Protein AF-0000000084529824 (afdb_homodimer)

Sequence (702 aa):
MDEGGFPSLRLVPRAEEPQGARDFKTDQEVRWCPGCGDYAILAAVQSFMPELGIRRENTVFVSGIGCSSRFPYYMNTYGVHSIHGRAPAIATGLATSRRDLSVWVVTGDGDALSIGGNHLIHALRRNVNLKILLFNNRIYGLTKGQYSPTSELGKITKSTPMGSLDAPFNPLSLAIGAEASFVARTIDSDRQHLQSVLRAAARHEGTALVEIYQNCNIFNDGAFEVLKEPGTRDEALIRLEHGQPIRFGADGAGGVFRGADGELFVAPVTAENEARVLVHDAHAAGPATAFALSRIADADTLHHTPIGVLRDVRRPVYDELMTSQLATAAAHRGPGDLAALLTGGDTWTVDMDEGGFPSLRLVPRAEEPQGARDFKTDQEVRWCPGCGDYAILAAVQSFMPELGIRRENTVFVSGIGCSSRFPYYMNTYGVHSIHGRAPAIATGLATSRRDLSVWVVTGDGDALSIGGNHLIHALRRNVNLKILLFNNRIYGLTKGQYSPTSELGKITKSTPMGSLDAPFNPLSLAIGAEASFVARTIDSDRQHLQSVLRAAARHEGTALVEIYQNCNIFNDGAFEVLKEPGTRDEALIRLEHGQPIRFGADGAGGVFRGADGELFVAPVTAENEARVLVHDAHAAGPATAFALSRIADADTLHHTPIGVLRDVRRPVYDELMTSQLATAAAHRGPGDLAALLTGGDTWTVD

InterPro domains:
  IPR011766 Thiamine pyrophosphate enzyme, TPP-binding [PF02775] (65-212)
  IPR029061 Thiamin diphosphate-binding fold [SSF52518] (29-350)
  IPR051457 2-oxoacid:ferredoxin oxidoreductase [PTHR48084] (20-326)

Foldseek 3Di:
DDPPAQPLQVLAAFDPDQDALVLFFDPDDLDADVPWLLVLLLSLCSGLVSVNRGDLQQEEEEEEDASQLCSRVTTPHHYYSYYQLCRLVVQLVCCLVCSNHAYEYTYEQQRCCPPNVVSNLVQQLLFASYEYEYEYQQFRVVVPTHGGLLHPFQDDDPVRNRTDHHHHDLPQLSSVVSVGQWEFEEESPPSVQSSVQVRLSSNANTYYYYYYHIHDCRHRHCVCVLCPPPVRNQQQEFEADAQAFTFTDDVRQKAWAADPVLAIEMDGDDPVCVVRGDHAHQAPPDCSQLSNLSVHADSRPSGHRYGGISHHYDDDHNSVVVVVVVVVVCVVPNDDDPVCVVVDPDDDDDD/DDPPAQPLQVLAAFDPDQDALVLFFDPDDLDADVPWLLVLLLSLCSRLVSVNRGDLQQEEEEEEDASQLCSRVTTNHHYYSYYQLCRLVVQLVCCLVCSNHAYEYTYEQQRCVPPNVVSNLVQQLLFASYEYEYEYQQFRVVVPTHGGLLHPFQDDDPVRNRTDHHHHDLPQLSSVVSVGQWEFEEESPPSVQSSVQVRLSSNANTYYYYYYHIHDCRHRHCVCVLCPPPVRNQQQEFEADAQAFTFTDDVRQKAWAADPVLAIEMDGDDPVCVVRGDHAHQADPDCSQLSNLSVHADSRPSGHRYGGISHHYDDDHNSVVVVVVVVVVCVVPNDDDVVCVVVDPDDDDDD

Structure (mmCIF, N/CA/C/O backbone):
data_AF-0000000084529824-model_v1
#
loop_
_entity.id
_entity.type
_entity.pdbx_description
1 polymer '2-oxoacid:ferredoxin oxidoreductase subunit beta'
#
loop_
_atom_site.group_PDB
_atom_site.id
_atom_site.type_symbol
_atom_site.label_atom_id
_atom_site.label_alt_id
_atom_site.label_comp_id
_atom_site.label_asym_id
_atom_site.label_entity_id
_atom_site.label_seq_id
_atom_site.pdbx_PDB_ins_code
_atom_site.Cartn_x
_atom_site.Cartn_y
_atom_site.Cartn_z
_atom_site.occupancy
_atom_site.B_iso_or_equiv
_atom_site.auth_seq_id
_atom_site.auth_comp_id
_atom_site.auth_asym_id
_atom_site.auth_atom_id
_atom_site.pdbx_PDB_model_num
ATOM 1 N N . MET A 1 1 ? 25.203 -16.922 -23.453 1 30.83 1 MET A N 1
ATOM 2 C CA . MET A 1 1 ? 24.25 -17.484 -22.5 1 30.83 1 MET A CA 1
ATOM 3 C C . MET A 1 1 ? 22.828 -17.422 -23.031 1 30.83 1 MET A C 1
ATOM 5 O O . MET A 1 1 ? 22.422 -16.406 -23.625 1 30.83 1 MET A O 1
ATOM 9 N N . ASP A 1 2 ? 22.062 -18.359 -23.375 1 37.28 2 ASP A N 1
ATOM 10 C CA . ASP A 1 2 ? 20.797 -18.688 -24.016 1 37.28 2 ASP A CA 1
ATOM 11 C C . ASP A 1 2 ? 19.672 -17.781 -23.5 1 37.28 2 ASP A C 1
ATOM 13 O O . ASP A 1 2 ? 19.422 -17.719 -22.297 1 37.28 2 ASP A O 1
ATOM 17 N N . GLU A 1 3 ? 19.109 -16.703 -24.016 1 45.22 3 GLU A N 1
ATOM 18 C CA . GLU A 1 3 ? 18.172 -15.578 -23.984 1 45.22 3 GLU A CA 1
ATOM 19 C C . GLU A 1 3 ? 16.812 -16.016 -23.453 1 45.22 3 GLU A C 1
ATOM 21 O O . GLU A 1 3 ? 16.047 -15.211 -22.922 1 45.22 3 GLU A O 1
ATOM 26 N N . GLY A 1 4 ? 16.156 -17.344 -23.75 1 57.94 4 GLY A N 1
ATOM 27 C CA . GLY A 1 4 ? 14.844 -17.938 -23.547 1 57.94 4 GLY A CA 1
ATOM 28 C C . GLY A 1 4 ? 14.625 -18.438 -22.125 1 57.94 4 GLY A C 1
ATOM 29 O O . GLY A 1 4 ? 13.555 -18.953 -21.797 1 57.94 4 GLY A O 1
ATOM 30 N N . GLY A 1 5 ? 15.383 -18.375 -21.156 1 84.12 5 GLY A N 1
ATOM 31 C CA . GLY A 1 5 ? 15.344 -19.047 -19.859 1 84.12 5 GLY A CA 1
ATOM 32 C C . GLY A 1 5 ? 14.758 -18.172 -18.766 1 84.12 5 GLY A C 1
ATOM 33 O O . GLY A 1 5 ? 13.898 -17.328 -19.016 1 84.12 5 GLY A O 1
ATOM 34 N N . PHE A 1 6 ? 14.875 -18.656 -17.641 1 95.88 6 PHE A N 1
ATOM 35 C CA . PHE A 1 6 ? 14.469 -17.984 -16.422 1 95.88 6 PHE A CA 1
ATOM 36 C C . PHE A 1 6 ? 15.633 -17.203 -15.82 1 95.88 6 PHE A C 1
ATOM 38 O O . PHE A 1 6 ? 16.375 -17.719 -14.984 1 95.88 6 PHE A O 1
ATOM 45 N N . PRO A 1 7 ? 15.82 -15.859 -16.219 1 95.5 7 PRO A N 1
ATOM 46 C CA . PRO A 1 7 ? 16.938 -15.062 -15.727 1 95.5 7 PRO A CA 1
ATOM 47 C C . PRO A 1 7 ? 17 -15.016 -14.203 1 95.5 7 PRO A C 1
ATOM 49 O O . PRO A 1 7 ? 18.094 -14.922 -13.633 1 95.5 7 PRO A O 1
ATOM 52 N N . SER A 1 8 ? 15.883 -15.094 -13.523 1 96.38 8 SER A N 1
ATOM 53 C CA . SER A 1 8 ? 15.82 -15.023 -12.07 1 96.38 8 SER A CA 1
ATOM 54 C C . SER A 1 8 ? 16.453 -16.25 -11.43 1 96.38 8 SER A C 1
ATOM 56 O O . SER A 1 8 ? 16.734 -16.266 -10.227 1 96.38 8 SER A O 1
ATOM 58 N N . LEU A 1 9 ? 16.703 -17.312 -12.234 1 97.31 9 LEU A N 1
ATOM 59 C CA . LEU A 1 9 ? 17.188 -18.594 -11.727 1 97.31 9 LEU A CA 1
ATOM 60 C C . LEU A 1 9 ? 18.609 -18.875 -12.227 1 97.31 9 LEU A C 1
ATOM 62 O O . LEU A 1 9 ? 19.078 -20.016 -12.172 1 97.31 9 LEU A O 1
ATOM 66 N N . ARG A 1 10 ? 19.297 -17.844 -12.711 1 95.5 10 ARG A N 1
ATOM 67 C CA . ARG A 1 10 ? 20.578 -18.031 -13.375 1 95.5 10 ARG A CA 1
ATOM 68 C C . ARG A 1 10 ? 21.609 -18.641 -12.422 1 95.5 10 ARG A C 1
ATOM 70 O O . ARG A 1 10 ? 22.516 -19.344 -12.859 1 95.5 10 ARG A O 1
ATOM 77 N N . LEU A 1 11 ? 21.406 -18.438 -11.109 1 96.25 11 LEU A N 1
ATOM 78 C CA . LEU A 1 11 ? 22.391 -18.922 -10.141 1 96.25 11 LEU A CA 1
ATOM 79 C C . LEU A 1 11 ? 21.922 -20.234 -9.516 1 96.25 11 LEU A C 1
ATOM 81 O O . LEU A 1 11 ? 22.609 -20.812 -8.664 1 96.25 11 LEU A O 1
ATOM 85 N N . VAL A 1 12 ? 20.75 -20.734 -9.883 1 97.69 12 VAL A N 1
ATOM 86 C CA . VAL A 1 12 ? 20.172 -21.938 -9.305 1 97.69 12 VAL A CA 1
ATOM 87 C C . VAL A 1 12 ? 20.656 -23.172 -10.078 1 97.69 12 VAL A C 1
ATOM 89 O O . VAL A 1 12 ? 20.516 -23.219 -11.305 1 97.69 12 VAL A O 1
ATOM 92 N N . PRO A 1 13 ? 21.172 -24.188 -9.383 1 97.5 13 PRO A N 1
ATOM 93 C CA . PRO A 1 13 ? 21.672 -25.375 -10.07 1 97.5 13 PRO A CA 1
ATOM 94 C C . PRO A 1 13 ? 20.609 -26.062 -10.906 1 97.5 13 PRO A C 1
ATOM 96 O O . PRO A 1 13 ? 19.469 -26.219 -10.453 1 97.5 13 PRO A O 1
ATOM 99 N N . ARG A 1 14 ? 20.953 -26.516 -12.047 1 96.31 14 ARG A N 1
ATOM 100 C CA . ARG A 1 14 ? 20.047 -27.188 -12.969 1 96.31 14 ARG A CA 1
ATOM 101 C C . ARG A 1 14 ? 19.828 -28.641 -12.578 1 96.31 14 ARG A C 1
ATOM 103 O O . ARG A 1 14 ? 20.703 -29.266 -11.984 1 96.31 14 ARG A O 1
ATOM 110 N N . ALA A 1 15 ? 18.688 -29.047 -12.961 1 96.19 15 ALA A N 1
ATOM 111 C CA . ALA A 1 15 ? 18.422 -30.469 -12.797 1 96.19 15 ALA A CA 1
ATOM 112 C C . ALA A 1 15 ? 19.266 -31.297 -13.766 1 96.19 15 ALA A C 1
ATOM 114 O O . ALA A 1 15 ? 19.469 -30.891 -14.914 1 96.19 15 ALA A O 1
ATOM 115 N N . GLU A 1 16 ? 19.688 -32.438 -13.344 1 94.31 16 GLU A N 1
ATOM 116 C CA . GLU A 1 16 ? 20.516 -33.312 -14.156 1 94.31 16 GLU A CA 1
ATOM 117 C C . GLU A 1 16 ? 19.688 -34.188 -15.094 1 94.31 16 GLU A C 1
ATOM 119 O O . GLU A 1 16 ? 20.156 -34.594 -16.156 1 94.31 16 GLU A O 1
ATOM 124 N N . GLU A 1 17 ? 18.516 -34.469 -14.688 1 95.19 17 GLU A N 1
ATOM 125 C CA . GLU A 1 17 ? 17.594 -35.312 -15.445 1 95.19 17 GLU A CA 1
ATOM 126 C C . GLU A 1 17 ? 16.25 -34.625 -15.672 1 95.19 17 GLU A C 1
ATOM 128 O O . GLU A 1 17 ? 15.891 -33.719 -14.93 1 95.19 17 GLU A O 1
ATOM 133 N N . PRO A 1 18 ? 15.625 -35.062 -16.719 1 94.94 18 PRO A N 1
ATOM 134 C CA . PRO A 1 18 ? 14.273 -34.531 -16.906 1 94.94 18 PRO A CA 1
ATOM 135 C C . PRO A 1 18 ? 13.359 -34.812 -15.711 1 94.94 18 PRO A C 1
ATOM 137 O O . PRO A 1 18 ? 13.469 -35.875 -15.086 1 94.94 18 PRO A O 1
ATOM 140 N N . GLN A 1 19 ? 12.508 -33.812 -15.406 1 97 19 GLN A N 1
ATOM 141 C CA . GLN A 1 19 ? 11.594 -33.906 -14.273 1 97 19 GLN A CA 1
ATOM 142 C C . GLN A 1 19 ? 10.141 -33.906 -14.734 1 97 19 GLN A C 1
ATOM 144 O O . GLN A 1 19 ? 9.836 -33.375 -15.812 1 97 19 GLN A O 1
ATOM 149 N N . GLY A 1 20 ? 9.25 -34.562 -13.969 1 97.19 20 GLY A N 1
ATOM 150 C CA . GLY A 1 20 ? 7.816 -34.5 -14.18 1 97.19 20 GLY A CA 1
ATOM 151 C C . GLY A 1 20 ? 7.047 -34.062 -12.953 1 97.19 20 GLY A C 1
ATOM 152 O O . GLY A 1 20 ? 7.629 -33.875 -11.883 1 97.19 20 GLY A O 1
ATOM 153 N N . ALA A 1 21 ? 5.773 -33.844 -13.156 1 97.25 21 ALA A N 1
ATOM 154 C CA . ALA A 1 21 ? 4.91 -33.375 -12.078 1 97.25 21 ALA A CA 1
ATOM 155 C C . ALA A 1 21 ? 5.012 -34.312 -10.859 1 97.25 21 ALA A C 1
ATOM 157 O O . ALA A 1 21 ? 4.988 -33.844 -9.719 1 97.25 21 ALA A O 1
ATOM 158 N N . ARG A 1 22 ? 5.125 -35.625 -11.047 1 97 22 ARG A N 1
ATOM 159 C CA . ARG A 1 22 ? 5.156 -36.594 -9.977 1 97 22 ARG A CA 1
ATOM 160 C C . ARG A 1 22 ? 6.359 -36.406 -9.07 1 97 22 ARG A C 1
ATOM 162 O O . ARG A 1 22 ? 6.297 -36.656 -7.871 1 97 22 ARG A O 1
ATOM 169 N N . ASP A 1 23 ? 7.438 -35.906 -9.641 1 97.31 23 ASP A N 1
ATOM 170 C CA . ASP A 1 23 ? 8.656 -35.688 -8.875 1 97.31 23 ASP A CA 1
ATOM 171 C C . ASP A 1 23 ? 8.438 -34.594 -7.812 1 97.31 23 ASP A C 1
ATOM 173 O O . ASP A 1 23 ? 9.188 -34.531 -6.84 1 97.31 23 ASP A O 1
ATOM 177 N N . PHE A 1 24 ? 7.43 -33.781 -7.953 1 98.31 24 PHE A N 1
ATOM 178 C CA . PHE A 1 24 ? 7.215 -32.656 -7.066 1 98.31 24 PHE A CA 1
ATOM 179 C C . PHE A 1 24 ? 6.051 -32.906 -6.117 1 98.31 24 PHE A C 1
ATOM 181 O O . PHE A 1 24 ? 5.645 -32.031 -5.363 1 98.31 24 PHE A O 1
ATOM 188 N N . LYS A 1 25 ? 5.527 -34.094 -6.152 1 97.38 25 LYS A N 1
ATOM 189 C CA . LYS A 1 25 ? 4.426 -34.5 -5.281 1 97.38 25 LYS A CA 1
ATOM 190 C C . LYS A 1 25 ? 4.934 -35.281 -4.09 1 97.38 25 LYS A C 1
ATOM 192 O O . LYS A 1 25 ? 5.82 -36.125 -4.238 1 97.38 25 LYS A O 1
ATOM 197 N N . THR A 1 26 ? 4.438 -35 -2.959 1 96.19 26 THR A N 1
ATOM 198 C CA . THR A 1 26 ? 4.742 -35.812 -1.785 1 96.19 26 THR A CA 1
ATOM 199 C C . THR A 1 26 ? 3.746 -36.969 -1.646 1 96.19 26 THR A C 1
ATOM 201 O O . THR A 1 26 ? 2.775 -37.031 -2.4 1 96.19 26 THR A O 1
ATOM 204 N N . ASP A 1 27 ? 4.086 -37.781 -0.701 1 93.62 27 ASP A N 1
ATOM 205 C CA . ASP A 1 27 ? 3.174 -38.906 -0.41 1 93.62 27 ASP A CA 1
ATOM 206 C C . ASP A 1 27 ? 2.197 -38.531 0.702 1 93.62 27 ASP A C 1
ATOM 208 O O . ASP A 1 27 ? 1.407 -39.344 1.148 1 93.62 27 ASP A O 1
ATOM 212 N N . GLN A 1 28 ? 2.273 -37.312 1.074 1 93.06 28 GLN A N 1
ATOM 213 C CA . GLN A 1 28 ? 1.376 -36.875 2.131 1 93.06 28 GLN A CA 1
ATOM 214 C C . GLN A 1 28 ? -0.052 -36.719 1.614 1 93.06 28 GLN A C 1
ATOM 216 O O . GLN A 1 28 ? -0.265 -36.281 0.484 1 93.06 28 GLN A O 1
ATOM 221 N N . GLU A 1 29 ? -0.953 -37.062 2.445 1 92.81 29 GLU A N 1
ATOM 222 C CA . GLU A 1 29 ? -2.355 -36.844 2.111 1 92.81 29 GLU A CA 1
ATOM 223 C C . GLU A 1 29 ? -2.711 -35.344 2.186 1 92.81 29 GLU A C 1
ATOM 225 O O . GLU A 1 29 ? -2.426 -34.688 3.184 1 92.81 29 GLU A O 1
ATOM 230 N N . VAL A 1 30 ? -3.264 -34.875 1.126 1 92.88 30 VAL A N 1
ATOM 231 C CA . VAL A 1 30 ? -3.734 -33.5 1.114 1 92.88 30 VAL A CA 1
ATOM 232 C C . VAL A 1 30 ? -5.012 -33.375 1.939 1 92.88 30 VAL A C 1
ATOM 234 O O . VAL A 1 30 ? -6 -34.094 1.67 1 92.88 30 VAL A O 1
ATOM 237 N N . ARG A 1 31 ? -5.008 -32.469 2.9 1 93.69 31 ARG A N 1
ATOM 238 C CA . ARG A 1 31 ? -6.051 -32.469 3.92 1 93.69 31 ARG A CA 1
ATOM 239 C C . ARG A 1 31 ? -6.984 -31.281 3.723 1 93.69 31 ARG A C 1
ATOM 241 O O . ARG A 1 31 ? -7.738 -30.906 4.629 1 93.69 31 ARG A O 1
ATOM 248 N N . TRP A 1 32 ? -6.918 -30.656 2.592 1 96.5 32 TRP A N 1
ATOM 249 C CA . TRP A 1 32 ? -7.871 -29.578 2.314 1 96.5 32 TRP A CA 1
ATOM 250 C C . TRP A 1 32 ? -9.273 -30.141 2.098 1 96.5 32 TRP A C 1
ATOM 252 O O . TRP A 1 32 ? -9.438 -31.344 1.857 1 96.5 32 TRP A O 1
ATOM 262 N N . CYS A 1 33 ? -10.289 -29.359 2.26 1 96.75 33 CYS A N 1
ATOM 263 C CA . CYS A 1 33 ? -11.672 -29.781 2.006 1 96.75 33 CYS A CA 1
ATOM 264 C C . CYS A 1 33 ? -11.852 -30.203 0.556 1 96.75 33 CYS A C 1
ATOM 266 O O . CYS A 1 33 ? -11.305 -29.578 -0.355 1 96.75 33 CYS A O 1
ATOM 268 N N . PRO A 1 34 ? -12.695 -31.312 0.383 1 95.25 34 PRO A N 1
ATOM 269 C CA . PRO A 1 34 ? -13.008 -31.656 -1.004 1 95.25 34 PRO A CA 1
ATOM 270 C C . PRO A 1 34 ? -13.602 -30.484 -1.784 1 95.25 34 PRO A C 1
ATOM 272 O O . PRO A 1 34 ? -14.523 -29.828 -1.302 1 95.25 34 PRO A O 1
ATOM 275 N N . GLY A 1 35 ? -13.094 -30.25 -2.916 1 94.5 35 GLY A N 1
ATOM 276 C CA . GLY A 1 35 ? -13.609 -29.172 -3.742 1 94.5 35 GLY A CA 1
ATOM 277 C C . GLY A 1 35 ? -12.867 -27.859 -3.543 1 94.5 35 GLY A C 1
ATOM 278 O O . GLY A 1 35 ? -13.125 -26.875 -4.246 1 94.5 35 GLY A O 1
ATOM 279 N N . CYS A 1 36 ? -11.961 -27.859 -2.584 1 96.88 36 CYS A N 1
ATOM 280 C CA . CYS A 1 36 ? -11.188 -26.656 -2.301 1 96.88 36 CYS A CA 1
ATOM 281 C C . CYS A 1 36 ? -10.359 -26.25 -3.512 1 96.88 36 CYS A C 1
ATOM 283 O O . CYS A 1 36 ? -9.742 -27.094 -4.164 1 96.88 36 CYS A O 1
ATOM 285 N N . GLY A 1 37 ? -10.32 -24.922 -3.803 1 97.5 37 GLY A N 1
ATOM 286 C CA . GLY A 1 37 ? -9.562 -24.406 -4.922 1 97.5 37 GLY A CA 1
ATOM 287 C C . GLY A 1 37 ? -8.07 -24.609 -4.781 1 97.5 37 GLY A C 1
ATOM 288 O O . GLY A 1 37 ? -7.328 -24.547 -5.77 1 97.5 37 GLY A O 1
ATOM 289 N N . ASP A 1 38 ? -7.578 -24.875 -3.572 1 98.19 38 ASP A N 1
ATOM 290 C CA . ASP A 1 38 ? -6.16 -25.109 -3.334 1 98.19 38 ASP A CA 1
ATOM 291 C C . ASP A 1 38 ? -5.656 -26.297 -4.137 1 98.19 38 ASP A C 1
ATOM 293 O O . ASP A 1 38 ? -4.492 -26.344 -4.543 1 98.19 38 ASP A O 1
ATOM 297 N N . TYR A 1 39 ? -6.562 -27.312 -4.352 1 97.94 39 TYR A N 1
ATOM 298 C CA . TYR A 1 39 ? -6.172 -28.5 -5.098 1 97.94 39 TYR A CA 1
ATOM 299 C C . TYR A 1 39 ? -5.746 -28.141 -6.516 1 97.94 39 TYR A C 1
ATOM 301 O O . TYR A 1 39 ? -4.723 -28.625 -7.004 1 97.94 39 TYR A O 1
ATOM 309 N N . ALA A 1 40 ? -6.566 -27.281 -7.137 1 97.94 40 ALA A N 1
ATOM 310 C CA . ALA A 1 40 ? -6.273 -26.891 -8.508 1 97.94 40 ALA A CA 1
ATOM 311 C C . ALA A 1 40 ? -4.949 -26.141 -8.594 1 97.94 40 ALA A C 1
ATOM 313 O O . ALA A 1 40 ? -4.164 -26.344 -9.523 1 97.94 40 ALA A O 1
ATOM 314 N N . ILE A 1 41 ? -4.695 -25.234 -7.676 1 98.75 41 ILE A N 1
ATOM 315 C CA . ILE A 1 41 ? -3.463 -24.453 -7.664 1 98.75 41 ILE A CA 1
ATOM 316 C C . ILE A 1 41 ? -2.268 -25.375 -7.445 1 98.75 41 ILE A C 1
ATOM 318 O O . ILE A 1 41 ? -1.261 -25.281 -8.148 1 98.75 41 ILE A O 1
ATOM 322 N N . LEU A 1 42 ? -2.381 -26.266 -6.449 1 98.56 42 LEU A N 1
ATOM 323 C CA . LEU A 1 42 ? -1.315 -27.234 -6.164 1 98.56 42 LEU A CA 1
ATOM 324 C C . LEU A 1 42 ? -0.959 -28.031 -7.41 1 98.56 42 LEU A C 1
ATOM 326 O O . LEU A 1 42 ? 0.216 -28.156 -7.766 1 98.56 42 LEU A O 1
ATOM 330 N N . ALA A 1 43 ? -1.994 -28.516 -8.07 1 98.25 43 ALA A N 1
ATOM 331 C CA . ALA A 1 43 ? -1.788 -29.328 -9.273 1 98.25 43 ALA A CA 1
ATOM 332 C C . ALA A 1 43 ? -1.094 -28.516 -10.367 1 98.25 43 ALA A C 1
ATOM 334 O O . ALA A 1 43 ? -0.191 -29 -11.039 1 98.25 43 ALA A O 1
ATOM 335 N N . ALA A 1 44 ? -1.55 -27.297 -10.539 1 98.56 44 ALA A N 1
ATOM 336 C CA . ALA A 1 44 ? -0.964 -26.422 -11.547 1 98.56 44 ALA A CA 1
ATOM 337 C C . ALA A 1 44 ? 0.507 -26.141 -11.25 1 98.56 44 ALA A C 1
ATOM 339 O O . ALA A 1 44 ? 1.345 -26.156 -12.156 1 98.56 44 ALA A O 1
ATOM 340 N N . VAL A 1 45 ? 0.832 -25.859 -9.992 1 98.69 45 VAL A N 1
ATOM 341 C CA . VAL A 1 45 ? 2.203 -25.562 -9.602 1 98.69 45 VAL A CA 1
ATOM 342 C C . VAL A 1 45 ? 3.078 -26.797 -9.781 1 98.69 45 VAL A C 1
ATOM 344 O O . VAL A 1 45 ? 4.168 -26.719 -10.352 1 98.69 45 VAL A O 1
ATOM 347 N N . GLN A 1 46 ? 2.611 -28 -9.328 1 98.5 46 GLN A N 1
ATOM 348 C CA . GLN A 1 46 ? 3.363 -29.25 -9.461 1 98.5 46 GLN A CA 1
ATOM 349 C C . GLN A 1 46 ? 3.662 -29.562 -10.922 1 98.5 46 GLN A C 1
ATOM 351 O O . GLN A 1 46 ? 4.75 -30.047 -11.25 1 98.5 46 GLN A O 1
ATOM 356 N N . SER A 1 47 ? 2.73 -29.281 -11.773 1 98.12 47 SER A N 1
ATOM 357 C CA . SER A 1 47 ? 2.887 -29.547 -13.195 1 98.12 47 SER A CA 1
ATOM 358 C C . SER A 1 47 ? 3.805 -28.531 -13.859 1 98.12 47 SER A C 1
ATOM 360 O O . SER A 1 47 ? 4.395 -28.812 -14.906 1 98.12 47 SER A O 1
ATOM 362 N N . PHE A 1 48 ? 3.902 -27.406 -13.266 1 98.25 48 PHE A N 1
ATOM 363 C CA . PHE A 1 48 ? 4.688 -26.312 -13.836 1 98.25 48 PHE A CA 1
ATOM 364 C C . PHE A 1 48 ? 6.152 -26.438 -13.43 1 98.25 48 PHE A C 1
ATOM 366 O O . PHE A 1 48 ? 7.043 -26.078 -14.203 1 98.25 48 PHE A O 1
ATOM 373 N N . MET A 1 49 ? 6.52 -26.891 -12.266 1 97.94 49 MET A N 1
ATOM 374 C CA . MET A 1 49 ? 7.844 -26.844 -11.648 1 97.94 49 MET A CA 1
ATOM 375 C C . MET A 1 49 ? 8.891 -27.469 -12.562 1 97.94 49 MET A C 1
ATOM 377 O O . MET A 1 49 ? 10 -26.969 -12.68 1 97.94 49 MET A O 1
ATOM 381 N N . PRO A 1 50 ? 8.531 -28.594 -13.289 1 97.75 50 PRO A N 1
ATOM 382 C CA . PRO A 1 50 ? 9.523 -29.219 -14.172 1 97.75 50 PRO A CA 1
ATOM 383 C C . PRO A 1 50 ? 10.023 -28.266 -15.266 1 97.75 50 PRO A C 1
ATOM 385 O O . PRO A 1 50 ? 11.172 -28.375 -15.703 1 97.75 50 PRO A O 1
ATOM 388 N N . GLU A 1 51 ? 9.195 -27.344 -15.648 1 96.75 51 GLU A N 1
ATOM 389 C CA . GLU A 1 51 ? 9.562 -26.406 -16.703 1 96.75 51 GLU A CA 1
ATOM 390 C C . GLU A 1 51 ? 10.766 -25.547 -16.281 1 96.75 51 GLU A C 1
ATOM 392 O O . GLU A 1 51 ? 11.508 -25.062 -17.141 1 96.75 51 GLU A O 1
ATOM 397 N N . LEU A 1 52 ? 10.945 -25.344 -14.992 1 97.31 52 LEU A N 1
ATOM 398 C CA . LEU A 1 52 ? 12.023 -24.5 -14.508 1 97.31 52 LEU A CA 1
ATOM 399 C C . LEU A 1 52 ? 13.375 -25.156 -14.727 1 97.31 52 LEU A C 1
ATOM 401 O O . LEU A 1 52 ? 14.406 -24.469 -14.773 1 97.31 52 LEU A O 1
ATOM 405 N N . GLY A 1 53 ? 13.438 -26.469 -14.711 1 96.62 53 GLY A N 1
ATOM 406 C CA . GLY A 1 53 ? 14.656 -27.219 -15.008 1 96.62 53 GLY A CA 1
ATOM 407 C C . GLY A 1 53 ? 15.703 -27.109 -13.914 1 96.62 53 GLY A C 1
ATOM 408 O O . GLY A 1 53 ? 16.906 -27.203 -14.188 1 96.62 53 GLY A O 1
ATOM 409 N N . ILE A 1 54 ? 15.305 -26.828 -12.703 1 97.06 54 ILE A N 1
ATOM 410 C CA . ILE A 1 54 ? 16.234 -26.703 -11.594 1 97.06 54 ILE A CA 1
ATOM 411 C C . ILE A 1 54 ? 16.062 -27.875 -10.633 1 97.06 54 ILE A C 1
ATOM 413 O O . ILE A 1 54 ? 15.016 -28.531 -10.633 1 97.06 54 ILE A O 1
ATOM 417 N N . ARG A 1 55 ? 17.078 -28.156 -9.82 1 96.88 55 ARG A N 1
ATOM 418 C CA . ARG A 1 55 ? 16.984 -29.234 -8.844 1 96.88 55 ARG A CA 1
ATOM 419 C C . ARG A 1 55 ? 15.898 -28.953 -7.812 1 96.88 55 ARG A C 1
ATOM 421 O O . ARG A 1 55 ? 15.773 -27.828 -7.324 1 96.88 55 ARG A O 1
ATOM 428 N N . ARG A 1 56 ? 15.164 -29.984 -7.449 1 96.31 56 ARG A N 1
ATOM 429 C CA . ARG A 1 56 ? 14.07 -29.844 -6.5 1 96.31 56 ARG A CA 1
ATOM 430 C C . ARG A 1 56 ? 14.578 -29.344 -5.148 1 96.31 56 ARG A C 1
ATOM 432 O O . ARG A 1 56 ? 13.898 -28.562 -4.473 1 96.31 56 ARG A O 1
ATOM 439 N N . GLU A 1 57 ? 15.812 -29.75 -4.793 1 96.25 57 GLU A N 1
ATOM 440 C CA . GLU A 1 57 ? 16.359 -29.391 -3.486 1 96.25 57 GLU A CA 1
ATOM 441 C C . GLU A 1 57 ? 16.781 -27.922 -3.449 1 96.25 57 GLU A C 1
ATOM 443 O O . GLU A 1 57 ? 17.047 -27.375 -2.377 1 96.25 57 GLU A O 1
ATOM 448 N N . ASN A 1 58 ? 16.75 -27.281 -4.609 1 98 58 ASN A N 1
ATOM 449 C CA . ASN A 1 58 ? 17.047 -25.844 -4.664 1 98 58 ASN A CA 1
ATOM 450 C C . ASN A 1 58 ? 15.789 -25.016 -4.812 1 98 58 ASN A C 1
ATOM 452 O O . ASN A 1 58 ? 15.859 -23.812 -5.055 1 98 58 ASN A O 1
ATOM 456 N N . THR A 1 59 ? 14.68 -25.641 -4.742 1 98.12 59 THR A N 1
ATOM 457 C CA . THR A 1 59 ? 13.391 -24.953 -4.672 1 98.12 59 THR A CA 1
ATOM 458 C C . THR A 1 59 ? 12.844 -24.984 -3.248 1 98.12 59 THR A C 1
ATOM 460 O O . THR A 1 59 ? 12.82 -26.031 -2.6 1 98.12 59 THR A O 1
ATOM 463 N N . VAL A 1 60 ? 12.461 -23.844 -2.756 1 98.56 60 VAL A N 1
ATOM 464 C CA . VAL A 1 60 ? 11.945 -23.766 -1.394 1 98.56 60 VAL A CA 1
ATOM 465 C C . VAL A 1 60 ? 10.602 -23.047 -1.394 1 98.56 60 VAL A C 1
ATOM 467 O O . VAL A 1 60 ? 10.477 -21.953 -1.951 1 98.56 60 VAL A O 1
ATOM 470 N N . PHE A 1 61 ? 9.602 -23.641 -0.82 1 98.75 61 PHE A N 1
ATOM 471 C CA . PHE A 1 61 ? 8.32 -23 -0.564 1 98.75 61 PHE A CA 1
ATOM 472 C C . PHE A 1 61 ? 8.211 -22.562 0.893 1 98.75 61 PHE A C 1
ATOM 474 O O . PHE A 1 61 ? 8.383 -23.391 1.803 1 98.75 61 PHE A O 1
ATOM 481 N N . VAL A 1 62 ? 8 -21.281 1.13 1 98.69 62 VAL A N 1
ATOM 482 C CA . VAL A 1 62 ? 7.793 -20.703 2.457 1 98.69 62 VAL A CA 1
ATOM 483 C C . VAL A 1 62 ? 6.34 -20.25 2.605 1 98.69 62 VAL A C 1
ATOM 485 O O . VAL A 1 62 ? 5.801 -19.578 1.728 1 98.69 62 VAL A O 1
ATOM 488 N N . SER A 1 63 ? 5.68 -20.641 3.66 1 98.31 63 SER A N 1
ATOM 489 C CA . SER A 1 63 ? 4.289 -20.25 3.838 1 98.31 63 SER A CA 1
ATOM 490 C C . SER A 1 63 ? 4.059 -19.641 5.223 1 98.31 63 SER A C 1
ATOM 492 O O . SER A 1 63 ? 4.918 -19.75 6.102 1 98.31 63 SER A O 1
ATOM 494 N N . GLY A 1 64 ? 2.992 -18.875 5.352 1 96.81 64 GLY A N 1
ATOM 495 C CA . GLY A 1 64 ? 2.557 -18.375 6.641 1 96.81 64 GLY A CA 1
ATOM 496 C C . GLY A 1 64 ? 1.603 -19.297 7.363 1 96.81 64 GLY A C 1
ATOM 497 O O . GLY A 1 64 ? 1.897 -20.484 7.543 1 96.81 64 GLY A O 1
ATOM 498 N N . ILE A 1 65 ? 0.508 -18.797 7.836 1 96.69 65 ILE A N 1
ATOM 499 C CA . ILE A 1 65 ? -0.521 -19.594 8.508 1 96.69 65 ILE A CA 1
ATOM 500 C C . ILE A 1 65 ? -1.845 -19.453 7.758 1 96.69 65 ILE A C 1
ATOM 502 O O . ILE A 1 65 ? -2.188 -18.359 7.281 1 96.69 65 ILE A O 1
ATOM 506 N N . GLY A 1 66 ? -2.596 -20.469 7.605 1 95.56 66 GLY A N 1
ATOM 507 C CA . GLY A 1 66 ? -3.861 -20.547 6.891 1 95.56 66 GLY A CA 1
ATOM 508 C C . GLY A 1 66 ? -4.023 -21.859 6.129 1 95.56 66 GLY A C 1
ATOM 509 O O . GLY A 1 66 ? -3.107 -22.672 6.09 1 95.56 66 GLY A O 1
ATOM 510 N N . CYS A 1 67 ? -5.168 -22.031 5.484 1 96.31 67 CYS A N 1
ATOM 511 C CA . CYS A 1 67 ? -5.383 -23.234 4.695 1 96.31 67 CYS A CA 1
ATOM 512 C C . CYS A 1 67 ? -4.363 -23.344 3.568 1 96.31 67 CYS A C 1
ATOM 514 O O . CYS A 1 67 ? -3.795 -24.406 3.338 1 96.31 67 CYS A O 1
ATOM 516 N N . SER A 1 68 ? -4.129 -22.219 2.93 1 96.38 68 SER A N 1
ATOM 517 C CA . SER A 1 68 ? -3.164 -22.188 1.835 1 96.38 68 SER A CA 1
ATOM 518 C C . SER A 1 68 ? -1.774 -22.609 2.309 1 96.38 68 SER A C 1
ATOM 520 O O . SER A 1 68 ? -0.983 -23.141 1.534 1 96.38 68 SER A O 1
ATOM 522 N N . SER A 1 69 ? -1.475 -22.359 3.576 1 96.69 69 SER A N 1
ATOM 523 C CA . SER A 1 69 ? -0.113 -22.422 4.098 1 96.69 69 SER A CA 1
ATOM 524 C C . SER A 1 69 ? 0.314 -23.859 4.348 1 96.69 69 SER A C 1
ATOM 526 O O . SER A 1 69 ? 1.468 -24.125 4.695 1 96.69 69 SER A O 1
ATOM 528 N N . ARG A 1 70 ? -0.558 -24.844 4.156 1 96.62 70 ARG A N 1
ATOM 529 C CA . ARG A 1 70 ? -0.18 -26.25 4.188 1 96.62 70 ARG A CA 1
ATOM 530 C C . ARG A 1 70 ? 0.536 -26.656 2.9 1 96.62 70 ARG A C 1
ATOM 532 O O . ARG A 1 70 ? 1.046 -27.781 2.793 1 96.62 70 ARG A O 1
ATOM 539 N N . PHE A 1 71 ? 0.565 -25.781 1.969 1 98.12 71 PHE A N 1
ATOM 540 C CA . PHE A 1 71 ? 1.062 -26 0.615 1 98.12 71 PHE A CA 1
ATOM 541 C C . PHE A 1 71 ? 2.449 -26.625 0.642 1 98.12 71 PHE A C 1
ATOM 543 O O . PHE A 1 71 ? 2.703 -27.625 -0.054 1 98.12 71 PHE A O 1
ATOM 550 N N . PRO A 1 72 ? 3.42 -26.156 1.44 1 97.5 72 PRO A N 1
ATOM 551 C CA . PRO A 1 72 ? 4.762 -26.734 1.438 1 97.5 72 PRO A CA 1
ATOM 552 C C . PRO A 1 72 ? 4.762 -28.219 1.794 1 97.5 72 PRO A C 1
ATOM 554 O O . PRO A 1 72 ? 5.621 -28.969 1.33 1 97.5 72 PRO A O 1
ATOM 557 N N . TYR A 1 73 ? 3.76 -28.688 2.576 1 97 73 TYR A N 1
ATOM 558 C CA . TYR A 1 73 ? 3.678 -30.094 2.963 1 97 73 TYR A CA 1
ATOM 559 C C . TYR A 1 73 ? 3.469 -30.984 1.742 1 97 73 TYR A C 1
ATOM 561 O O . TYR A 1 73 ? 3.816 -32.156 1.762 1 97 73 TYR A O 1
ATOM 569 N N . TYR A 1 74 ? 2.916 -30.406 0.745 1 97.94 74 TYR A N 1
ATOM 570 C CA . TYR A 1 74 ? 2.461 -31.203 -0.388 1 97.94 74 TYR A CA 1
ATOM 571 C C . TYR A 1 74 ? 3.422 -31.078 -1.564 1 97.94 74 TYR A C 1
ATOM 573 O O . TYR A 1 74 ? 3.201 -31.672 -2.619 1 97.94 74 TYR A O 1
ATOM 581 N N . MET A 1 75 ? 4.43 -30.281 -1.427 1 98.19 75 MET A N 1
ATOM 582 C CA . MET A 1 75 ? 5.48 -30.125 -2.43 1 98.19 75 MET A CA 1
ATOM 583 C C . MET A 1 75 ? 6.715 -30.938 -2.059 1 98.19 75 MET A C 1
ATOM 585 O O . MET A 1 75 ? 7.258 -30.781 -0.963 1 98.19 75 MET A O 1
ATOM 589 N N . ASN A 1 76 ? 7.184 -31.781 -2.979 1 98.06 76 ASN A N 1
ATOM 590 C CA . ASN A 1 76 ? 8.414 -32.531 -2.768 1 98.06 76 ASN A CA 1
ATOM 591 C C . ASN A 1 76 ? 9.648 -31.688 -3.023 1 98.06 76 ASN A C 1
ATOM 593 O O . ASN A 1 76 ? 10.492 -32.031 -3.855 1 98.06 76 ASN A O 1
ATOM 597 N N . THR A 1 77 ? 9.758 -30.594 -2.43 1 97.88 77 THR A N 1
ATOM 598 C CA . THR A 1 77 ? 10.836 -29.609 -2.359 1 97.88 77 THR A CA 1
ATOM 599 C C . THR A 1 77 ? 11.125 -29.234 -0.91 1 97.88 77 THR A C 1
ATOM 601 O O . THR A 1 77 ? 10.477 -29.734 0.01 1 97.88 77 THR A O 1
ATOM 604 N N . TYR A 1 78 ? 12.172 -28.438 -0.636 1 97.19 78 TYR A N 1
ATOM 605 C CA . TYR A 1 78 ? 12.32 -27.875 0.705 1 97.19 78 TYR A CA 1
ATOM 606 C C . TYR A 1 78 ? 11.203 -26.891 1.012 1 97.19 78 TYR A C 1
ATOM 608 O O . TYR A 1 78 ? 10.617 -26.297 0.099 1 97.19 78 TYR A O 1
ATOM 616 N N . GLY A 1 79 ? 10.836 -26.828 2.205 1 96.5 79 GLY A N 1
ATOM 617 C CA . GLY A 1 79 ? 9.742 -25.938 2.572 1 96.5 79 GLY A CA 1
ATOM 618 C C . GLY A 1 79 ? 9.766 -25.547 4.035 1 96.5 79 GLY A C 1
ATOM 619 O O . GLY A 1 79 ? 10.43 -26.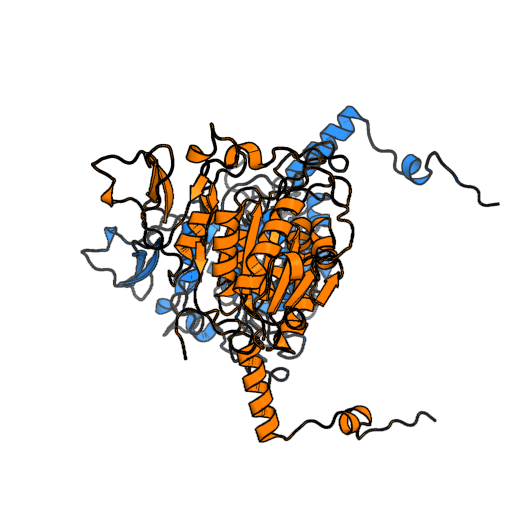188 4.852 1 96.5 79 GLY A O 1
ATOM 620 N N . VAL A 1 80 ? 9.203 -24.453 4.289 1 96 80 VAL A N 1
ATOM 621 C CA . VAL A 1 80 ? 9.039 -23.938 5.645 1 96 80 VAL A CA 1
ATOM 622 C C . VAL A 1 80 ? 7.594 -23.469 5.844 1 96 80 VAL A C 1
ATOM 624 O O . VAL A 1 80 ? 7.109 -22.594 5.121 1 96 80 VAL A O 1
ATOM 627 N N . HIS A 1 81 ? 6.883 -24.156 6.641 1 96.12 81 HIS A N 1
ATOM 628 C CA . HIS A 1 81 ? 5.629 -23.641 7.172 1 96.12 81 HIS A CA 1
ATOM 629 C C . HIS A 1 81 ? 5.871 -22.75 8.398 1 96.12 81 HIS A C 1
ATOM 631 O O . HIS A 1 81 ? 6.09 -23.266 9.5 1 96.12 81 HIS A O 1
ATOM 637 N N . SER A 1 82 ? 5.734 -21.453 8.219 1 94.62 82 SER A N 1
ATOM 638 C CA . SER A 1 82 ? 6.246 -20.516 9.219 1 94.62 82 SER A CA 1
ATOM 639 C C . SER A 1 82 ? 5.121 -19.969 10.086 1 94.62 82 SER A C 1
ATOM 641 O O . SER A 1 82 ? 4.172 -20.688 10.406 1 94.62 82 SER A O 1
ATOM 643 N N . ILE A 1 83 ? 5.277 -18.703 10.539 1 93.19 83 ILE A N 1
ATOM 644 C CA . ILE A 1 83 ? 4.324 -18.109 11.469 1 93.19 83 ILE A CA 1
ATOM 645 C C . ILE A 1 83 ? 3.469 -17.078 10.75 1 93.19 83 ILE A C 1
ATOM 647 O O . ILE A 1 83 ? 3.84 -16.594 9.672 1 93.19 83 ILE A O 1
ATOM 651 N N . HIS A 1 84 ? 2.383 -16.812 11.422 1 94.38 84 HIS A N 1
ATOM 652 C CA . HIS A 1 84 ? 1.338 -15.977 10.836 1 94.38 84 HIS A CA 1
ATOM 653 C C . HIS A 1 84 ? 1.901 -14.648 10.367 1 94.38 84 HIS A C 1
ATOM 655 O O . HIS A 1 84 ? 2.471 -13.891 11.156 1 94.38 84 HIS A O 1
ATOM 661 N N . GLY A 1 85 ? 1.762 -14.445 9.055 1 94.75 85 GLY A N 1
ATOM 662 C CA . GLY A 1 85 ? 2.098 -13.164 8.445 1 94.75 85 GLY A CA 1
ATOM 663 C C . GLY A 1 85 ? 3.588 -12.977 8.242 1 94.75 85 GLY A C 1
ATOM 664 O O . GLY A 1 85 ? 4.027 -11.922 7.777 1 94.75 85 GLY A O 1
ATOM 665 N N . ARG A 1 86 ? 4.43 -13.984 8.438 1 96.5 86 ARG A N 1
ATOM 666 C CA . ARG A 1 86 ? 5.867 -13.742 8.461 1 96.5 86 ARG A CA 1
ATOM 667 C C . ARG A 1 86 ? 6.559 -14.453 7.301 1 96.5 86 ARG A C 1
ATOM 669 O O . ARG A 1 86 ? 7.785 -14.391 7.172 1 96.5 86 ARG A O 1
ATOM 676 N N . ALA A 1 87 ? 5.82 -15.07 6.469 1 97.75 87 ALA A N 1
ATOM 677 C CA . ALA A 1 87 ? 6.406 -15.82 5.363 1 97.75 87 ALA A CA 1
ATOM 678 C C . ALA A 1 87 ? 7.301 -14.93 4.508 1 97.75 87 ALA A C 1
ATOM 680 O O . ALA A 1 87 ? 8.43 -15.305 4.18 1 97.75 87 ALA A O 1
ATOM 681 N N . PRO A 1 88 ? 6.871 -13.703 4.156 1 97 88 PRO A N 1
ATOM 682 C CA . PRO A 1 88 ? 7.754 -12.867 3.342 1 97 88 PRO A CA 1
ATOM 683 C C . PRO A 1 88 ? 9.055 -12.508 4.059 1 97 88 PRO A C 1
ATOM 685 O O . PRO A 1 88 ? 10.102 -12.398 3.418 1 97 88 PRO A O 1
ATOM 688 N N . ALA A 1 89 ? 8.945 -12.297 5.379 1 96.81 89 ALA A N 1
ATOM 689 C CA . ALA A 1 89 ? 10.148 -11.977 6.141 1 96.81 89 ALA A CA 1
ATOM 690 C C . ALA A 1 89 ? 11.148 -13.133 6.113 1 96.81 89 ALA A C 1
ATOM 692 O O . ALA A 1 89 ? 12.336 -12.93 5.855 1 96.81 89 ALA A O 1
ATOM 693 N N . ILE A 1 90 ? 10.688 -14.312 6.391 1 97.94 90 ILE A N 1
ATOM 694 C CA . ILE A 1 90 ? 11.523 -15.508 6.383 1 97.94 90 ILE A CA 1
ATOM 695 C C . ILE A 1 90 ? 12.078 -15.742 4.98 1 97.94 90 ILE A C 1
ATOM 697 O O . ILE A 1 90 ? 13.273 -16 4.812 1 97.94 90 ILE A O 1
ATOM 701 N N . ALA A 1 91 ? 11.242 -15.641 3.996 1 98.25 91 ALA A N 1
ATOM 702 C CA . ALA A 1 91 ? 11.648 -15.82 2.605 1 98.25 91 ALA A CA 1
ATOM 703 C C . ALA A 1 91 ? 12.719 -14.797 2.209 1 98.25 91 ALA A C 1
ATOM 705 O O . ALA A 1 91 ? 13.641 -15.117 1.463 1 98.25 91 ALA A O 1
ATOM 706 N N . THR A 1 92 ? 12.539 -13.57 2.645 1 97.44 92 THR A N 1
ATOM 707 C CA . THR A 1 92 ? 13.516 -12.523 2.365 1 97.44 92 THR A CA 1
ATOM 708 C C . THR A 1 92 ? 14.891 -12.914 2.898 1 97.44 92 THR A C 1
ATOM 710 O O . THR A 1 92 ? 15.891 -12.797 2.191 1 97.44 92 THR A O 1
ATOM 713 N N . GLY A 1 93 ? 14.898 -13.383 4.172 1 96.81 93 GLY A N 1
ATOM 714 C CA . GLY A 1 93 ? 16.156 -13.836 4.734 1 96.81 93 GLY A CA 1
ATOM 715 C C . GLY A 1 93 ? 16.781 -14.961 3.945 1 96.81 93 GLY A C 1
ATOM 716 O O . GLY A 1 93 ? 18 -14.945 3.684 1 96.81 93 GLY A O 1
ATOM 717 N N . LEU A 1 94 ? 15.977 -15.852 3.541 1 97.31 94 LEU A N 1
ATOM 718 C CA . LEU A 1 94 ? 16.453 -17.031 2.818 1 97.31 94 LEU A CA 1
ATOM 719 C C . LEU A 1 94 ? 17 -16.641 1.448 1 97.31 94 LEU A C 1
ATOM 721 O O . LEU A 1 94 ? 18.125 -17 1.097 1 97.31 94 LEU A O 1
ATOM 725 N N . ALA A 1 95 ? 16.25 -15.867 0.691 1 96.94 95 ALA A N 1
ATOM 726 C CA . ALA A 1 95 ? 16.609 -15.492 -0.673 1 96.94 95 ALA A CA 1
ATOM 727 C C . ALA A 1 95 ? 17.859 -14.617 -0.683 1 96.94 95 ALA A C 1
ATOM 729 O O . ALA A 1 95 ? 18.703 -14.727 -1.586 1 96.94 95 ALA A O 1
ATOM 730 N N . THR A 1 96 ? 18.016 -13.758 0.306 1 96.12 96 THR A N 1
ATOM 731 C CA . THR A 1 96 ? 19.141 -12.836 0.342 1 96.12 96 THR A CA 1
ATOM 732 C C . THR A 1 96 ? 20.422 -13.555 0.751 1 96.12 96 THR A C 1
ATOM 734 O O . THR A 1 96 ? 21.516 -13.18 0.326 1 96.12 96 THR A O 1
ATOM 737 N N . SER A 1 97 ? 20.25 -14.609 1.555 1 95.38 97 SER A N 1
ATOM 738 C CA . SER A 1 97 ? 21.422 -15.328 2.041 1 95.38 97 SER A CA 1
ATOM 739 C C . SER A 1 97 ? 21.812 -16.469 1.093 1 95.38 97 SER A C 1
ATOM 741 O O . SER A 1 97 ? 22.969 -16.906 1.089 1 95.38 97 SER A O 1
ATOM 743 N N . ARG A 1 98 ? 20.844 -16.969 0.33 1 96.81 98 ARG A N 1
ATOM 744 C CA . ARG A 1 98 ? 21.047 -18.109 -0.554 1 96.81 98 ARG A CA 1
ATOM 745 C C . ARG A 1 98 ? 20.5 -17.828 -1.947 1 96.81 98 ARG A C 1
ATOM 747 O O . ARG A 1 98 ? 19.406 -18.297 -2.295 1 96.81 98 ARG A O 1
ATOM 754 N N . ARG A 1 99 ? 21.359 -17.281 -2.877 1 95.5 99 ARG A N 1
ATOM 755 C CA . ARG A 1 99 ? 20.906 -16.891 -4.211 1 95.5 99 ARG A CA 1
ATOM 756 C C . ARG A 1 99 ? 20.859 -18.094 -5.145 1 95.5 99 ARG A C 1
ATOM 758 O O . ARG A 1 99 ? 20.297 -18.016 -6.242 1 95.5 99 ARG A O 1
ATOM 765 N N . ASP A 1 100 ? 21.281 -19.156 -4.625 1 97.44 100 ASP A N 1
ATOM 766 C CA . ASP A 1 100 ? 21.234 -20.391 -5.398 1 97.44 100 ASP A CA 1
ATOM 767 C C . ASP A 1 100 ? 19.906 -21.125 -5.164 1 97.44 100 ASP A C 1
ATOM 769 O O . ASP A 1 100 ? 19.75 -22.281 -5.586 1 97.44 100 ASP A O 1
ATOM 773 N N . LEU A 1 101 ? 19.016 -20.531 -4.461 1 98.19 101 LEU A N 1
ATOM 774 C CA . LEU A 1 101 ? 17.688 -21.109 -4.223 1 98.19 101 LEU A CA 1
ATOM 775 C C . LEU A 1 101 ? 16.625 -20.359 -5.008 1 98.19 101 LEU A C 1
ATOM 777 O O . LEU A 1 101 ? 16.703 -19.141 -5.184 1 98.19 101 LEU A O 1
ATOM 781 N N . SER A 1 102 ? 15.664 -21.125 -5.562 1 98.38 102 SER A N 1
ATOM 782 C CA . SER A 1 102 ? 14.391 -20.562 -6.023 1 98.38 102 SER A CA 1
ATOM 783 C C . SER A 1 102 ? 13.367 -20.516 -4.898 1 98.38 102 SER A C 1
ATOM 785 O O . SER A 1 102 ? 12.867 -21.547 -4.457 1 98.38 102 SER A O 1
ATOM 787 N N . VAL A 1 103 ? 13.039 -19.328 -4.402 1 98.69 103 VAL A N 1
ATOM 788 C CA . VAL A 1 103 ? 12.227 -19.172 -3.203 1 98.69 103 VAL A CA 1
ATOM 789 C C . VAL A 1 103 ? 10.82 -18.719 -3.59 1 98.69 103 VAL A C 1
ATOM 791 O O . VAL A 1 103 ? 10.648 -17.703 -4.262 1 98.69 103 VAL A O 1
ATOM 794 N N . TRP A 1 104 ? 9.828 -19.469 -3.219 1 98.81 104 TRP A N 1
ATOM 795 C CA . TRP A 1 104 ? 8.414 -19.203 -3.439 1 98.81 104 TRP A CA 1
ATOM 796 C C . TRP A 1 104 ? 7.676 -19.031 -2.115 1 98.81 104 TRP A C 1
ATOM 798 O O . TRP A 1 104 ? 7.93 -19.766 -1.159 1 98.81 104 TRP A O 1
ATOM 808 N N . VAL A 1 105 ? 6.859 -18.031 -2.053 1 98.81 105 VAL A N 1
ATOM 809 C CA . VAL A 1 105 ? 6.035 -17.797 -0.875 1 98.81 105 VAL A CA 1
ATOM 810 C C . VAL A 1 105 ? 4.574 -18.125 -1.187 1 98.81 105 VAL A C 1
ATOM 812 O O . VAL A 1 105 ? 4.039 -17.703 -2.213 1 98.81 105 VAL A O 1
ATOM 815 N N . VAL A 1 106 ? 3.947 -18.906 -0.348 1 98.75 106 VAL A N 1
ATOM 816 C CA . VAL A 1 106 ? 2.518 -19.203 -0.433 1 98.75 106 VAL A CA 1
ATOM 817 C C . VAL A 1 106 ? 1.796 -18.594 0.766 1 98.75 106 VAL A C 1
ATOM 819 O O . VAL A 1 106 ? 2.158 -18.844 1.915 1 98.75 106 VAL A O 1
ATOM 822 N N . THR A 1 107 ? 0.816 -17.797 0.495 1 98.38 107 THR A N 1
ATOM 823 C CA . THR A 1 107 ? 0.109 -17.078 1.559 1 98.38 107 THR A CA 1
ATOM 824 C C . THR A 1 107 ? -1.357 -16.875 1.188 1 98.38 107 THR A C 1
ATOM 826 O O . THR A 1 107 ? -1.727 -16.969 0.016 1 98.38 107 THR A O 1
ATOM 829 N N . GLY A 1 108 ? -2.209 -16.75 2.203 1 97.94 108 GLY A N 1
ATOM 830 C CA . GLY A 1 108 ? -3.59 -16.344 2.006 1 97.94 108 GLY A CA 1
ATOM 831 C C . GLY A 1 108 ? -3.789 -14.836 2.105 1 97.94 108 GLY A C 1
ATOM 832 O O . GLY A 1 108 ? -2.889 -14.109 2.533 1 97.94 108 GLY A O 1
ATOM 833 N N . ASP A 1 109 ? -4.988 -14.391 1.706 1 97.19 109 ASP A N 1
ATOM 834 C CA . ASP A 1 109 ? -5.277 -12.961 1.773 1 97.19 109 ASP A CA 1
ATOM 835 C C . ASP A 1 109 ? -5.219 -12.461 3.213 1 97.19 109 ASP A C 1
ATOM 837 O O . ASP A 1 109 ? -4.699 -11.367 3.473 1 97.19 109 ASP A O 1
ATOM 841 N N . GLY A 1 110 ? -5.734 -13.273 4.152 1 96.31 110 GLY A N 1
ATOM 842 C CA . GLY A 1 110 ? -5.629 -12.867 5.543 1 96.31 110 GLY A CA 1
ATOM 843 C C . GLY A 1 110 ? -4.195 -12.812 6.039 1 96.31 110 GLY A C 1
ATOM 844 O O . GLY A 1 110 ? -3.805 -11.859 6.723 1 96.31 110 GLY A O 1
ATOM 845 N N . ASP A 1 111 ? -3.412 -13.797 5.672 1 97.06 111 ASP A N 1
ATOM 846 C CA . ASP A 1 111 ? -2.025 -13.906 6.109 1 97.06 111 ASP A CA 1
ATOM 847 C C . ASP A 1 111 ? -1.175 -12.773 5.539 1 97.06 111 ASP A C 1
ATOM 849 O O . ASP A 1 111 ? -0.412 -12.133 6.266 1 97.06 111 ASP A O 1
ATOM 853 N N . ALA A 1 112 ? -1.351 -12.469 4.316 1 97.31 112 ALA A N 1
ATOM 854 C CA . ALA A 1 112 ? -0.475 -11.539 3.607 1 97.31 112 ALA A CA 1
ATOM 855 C C . ALA A 1 112 ? -0.924 -10.094 3.816 1 97.31 112 ALA A C 1
ATOM 857 O O . ALA A 1 112 ? -0.101 -9.172 3.82 1 97.31 112 ALA A O 1
ATOM 858 N N . LEU A 1 113 ? -2.271 -9.859 3.994 1 97.81 113 LEU A N 1
ATOM 859 C CA . LEU A 1 113 ? -2.77 -8.492 3.904 1 97.81 113 LEU A CA 1
ATOM 860 C C . LEU A 1 113 ? -3.225 -7.988 5.27 1 97.81 113 LEU A C 1
ATOM 862 O O . LEU A 1 113 ? -3.512 -6.801 5.434 1 97.81 113 LEU A O 1
ATOM 866 N N . SER A 1 114 ? -3.357 -8.844 6.242 1 95.62 114 SER A N 1
ATOM 867 C CA . SER A 1 114 ? -3.621 -8.406 7.605 1 95.62 114 SER A CA 1
ATOM 868 C C . SER A 1 114 ? -2.348 -8.414 8.445 1 95.62 114 SER A C 1
ATOM 870 O O . SER A 1 114 ? -1.489 -7.543 8.289 1 95.62 114 SER A O 1
ATOM 872 N N . ILE A 1 115 ? -2.133 -9.477 9.109 1 93.44 115 ILE A N 1
ATOM 873 C CA . ILE A 1 115 ? -1.017 -9.539 10.047 1 93.44 115 ILE A CA 1
ATOM 874 C C . ILE A 1 115 ? 0.303 -9.453 9.281 1 93.44 115 ILE A C 1
ATOM 876 O O . ILE A 1 115 ? 1.305 -8.969 9.82 1 93.44 115 ILE A O 1
ATOM 880 N N . GLY A 1 116 ? 0.368 -9.859 8.055 1 96.06 116 GLY A N 1
ATOM 881 C CA . GLY A 1 116 ? 1.587 -9.875 7.262 1 96.06 116 GLY A CA 1
ATOM 882 C C . GLY A 1 116 ? 1.713 -8.672 6.34 1 96.06 116 GLY A C 1
ATOM 883 O O . GLY A 1 116 ? 2.639 -8.602 5.527 1 96.06 116 GLY A O 1
ATOM 884 N N . GLY A 1 117 ? 0.756 -7.758 6.418 1 96.69 117 GLY A N 1
ATOM 885 C CA . GLY A 1 117 ? 0.682 -6.66 5.465 1 96.69 117 GLY A CA 1
ATOM 886 C C . GLY A 1 117 ? 1.964 -5.852 5.387 1 96.69 117 GLY A C 1
ATOM 887 O O . GLY A 1 117 ? 2.393 -5.469 4.297 1 96.69 117 GLY A O 1
ATOM 888 N N . ASN A 1 118 ? 2.545 -5.625 6.5 1 97.12 118 ASN A N 1
ATOM 889 C CA . ASN A 1 118 ? 3.771 -4.836 6.535 1 97.12 118 ASN A CA 1
ATOM 890 C C . ASN A 1 118 ? 4.918 -5.547 5.824 1 97.12 118 ASN A C 1
ATOM 892 O O . ASN A 1 118 ? 5.656 -4.926 5.055 1 97.12 118 ASN A O 1
ATOM 896 N N . HIS A 1 119 ? 5.062 -6.828 6.07 1 97.5 119 HIS A N 1
ATOM 897 C CA . HIS A 1 119 ? 6.137 -7.602 5.453 1 97.5 119 HIS A CA 1
ATOM 898 C C . HIS A 1 119 ? 5.934 -7.715 3.945 1 97.5 119 HIS A C 1
ATOM 900 O O . HIS A 1 119 ? 6.902 -7.723 3.184 1 97.5 119 HIS A O 1
ATOM 906 N N . LEU A 1 120 ? 4.684 -7.812 3.578 1 98.19 120 LEU A N 1
ATOM 907 C CA . LEU A 1 120 ? 4.387 -7.883 2.152 1 98.19 120 LEU A CA 1
ATOM 908 C C . LEU A 1 120 ? 4.84 -6.613 1.44 1 98.19 120 LEU A C 1
ATOM 910 O O . LEU A 1 120 ? 5.609 -6.672 0.479 1 98.19 120 LEU A O 1
ATOM 914 N N . ILE A 1 121 ? 4.41 -5.418 1.916 1 98.19 121 ILE A N 1
ATOM 915 C CA . ILE A 1 121 ? 4.699 -4.176 1.203 1 98.19 121 ILE A CA 1
ATOM 916 C C . ILE A 1 121 ? 6.203 -3.914 1.211 1 98.19 121 ILE A C 1
ATOM 918 O O . ILE A 1 121 ? 6.75 -3.363 0.252 1 98.19 121 ILE A O 1
ATOM 922 N N . HIS A 1 122 ? 6.918 -4.363 2.197 1 98 122 HIS A N 1
ATOM 923 C CA . HIS A 1 122 ? 8.359 -4.148 2.242 1 98 122 HIS A CA 1
ATOM 924 C C . HIS A 1 122 ? 9.094 -5.125 1.327 1 98 122 HIS A C 1
ATOM 926 O O . HIS A 1 122 ? 10.109 -4.773 0.726 1 98 122 HIS A O 1
ATOM 932 N N . ALA A 1 123 ? 8.594 -6.367 1.296 1 97.88 123 ALA A N 1
ATOM 933 C CA . ALA A 1 123 ? 9.195 -7.305 0.351 1 97.88 123 ALA A CA 1
ATOM 934 C C . ALA A 1 123 ? 9.07 -6.793 -1.082 1 97.88 123 ALA A C 1
ATOM 936 O O . ALA A 1 123 ? 10.016 -6.895 -1.867 1 97.88 123 ALA A O 1
ATOM 937 N N . LEU A 1 124 ? 7.938 -6.227 -1.375 1 98.31 124 LEU A N 1
ATOM 938 C CA . LEU A 1 124 ? 7.68 -5.699 -2.711 1 98.31 124 LEU A CA 1
ATOM 939 C C . LEU A 1 124 ? 8.609 -4.531 -3.021 1 98.31 124 LEU A C 1
ATOM 941 O O . LEU A 1 124 ? 9.266 -4.512 -4.062 1 98.31 124 LEU A O 1
ATOM 945 N N . ARG A 1 125 ? 8.695 -3.59 -2.098 1 96.5 125 ARG A N 1
ATOM 946 C CA . ARG A 1 125 ? 9.508 -2.402 -2.328 1 96.5 125 ARG A CA 1
ATOM 947 C C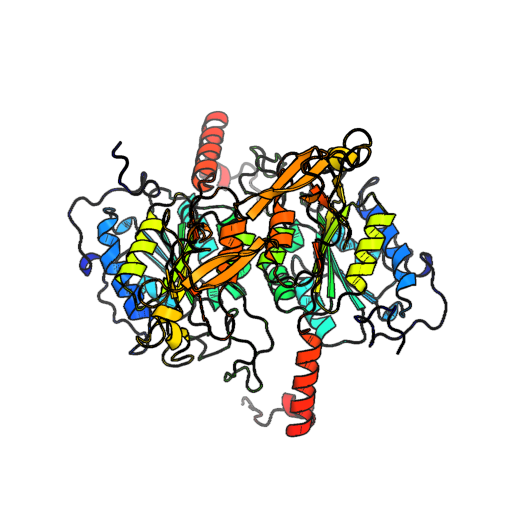 . ARG A 1 125 ? 10.992 -2.764 -2.406 1 96.5 125 ARG A C 1
ATOM 949 O O . ARG A 1 125 ? 11.734 -2.174 -3.191 1 96.5 125 ARG A O 1
ATOM 956 N N . ARG A 1 126 ? 11.43 -3.678 -1.545 1 96.56 126 ARG A N 1
ATOM 957 C CA . ARG A 1 126 ? 12.828 -4.086 -1.528 1 96.56 126 ARG A CA 1
ATOM 958 C C . ARG A 1 126 ? 13.203 -4.805 -2.818 1 96.56 126 ARG A C 1
ATOM 960 O O . ARG A 1 126 ? 14.344 -4.719 -3.275 1 96.56 126 ARG A O 1
ATOM 967 N N . ASN A 1 127 ? 12.234 -5.539 -3.334 1 98.19 127 ASN A N 1
ATOM 968 C CA . ASN A 1 127 ? 12.383 -6.262 -4.594 1 98.19 127 ASN A CA 1
ATOM 969 C C . ASN A 1 127 ? 13.367 -7.422 -4.457 1 98.19 127 ASN A C 1
ATOM 971 O O . ASN A 1 127 ? 14.289 -7.551 -5.258 1 98.19 127 ASN A O 1
ATOM 975 N N . VAL A 1 128 ? 13.141 -8.172 -3.438 1 97.56 128 VAL A N 1
ATOM 976 C CA . VAL A 1 128 ? 13.914 -9.391 -3.223 1 97.56 128 VAL A CA 1
ATOM 977 C C . VAL A 1 128 ? 13.516 -10.438 -4.258 1 97.56 128 VAL A C 1
ATOM 979 O O . VAL A 1 128 ? 12.344 -10.523 -4.648 1 97.56 128 VAL A O 1
ATOM 982 N N . ASN A 1 129 ? 14.461 -11.234 -4.715 1 97.81 129 ASN A N 1
ATOM 983 C CA . ASN A 1 129 ? 14.156 -12.242 -5.723 1 97.81 129 ASN A CA 1
ATOM 984 C C . ASN A 1 129 ? 13.32 -13.383 -5.145 1 97.81 129 ASN A C 1
ATOM 986 O O . ASN A 1 129 ? 13.82 -14.492 -4.949 1 97.81 129 ASN A O 1
ATOM 990 N N . LEU A 1 130 ? 12.109 -13.195 -4.996 1 97.5 130 LEU A N 1
ATOM 991 C CA . LEU A 1 130 ? 11.18 -14.227 -4.555 1 97.5 130 LEU A CA 1
ATOM 992 C C . LEU A 1 130 ? 9.828 -14.078 -5.238 1 97.5 130 LEU A C 1
ATOM 994 O O . LEU A 1 130 ? 9.516 -13.016 -5.781 1 97.5 130 LEU A O 1
ATOM 998 N N . LYS A 1 131 ? 9.062 -15.18 -5.285 1 98.88 131 LYS A N 1
ATOM 999 C CA . LYS A 1 131 ? 7.754 -15.234 -5.926 1 98.88 131 LYS A CA 1
ATOM 1000 C C . LYS A 1 131 ? 6.652 -15.492 -4.902 1 98.88 131 LYS A C 1
ATOM 1002 O O . LYS A 1 131 ? 6.691 -16.5 -4.18 1 98.88 131 LYS A O 1
ATOM 1007 N N . ILE A 1 132 ? 5.727 -14.586 -4.816 1 98.88 132 ILE A N 1
ATOM 1008 C CA . ILE A 1 132 ? 4.672 -14.672 -3.814 1 98.88 132 ILE A CA 1
ATOM 1009 C C . ILE A 1 132 ? 3.357 -15.07 -4.484 1 98.88 132 ILE A C 1
ATOM 1011 O O . ILE A 1 132 ? 2.844 -14.336 -5.336 1 98.88 132 ILE A O 1
ATOM 1015 N N . LEU A 1 133 ? 2.855 -16.203 -4.129 1 98.94 133 LEU A N 1
ATOM 1016 C CA . LEU A 1 133 ? 1.533 -16.672 -4.531 1 98.94 133 LEU A CA 1
ATOM 1017 C C . LEU A 1 133 ? 0.501 -16.375 -3.447 1 98.94 133 LEU A C 1
ATOM 1019 O O . LEU A 1 133 ? 0.526 -17 -2.377 1 98.94 133 LEU A O 1
ATOM 1023 N N . LEU A 1 134 ? -0.346 -15.422 -3.713 1 98.81 134 LEU A N 1
ATOM 1024 C CA . LEU A 1 134 ? -1.392 -15.016 -2.781 1 98.81 134 LEU A CA 1
ATOM 1025 C C . LEU A 1 134 ? -2.721 -15.672 -3.135 1 98.81 134 LEU A C 1
ATOM 1027 O O . LEU A 1 134 ? -3.381 -15.273 -4.098 1 98.81 134 LEU A O 1
ATOM 1031 N N . PHE A 1 135 ? -3.057 -16.688 -2.365 1 98.75 135 PHE A N 1
ATOM 1032 C CA . PHE A 1 135 ? -4.352 -17.328 -2.52 1 98.75 135 PHE A CA 1
ATOM 1033 C C . PHE A 1 135 ? -5.465 -16.484 -1.922 1 98.75 135 PHE A C 1
ATOM 1035 O O . PHE A 1 135 ? -5.586 -16.375 -0.699 1 98.75 135 PHE A O 1
ATOM 1042 N N . ASN A 1 136 ? -6.293 -15.938 -2.744 1 98.25 136 ASN A N 1
ATOM 1043 C CA . ASN A 1 136 ? -7.336 -15.031 -2.277 1 98.25 136 ASN A CA 1
ATOM 1044 C C . ASN A 1 136 ? -8.719 -15.672 -2.363 1 98.25 136 ASN A C 1
ATOM 1046 O O . ASN A 1 136 ? -9.289 -15.781 -3.447 1 98.25 136 ASN A O 1
ATOM 1050 N N . ASN A 1 137 ? -9.227 -16.094 -1.257 1 97.44 137 ASN A N 1
ATOM 1051 C CA . ASN A 1 137 ? -10.578 -16.625 -1.197 1 97.44 137 ASN A CA 1
ATOM 1052 C C . ASN A 1 137 ? -11.523 -15.68 -0.458 1 97.44 137 ASN A C 1
ATOM 1054 O O . ASN A 1 137 ? -12.664 -16.031 -0.176 1 97.44 137 ASN A O 1
ATOM 1058 N N . ARG A 1 138 ? -11.055 -14.516 -0.065 1 96.38 138 ARG A N 1
ATOM 1059 C CA . ARG A 1 138 ? -11.797 -13.422 0.563 1 96.38 138 ARG A CA 1
ATOM 1060 C C . ARG A 1 138 ? -12.375 -13.859 1.906 1 96.38 138 ARG A C 1
ATOM 1062 O O . ARG A 1 138 ? -13.438 -13.383 2.312 1 96.38 138 ARG A O 1
ATOM 1069 N N . ILE A 1 139 ? -11.742 -14.828 2.576 1 96.44 139 ILE A N 1
ATOM 1070 C CA . ILE A 1 139 ? -12.219 -15.312 3.865 1 96.44 139 ILE A CA 1
ATOM 1071 C C . ILE A 1 139 ? -11.07 -16 4.609 1 96.44 139 ILE A C 1
ATOM 1073 O O . ILE A 1 139 ? -10.141 -16.516 3.986 1 96.44 139 ILE A O 1
ATOM 1077 N N . TYR A 1 140 ? -11.109 -15.953 5.949 1 95 140 TYR A N 1
ATOM 1078 C CA . TYR A 1 140 ? -10.227 -16.812 6.738 1 95 140 TYR A CA 1
ATOM 1079 C C . TYR A 1 140 ? -10.789 -18.234 6.824 1 95 140 TYR A C 1
ATOM 1081 O O . TYR A 1 140 ? -11.578 -18.531 7.719 1 95 140 TYR A O 1
ATOM 1089 N N . GLY A 1 141 ? -10.336 -19.078 5.977 1 91.62 141 GLY A N 1
ATOM 1090 C CA . GLY A 1 141 ? -10.828 -20.438 5.965 1 91.62 141 GLY A CA 1
ATOM 1091 C C . GLY A 1 141 ? -10.445 -21.219 7.203 1 91.62 141 GLY A C 1
ATOM 1092 O O . GLY A 1 141 ? -11.305 -21.812 7.859 1 91.62 141 GLY A O 1
ATOM 1093 N N . LEU A 1 142 ? -9.219 -21.156 7.629 1 87.75 142 LEU A N 1
ATOM 1094 C CA . LEU A 1 142 ? -8.672 -21.953 8.719 1 87.75 142 LEU A CA 1
ATOM 1095 C C . LEU A 1 142 ? -9.367 -21.625 10.039 1 87.75 142 LEU A C 1
ATOM 1097 O O . LEU A 1 142 ? -9.555 -22.516 10.875 1 87.75 142 LEU A O 1
ATOM 1101 N N . THR A 1 143 ? -9.727 -20.312 10.219 1 88.88 143 THR A N 1
ATOM 1102 C CA . THR A 1 143 ? -10.383 -19.922 11.453 1 88.88 143 THR A CA 1
ATOM 1103 C C . THR A 1 143 ? -11.898 -20.062 11.336 1 88.88 143 THR A C 1
ATOM 1105 O O . THR A 1 143 ? -12.648 -19.422 12.062 1 88.88 143 THR A O 1
ATOM 1108 N N . LYS A 1 144 ? -12.305 -20.828 10.422 1 90.81 144 LYS A N 1
ATOM 1109 C CA . LYS A 1 144 ? -13.688 -21.25 10.242 1 90.81 144 LYS A CA 1
ATOM 1110 C C . LYS A 1 144 ? -14.562 -20.125 9.711 1 90.81 144 LYS A C 1
ATOM 1112 O O . LYS A 1 144 ? -15.664 -19.891 10.211 1 90.81 144 LYS A O 1
ATOM 1117 N N . GLY A 1 145 ? -13.961 -19.328 8.844 1 92.5 145 GLY A N 1
ATOM 1118 C CA . GLY A 1 145 ? -14.781 -18.438 8.047 1 92.5 145 GLY A CA 1
ATOM 1119 C C . GLY A 1 145 ? -14.828 -17.016 8.602 1 92.5 145 GLY A C 1
ATOM 1120 O O . GLY A 1 145 ? -15.844 -16.328 8.469 1 92.5 145 GLY A O 1
ATOM 1121 N N . GLN A 1 146 ? -13.844 -16.516 9.312 1 93.12 146 GLN A N 1
ATOM 1122 C CA . GLN A 1 146 ? -13.742 -15.117 9.695 1 93.12 146 GLN A CA 1
ATOM 1123 C C . GLN A 1 146 ? -13.516 -14.227 8.477 1 93.12 146 GLN A C 1
ATOM 1125 O O . GLN A 1 146 ? -12.914 -14.664 7.488 1 93.12 146 GLN A O 1
ATOM 1130 N N . TYR A 1 147 ? -14.094 -12.984 8.523 1 94.06 147 TYR A N 1
ATOM 1131 C CA . TYR A 1 147 ? -13.852 -12.102 7.387 1 94.06 147 TYR A CA 1
ATOM 1132 C C . TYR A 1 147 ? -12.375 -11.734 7.289 1 94.06 147 TYR A C 1
ATOM 1134 O O . TYR A 1 147 ? -11.656 -11.734 8.297 1 94.06 147 TYR A O 1
ATOM 1142 N N . SER A 1 148 ? -11.906 -11.555 6.066 1 94.5 148 SER A N 1
ATOM 1143 C CA . SER A 1 148 ? -10.516 -11.234 5.77 1 94.5 148 SER A CA 1
ATOM 1144 C C . SER A 1 148 ? -10.383 -9.828 5.191 1 94.5 148 SER A C 1
ATOM 1146 O O . SER A 1 148 ? -11.391 -9.141 4.984 1 94.5 148 SER A O 1
ATOM 1148 N N . PRO A 1 149 ? -9.172 -9.344 4.918 1 95.44 149 PRO A N 1
ATOM 1149 C CA . PRO A 1 149 ? -8.938 -7.996 4.391 1 95.44 149 PRO A CA 1
ATOM 1150 C C . PRO A 1 149 ? -9.508 -7.809 2.986 1 95.44 149 PRO A C 1
ATOM 1152 O O . PRO A 1 149 ? -9.562 -6.684 2.484 1 95.44 149 PRO A O 1
ATOM 1155 N N . THR A 1 150 ? -9.922 -8.859 2.318 1 96.25 150 THR A N 1
ATOM 1156 C CA . THR A 1 150 ? -10.469 -8.727 0.975 1 96.25 150 THR A CA 1
ATOM 1157 C C . THR A 1 150 ? -11.938 -9.141 0.946 1 96.25 150 THR A C 1
ATOM 1159 O O . THR A 1 150 ? -12.547 -9.203 -0.122 1 96.25 150 THR A O 1
ATOM 1162 N N . SER A 1 151 ? -12.508 -9.414 2.148 1 95.56 151 SER A N 1
ATOM 1163 C CA . SER A 1 151 ? -13.93 -9.727 2.229 1 95.56 151 SER A CA 1
ATOM 1164 C C . SER A 1 151 ? -14.781 -8.523 1.818 1 95.56 151 SER A C 1
ATOM 1166 O O . SER A 1 151 ? -14.445 -7.383 2.141 1 95.56 151 SER A O 1
ATOM 1168 N N . GLU A 1 152 ? -15.883 -8.773 1.181 1 92.31 152 GLU A N 1
ATOM 1169 C CA . GLU A 1 152 ? -16.797 -7.707 0.771 1 92.31 152 GLU A CA 1
ATOM 1170 C C . GLU A 1 152 ? -17.359 -6.973 1.979 1 92.31 152 GLU A C 1
ATOM 1172 O O . GLU A 1 152 ? -17.547 -7.57 3.041 1 92.31 152 GLU A O 1
ATOM 1177 N N . LEU A 1 153 ? -17.656 -5.734 1.741 1 91.19 153 LEU A N 1
ATOM 1178 C CA . LEU A 1 153 ? -18.359 -4.973 2.771 1 91.19 153 LEU A CA 1
ATOM 1179 C C . LEU A 1 153 ? -19.688 -5.625 3.123 1 91.19 153 LEU A C 1
ATOM 1181 O O . LEU A 1 153 ? -20.422 -6.055 2.234 1 91.19 153 LEU A O 1
ATOM 1185 N N . GLY A 1 154 ? -19.938 -5.742 4.406 1 93.44 154 GLY A N 1
ATOM 1186 C CA . GLY A 1 154 ? -21.203 -6.301 4.844 1 93.44 154 GLY A CA 1
ATOM 1187 C C . GLY A 1 154 ? -21.188 -7.816 4.926 1 93.44 154 GLY A C 1
ATOM 1188 O O . GLY A 1 154 ? -22.203 -8.43 5.281 1 93.44 154 GLY A O 1
ATOM 1189 N N . LYS A 1 155 ? -20.047 -8.422 4.664 1 94.44 155 LYS A N 1
ATOM 1190 C CA . LYS A 1 155 ? -19.953 -9.883 4.703 1 94.44 155 LYS A CA 1
ATOM 1191 C C . LYS A 1 155 ? -20.375 -10.422 6.066 1 94.44 155 LYS A C 1
ATOM 1193 O O . LYS A 1 155 ? -19.828 -10.016 7.098 1 94.44 155 LYS A O 1
ATOM 1198 N N . ILE A 1 156 ? -21.312 -11.266 6.016 1 94.81 156 ILE A N 1
ATOM 1199 C CA . ILE A 1 156 ? -21.797 -11.906 7.234 1 94.81 156 ILE A CA 1
ATOM 1200 C C . ILE A 1 156 ? -21 -13.188 7.492 1 94.81 156 ILE A C 1
ATOM 1202 O O . ILE A 1 156 ? -20.875 -14.039 6.609 1 94.81 156 ILE A O 1
ATOM 1206 N N . THR A 1 157 ? -20.359 -13.258 8.609 1 93.31 157 THR A N 1
ATOM 1207 C CA . THR A 1 157 ? -19.672 -14.453 9.086 1 93.31 157 THR A CA 1
ATOM 1208 C C . THR A 1 157 ? -20.047 -14.758 10.531 1 93.31 157 THR A C 1
ATOM 1210 O O . THR A 1 157 ? -20.828 -14.016 11.141 1 93.31 157 THR A O 1
ATOM 1213 N N . LYS A 1 158 ? -19.531 -15.867 11.055 1 89.44 158 LYS A N 1
ATOM 1214 C CA . LYS A 1 158 ? -19.797 -16.203 12.445 1 89.44 158 LYS A CA 1
ATOM 1215 C C . LYS A 1 158 ? -19.266 -15.125 13.391 1 89.44 158 LYS A C 1
ATOM 1217 O O . LYS A 1 158 ? -19.891 -14.836 14.414 1 89.44 158 LYS A O 1
ATOM 1222 N N . SER A 1 159 ? -18.156 -14.547 13 1 88.12 159 SER A N 1
ATOM 1223 C CA . SER A 1 159 ? -17.547 -13.539 13.844 1 88.12 159 SER A CA 1
ATOM 1224 C C . SER A 1 159 ? -18.078 -12.148 13.531 1 88.12 159 SER A C 1
ATOM 1226 O O . SER A 1 159 ? -17.844 -11.195 14.281 1 88.12 159 SER A O 1
ATOM 1228 N N . THR A 1 160 ? -18.766 -11.992 12.477 1 92.5 160 THR A N 1
ATOM 1229 C CA . THR A 1 160 ? -19.375 -10.734 12.086 1 92.5 160 THR A CA 1
ATOM 1230 C C . THR A 1 160 ? -20.844 -10.93 11.727 1 92.5 160 THR A C 1
ATOM 1232 O O . THR A 1 160 ? -21.234 -10.789 10.562 1 92.5 160 THR A O 1
ATOM 1235 N N . PRO A 1 161 ? -21.641 -11.164 12.727 1 91.69 161 PRO A N 1
ATOM 1236 C CA . PRO A 1 161 ? -23.047 -11.523 12.477 1 91.69 161 PRO A CA 1
ATOM 1237 C C . PRO A 1 161 ? -23.844 -10.367 11.891 1 91.69 161 PRO A C 1
ATOM 1239 O O . PRO A 1 161 ? -24.906 -10.594 11.289 1 91.69 161 PRO A O 1
ATOM 1242 N N . MET A 1 162 ? -23.375 -9.141 12.055 1 94.31 162 MET A N 1
ATOM 1243 C CA . MET A 1 162 ? -24.125 -8.008 11.5 1 94.31 162 MET A CA 1
ATOM 1244 C C . MET A 1 162 ? -23.438 -7.477 10.242 1 94.31 162 MET A C 1
ATOM 1246 O O . MET A 1 162 ? -23.812 -6.426 9.727 1 94.31 162 MET A O 1
ATOM 1250 N N . GLY A 1 163 ? -22.375 -8.148 9.789 1 94.75 163 GLY A N 1
ATOM 1251 C CA . GLY A 1 163 ? -21.656 -7.758 8.586 1 94.75 163 GLY A CA 1
ATOM 1252 C C . GLY A 1 163 ? -20.375 -7.016 8.867 1 94.75 163 GLY A C 1
ATOM 1253 O O . GLY A 1 163 ? -20.297 -6.227 9.812 1 94.75 163 GLY A O 1
ATOM 1254 N N . SER A 1 164 ? -19.422 -7.348 8.078 1 94.25 164 SER A N 1
ATOM 1255 C CA . SER A 1 164 ? -18.141 -6.668 8.219 1 94.25 164 SER A CA 1
ATOM 1256 C C . SER A 1 164 ? -18.25 -5.195 7.836 1 94.25 164 SER A C 1
ATOM 1258 O O . SER A 1 164 ? -18.969 -4.844 6.895 1 94.25 164 SER A O 1
ATOM 1260 N N . LEU A 1 165 ? -17.531 -4.324 8.5 1 94.56 165 LEU A N 1
ATOM 1261 C CA . LEU A 1 165 ? -17.578 -2.885 8.281 1 94.56 165 LEU A CA 1
ATOM 1262 C C . LEU A 1 165 ? -16.344 -2.41 7.504 1 94.56 165 LEU A C 1
ATOM 1264 O O . LEU A 1 165 ? -16.344 -1.297 6.973 1 94.56 165 LEU A O 1
ATOM 1268 N N . ASP A 1 166 ? -15.328 -3.225 7.406 1 92.5 166 ASP A N 1
ATOM 1269 C CA . ASP A 1 166 ? -14.055 -2.826 6.828 1 92.5 166 ASP A CA 1
ATOM 1270 C C . ASP A 1 166 ? -14.117 -2.805 5.305 1 92.5 166 ASP A C 1
ATOM 1272 O O . ASP A 1 166 ? -14.609 -3.752 4.688 1 92.5 166 ASP A O 1
ATOM 1276 N N . ALA A 1 167 ? -13.641 -1.689 4.762 1 93.06 167 ALA A N 1
ATOM 1277 C CA . ALA A 1 167 ? -13.461 -1.677 3.311 1 93.06 167 ALA A CA 1
ATOM 1278 C C . ALA A 1 167 ? -12.391 -2.674 2.885 1 93.06 167 ALA A C 1
ATOM 1280 O O . ALA A 1 167 ? -11.344 -2.789 3.533 1 93.06 167 ALA A O 1
ATOM 1281 N N . PRO A 1 168 ? -12.641 -3.414 1.821 1 94.94 168 PRO A N 1
ATOM 1282 C CA . PRO A 1 168 ? -11.648 -4.398 1.38 1 94.94 168 PRO A CA 1
ATOM 1283 C C . PRO A 1 168 ? -10.438 -3.754 0.714 1 94.94 168 PRO A C 1
ATOM 1285 O O . PRO A 1 168 ? -10.555 -2.682 0.116 1 94.94 168 PRO A O 1
ATOM 1288 N N . PHE A 1 169 ? -9.281 -4.418 0.82 1 96.44 169 PHE A N 1
ATOM 1289 C CA . PHE A 1 169 ? -8.133 -4.074 -0.009 1 96.44 169 PHE A CA 1
ATOM 1290 C C . PHE A 1 169 ? -8.344 -4.539 -1.445 1 96.44 169 PHE A C 1
ATOM 1292 O O . PHE A 1 169 ? -8.961 -5.578 -1.683 1 96.44 169 PHE A O 1
ATOM 1299 N N . ASN A 1 170 ? -7.922 -3.738 -2.367 1 97.31 170 ASN A N 1
ATOM 1300 C CA . ASN A 1 170 ? -7.484 -4.242 -3.664 1 97.31 170 ASN A CA 1
ATOM 1301 C C . ASN A 1 170 ? -6.012 -4.637 -3.645 1 97.31 170 ASN A C 1
ATOM 1303 O O . ASN A 1 170 ? -5.133 -3.773 -3.646 1 97.31 170 ASN A O 1
ATOM 1307 N N . PRO A 1 171 ? -5.766 -5.922 -3.582 1 98.06 171 PRO A N 1
ATOM 1308 C CA . PRO A 1 171 ? -4.379 -6.352 -3.379 1 98.06 171 PRO A CA 1
ATOM 1309 C C . PRO A 1 171 ? -3.432 -5.809 -4.449 1 98.06 171 PRO A C 1
ATOM 1311 O O . PRO A 1 171 ? -2.283 -5.477 -4.148 1 98.06 171 PRO A O 1
ATOM 1314 N N . LEU A 1 172 ? -3.865 -5.699 -5.664 1 98.62 172 LEU A N 1
ATOM 1315 C CA . LEU A 1 172 ? -3.006 -5.242 -6.75 1 98.62 172 LEU A CA 1
ATOM 1316 C C . LEU A 1 172 ? -2.723 -3.748 -6.625 1 98.62 172 LEU A C 1
ATOM 1318 O O . LEU A 1 172 ? -1.589 -3.307 -6.832 1 98.62 172 LEU A O 1
ATOM 1322 N N . SER A 1 173 ? -3.768 -2.967 -6.273 1 98.38 173 SER A N 1
ATOM 1323 C CA . SER A 1 173 ? -3.568 -1.541 -6.039 1 98.38 173 SER A CA 1
ATOM 1324 C C . SER A 1 173 ? -2.564 -1.301 -4.914 1 98.38 173 SER A C 1
ATOM 1326 O O . SER A 1 173 ? -1.678 -0.455 -5.039 1 98.38 173 SER A O 1
ATOM 1328 N N . LEU A 1 174 ? -2.742 -2.072 -3.855 1 98.75 174 LEU A N 1
ATOM 1329 C CA . LEU A 1 174 ? -1.83 -1.947 -2.725 1 98.75 174 LEU A CA 1
ATOM 1330 C C . LEU A 1 174 ? -0.4 -2.279 -3.139 1 98.75 174 LEU A C 1
ATOM 1332 O O . LEU A 1 174 ? 0.533 -1.545 -2.805 1 98.75 174 LEU A O 1
ATOM 1336 N N . ALA A 1 175 ? -0.253 -3.354 -3.887 1 98.88 175 ALA A N 1
ATOM 1337 C CA . ALA A 1 175 ? 1.069 -3.799 -4.316 1 98.88 175 ALA A CA 1
ATOM 1338 C C . ALA A 1 175 ? 1.74 -2.75 -5.203 1 98.88 175 ALA A C 1
ATOM 1340 O O . ALA A 1 175 ? 2.92 -2.441 -5.02 1 98.88 175 ALA A O 1
ATOM 1341 N N . ILE A 1 176 ? 0.986 -2.205 -6.148 1 98.81 176 ILE A N 1
ATOM 1342 C CA . ILE A 1 176 ? 1.532 -1.213 -7.066 1 98.81 176 ILE A CA 1
ATOM 1343 C C . ILE A 1 176 ? 1.902 0.053 -6.297 1 98.81 176 ILE A C 1
ATOM 1345 O O . ILE A 1 176 ? 2.971 0.63 -6.516 1 98.81 176 ILE A O 1
ATOM 1349 N N . GLY A 1 177 ? 1.06 0.427 -5.332 1 98.5 177 GLY A N 1
ATOM 1350 C CA . GLY A 1 177 ? 1.376 1.559 -4.473 1 98.5 177 GLY A CA 1
ATOM 1351 C C . GLY A 1 177 ? 2.598 1.327 -3.605 1 98.5 177 GLY A C 1
ATOM 1352 O O . GLY A 1 177 ? 3.248 2.281 -3.174 1 98.5 177 GLY A O 1
ATOM 1353 N N . ALA A 1 178 ? 2.879 0.054 -3.385 1 98.44 178 ALA A N 1
ATOM 1354 C CA . ALA A 1 178 ? 4.027 -0.325 -2.564 1 98.44 178 ALA A CA 1
ATOM 1355 C C . ALA A 1 178 ? 5.254 -0.596 -3.432 1 98.44 178 ALA A C 1
ATOM 1357 O O . ALA A 1 178 ? 6.152 -1.344 -3.033 1 98.44 178 ALA A O 1
ATOM 1358 N N . GLU A 1 179 ? 5.254 -0.121 -4.68 1 97.44 179 GLU A N 1
ATOM 1359 C CA . GLU A 1 179 ? 6.418 -0.093 -5.559 1 97.44 179 GLU A CA 1
ATOM 1360 C C . GLU A 1 179 ? 6.68 -1.468 -6.168 1 97.44 179 GLU A C 1
ATOM 1362 O O . GLU A 1 179 ? 7.805 -1.766 -6.574 1 97.44 179 GLU A O 1
ATOM 1367 N N . ALA A 1 180 ? 5.684 -2.316 -6.242 1 98.62 180 ALA A N 1
ATOM 1368 C CA . ALA A 1 180 ? 5.891 -3.643 -6.824 1 98.62 180 ALA A CA 1
ATOM 1369 C C . ALA A 1 180 ? 6.359 -3.541 -8.273 1 98.62 180 ALA A C 1
ATOM 1371 O O . ALA A 1 180 ? 5.84 -2.732 -9.047 1 98.62 180 ALA A O 1
ATOM 1372 N N . SER A 1 181 ? 7.34 -4.371 -8.648 1 98.38 181 SER A N 1
ATOM 1373 C CA . SER A 1 181 ? 7.863 -4.375 -10.008 1 98.38 181 SER A CA 1
ATOM 1374 C C . SER A 1 181 ? 7.16 -5.426 -10.867 1 98.38 181 SER A C 1
ATOM 1376 O O . SER A 1 181 ? 7.273 -5.41 -12.094 1 98.38 181 SER A O 1
ATOM 1378 N N . PHE A 1 182 ? 6.445 -6.34 -10.219 1 98.88 182 PHE A N 1
ATOM 1379 C CA . PHE A 1 182 ? 5.66 -7.363 -10.891 1 98.88 182 PHE A CA 1
ATOM 1380 C C . PHE A 1 182 ? 4.355 -7.629 -10.156 1 98.88 182 PHE A C 1
ATOM 1382 O O . PHE A 1 182 ? 4.363 -7.906 -8.953 1 98.88 182 PHE A O 1
ATOM 1389 N N . VAL A 1 183 ? 3.27 -7.527 -10.859 1 98.94 183 VAL A N 1
ATOM 1390 C CA . VAL A 1 183 ? 1.942 -7.777 -10.305 1 98.94 183 VAL A CA 1
ATOM 1391 C C . VAL A 1 183 ? 1.093 -8.531 -11.32 1 98.94 183 VAL A C 1
ATOM 1393 O O . VAL A 1 183 ? 1.006 -8.141 -12.484 1 98.94 183 VAL A O 1
ATOM 1396 N N . ALA A 1 184 ? 0.515 -9.625 -10.883 1 98.94 184 ALA A N 1
ATOM 1397 C CA . ALA A 1 184 ? -0.344 -10.422 -11.758 1 98.94 184 ALA A CA 1
ATOM 1398 C C . ALA A 1 184 ? -1.536 -10.984 -10.992 1 98.94 184 ALA A C 1
ATOM 1400 O O . ALA A 1 184 ? -1.528 -11.023 -9.766 1 98.94 184 ALA A O 1
ATOM 1401 N N . ARG A 1 185 ? -2.525 -11.344 -11.727 1 98.81 185 ARG A N 1
ATOM 1402 C CA . ARG A 1 185 ? -3.729 -11.984 -11.203 1 98.81 185 ARG A CA 1
ATOM 1403 C C . ARG A 1 185 ? -4.133 -13.18 -12.07 1 98.81 185 ARG A C 1
ATOM 1405 O O . ARG A 1 185 ? -4.008 -13.133 -13.297 1 98.81 185 ARG A O 1
ATOM 1412 N N . THR A 1 186 ? -4.551 -14.195 -11.477 1 98.75 186 THR A N 1
ATOM 1413 C CA . THR A 1 186 ? -5.09 -15.352 -12.18 1 98.75 186 THR A CA 1
ATOM 1414 C C . THR A 1 186 ? -6.188 -16.016 -11.359 1 98.75 186 THR A C 1
ATOM 1416 O O . THR A 1 186 ? -6.629 -15.484 -10.344 1 98.75 186 THR A O 1
ATOM 1419 N N . ILE A 1 187 ? -6.699 -17.125 -11.867 1 97.81 187 ILE A N 1
ATOM 1420 C CA . ILE A 1 187 ? -7.812 -17.828 -11.25 1 97.81 187 ILE A CA 1
ATOM 1421 C C . ILE A 1 187 ? -7.461 -19.312 -11.094 1 97.81 187 ILE A C 1
ATOM 1423 O O . ILE A 1 187 ? -6.852 -19.906 -11.992 1 97.81 187 ILE A O 1
ATOM 1427 N N . ASP A 1 188 ? -7.844 -19.844 -10.016 1 97.88 188 ASP A N 1
ATOM 1428 C CA . ASP A 1 188 ? -7.461 -21.219 -9.656 1 97.88 188 ASP A CA 1
ATOM 1429 C C . ASP A 1 188 ? -7.938 -22.203 -10.711 1 97.88 188 ASP A C 1
ATOM 1431 O O . ASP A 1 188 ? -7.23 -23.172 -11.031 1 97.88 188 ASP A O 1
ATOM 1435 N N . SER A 1 189 ? -9.086 -21.969 -11.367 1 95.38 189 SER A N 1
ATOM 1436 C CA . SER A 1 189 ? -9.742 -22.953 -12.211 1 95.38 189 SER A CA 1
ATOM 1437 C C . SER A 1 189 ? -9.219 -22.891 -13.641 1 95.38 189 SER A C 1
ATOM 1439 O O . SER A 1 189 ? -9.57 -23.734 -14.477 1 95.38 189 SER A O 1
ATOM 1441 N N . ASP A 1 190 ? -8.492 -21.938 -14.008 1 96.69 190 ASP A N 1
ATOM 1442 C CA . ASP A 1 190 ? -7.93 -21.812 -15.344 1 96.69 190 ASP A CA 1
ATOM 1443 C C . ASP A 1 190 ? -6.457 -22.219 -15.359 1 96.69 190 ASP A C 1
ATOM 1445 O O . ASP A 1 190 ? -5.57 -21.359 -15.328 1 96.69 190 ASP A O 1
ATOM 1449 N N . ARG A 1 191 ? -6.238 -23.5 -15.531 1 97.56 191 ARG A N 1
ATOM 1450 C CA . ARG A 1 191 ? -4.914 -24.078 -15.375 1 97.56 191 ARG A CA 1
ATOM 1451 C C . ARG A 1 191 ? -3.924 -23.484 -16.375 1 97.56 191 ARG A C 1
ATOM 1453 O O . ARG A 1 191 ? -2.803 -23.125 -16 1 97.56 191 ARG A O 1
ATOM 1460 N N . GLN A 1 192 ? -4.293 -23.359 -17.578 1 97.75 192 GLN A N 1
ATOM 1461 C CA . GLN A 1 192 ? -3.404 -22.844 -18.609 1 97.75 192 GLN A CA 1
ATOM 1462 C C . GLN A 1 192 ? -2.998 -21.406 -18.312 1 97.75 192 GLN A C 1
ATOM 1464 O O . GLN A 1 192 ? -1.819 -21.047 -18.391 1 97.75 192 GLN A O 1
ATOM 1469 N N . HIS A 1 193 ? -3.984 -20.609 -17.969 1 98 193 HIS A N 1
ATOM 1470 C CA . HIS A 1 193 ? -3.697 -19.219 -17.641 1 98 193 HIS A CA 1
ATOM 1471 C C . HIS A 1 193 ? -2.828 -19.109 -16.391 1 98 193 HIS A C 1
ATOM 1473 O O . HIS A 1 193 ? -1.865 -18.344 -16.359 1 98 193 HIS A O 1
ATOM 1479 N N . LEU A 1 194 ? -3.176 -19.859 -15.391 1 98.69 194 LEU A N 1
ATOM 1480 C CA . LEU A 1 194 ? -2.408 -19.891 -14.148 1 98.69 194 LEU A CA 1
ATOM 1481 C C . LEU A 1 194 ? -0.947 -20.219 -14.422 1 98.69 194 LEU A C 1
ATOM 1483 O O . LEU A 1 194 ? -0.046 -19.531 -13.953 1 98.69 194 LEU A O 1
ATOM 1487 N N . GLN A 1 195 ? -0.672 -21.219 -15.219 1 98.56 195 GLN A N 1
ATOM 1488 C CA . GLN A 1 195 ? 0.7 -21.625 -15.5 1 98.56 195 GLN A CA 1
ATOM 1489 C C . GLN A 1 195 ? 1.426 -20.562 -16.328 1 98.56 195 GLN A C 1
ATOM 1491 O O . GLN A 1 195 ? 2.631 -20.359 -16.172 1 98.56 195 GLN A O 1
ATOM 1496 N N . SER A 1 196 ? 0.697 -19.906 -17.219 1 98.62 196 SER A N 1
ATOM 1497 C CA . SER A 1 196 ? 1.32 -18.812 -17.969 1 98.62 196 SER A CA 1
ATOM 1498 C C . SER A 1 196 ? 1.776 -17.688 -17.031 1 98.62 196 SER A C 1
ATOM 1500 O O . SER A 1 196 ? 2.846 -17.109 -17.234 1 98.62 196 SER A O 1
ATOM 1502 N N . VAL A 1 197 ? 0.962 -17.391 -16.047 1 98.81 197 VAL A N 1
ATOM 1503 C CA . VAL A 1 197 ? 1.297 -16.344 -15.078 1 98.81 197 VAL A CA 1
ATOM 1504 C C . VAL A 1 197 ? 2.465 -16.812 -14.203 1 98.81 197 VAL A C 1
ATOM 1506 O O . VAL A 1 197 ? 3.373 -16.031 -13.914 1 98.81 197 VAL A O 1
ATOM 1509 N N . LEU A 1 198 ? 2.473 -18.062 -13.797 1 98.75 198 LEU A N 1
ATOM 1510 C CA . LEU A 1 198 ? 3.586 -18.609 -13.039 1 98.75 198 LEU A CA 1
ATOM 1511 C C . LEU A 1 198 ? 4.891 -18.5 -13.82 1 98.75 198 LEU A C 1
ATOM 1513 O O . LEU A 1 198 ? 5.934 -18.156 -13.258 1 98.75 198 LEU A O 1
ATOM 1517 N N . ARG A 1 199 ? 4.855 -18.828 -15.094 1 98.56 199 ARG A N 1
ATOM 1518 C CA . ARG A 1 199 ? 6.027 -18.75 -15.961 1 98.56 199 ARG A CA 1
ATOM 1519 C C . ARG A 1 199 ? 6.566 -17.312 -16.016 1 98.56 199 ARG A C 1
ATOM 1521 O O . ARG A 1 199 ? 7.773 -17.109 -15.906 1 98.56 199 ARG A O 1
ATOM 1528 N N . ALA A 1 200 ? 5.641 -16.344 -16.156 1 98.69 200 ALA A N 1
ATOM 1529 C CA . ALA A 1 200 ? 6.043 -14.945 -16.172 1 98.69 200 ALA A CA 1
ATOM 1530 C C . ALA A 1 200 ? 6.672 -14.531 -14.844 1 98.69 200 ALA A C 1
ATOM 1532 O O . ALA A 1 200 ? 7.691 -13.844 -14.82 1 98.69 200 ALA A O 1
ATOM 1533 N N . ALA A 1 201 ? 6.055 -14.945 -13.773 1 98.81 201 ALA A N 1
ATOM 1534 C CA . ALA A 1 201 ? 6.59 -14.633 -12.445 1 98.81 201 ALA A CA 1
ATOM 1535 C C . ALA A 1 201 ? 7.98 -15.234 -12.266 1 98.81 201 ALA A C 1
ATOM 1537 O O . ALA A 1 201 ? 8.883 -14.578 -11.75 1 98.81 201 ALA A O 1
ATOM 1538 N N . ALA A 1 202 ? 8.148 -16.469 -12.695 1 98.56 202 ALA A N 1
ATOM 1539 C CA . ALA A 1 202 ? 9.43 -17.156 -12.562 1 98.56 202 ALA A CA 1
ATOM 1540 C C . ALA A 1 202 ? 10.516 -16.469 -13.367 1 98.56 202 ALA A C 1
ATOM 1542 O O . ALA A 1 202 ? 11.695 -16.5 -13 1 98.56 202 ALA A O 1
ATOM 1543 N N . ARG A 1 203 ? 10.164 -15.859 -14.469 1 98.06 203 ARG A N 1
ATOM 1544 C CA . ARG A 1 203 ? 11.117 -15.164 -15.32 1 98.06 203 ARG A CA 1
ATOM 1545 C C . ARG A 1 203 ? 11.547 -13.836 -14.703 1 98.06 203 ARG A C 1
ATOM 1547 O O . ARG A 1 203 ? 12.664 -13.375 -14.922 1 98.06 203 ARG A O 1
ATOM 1554 N N . HIS A 1 204 ? 10.742 -13.219 -13.945 1 98.5 204 HIS A N 1
ATOM 1555 C CA . HIS A 1 204 ? 10.961 -11.883 -13.406 1 98.5 204 HIS A CA 1
ATOM 1556 C C . HIS A 1 204 ? 12.102 -11.875 -12.398 1 98.5 204 HIS A C 1
ATOM 1558 O O . HIS A 1 204 ? 12.125 -12.688 -11.469 1 98.5 204 HIS A O 1
ATOM 1564 N N . GLU A 1 205 ? 13.039 -10.969 -12.633 1 97.81 205 GLU A N 1
ATOM 1565 C CA . GLU A 1 205 ? 14.117 -10.773 -11.656 1 97.81 205 GLU A CA 1
ATOM 1566 C C . GLU A 1 205 ? 13.68 -9.836 -10.539 1 97.81 205 GLU A C 1
ATOM 1568 O O . GLU A 1 205 ? 13.617 -8.617 -10.727 1 97.81 205 GLU A O 1
ATOM 1573 N N . GLY A 1 206 ? 13.414 -10.367 -9.336 1 98.25 206 GLY A N 1
ATOM 1574 C CA . GLY A 1 206 ? 12.891 -9.609 -8.211 1 98.25 206 GLY A CA 1
ATOM 1575 C C . GLY A 1 206 ? 11.609 -10.18 -7.648 1 98.25 206 GLY A C 1
ATOM 1576 O O . GLY A 1 206 ? 11.266 -11.336 -7.922 1 98.25 206 GLY A O 1
ATOM 1577 N N . THR A 1 207 ? 10.969 -9.406 -6.828 1 98.81 207 THR A N 1
ATOM 1578 C CA . THR A 1 207 ? 9.758 -9.891 -6.18 1 98.81 207 THR A CA 1
ATOM 1579 C C . THR A 1 207 ? 8.578 -9.875 -7.148 1 98.81 207 THR A C 1
ATOM 1581 O O . THR A 1 207 ? 8.32 -8.859 -7.801 1 98.81 207 THR A O 1
ATOM 1584 N N . ALA A 1 208 ? 7.926 -10.984 -7.301 1 98.88 208 ALA A N 1
ATOM 1585 C CA . ALA A 1 208 ? 6.707 -11.094 -8.094 1 98.88 208 ALA A CA 1
ATOM 1586 C C . ALA A 1 208 ? 5.508 -11.445 -7.211 1 98.88 208 ALA A C 1
ATOM 1588 O O . ALA A 1 208 ? 5.562 -12.391 -6.426 1 98.88 208 ALA A O 1
ATOM 1589 N N . LEU A 1 209 ? 4.477 -10.648 -7.293 1 98.94 209 LEU A N 1
ATOM 1590 C CA . LEU A 1 209 ? 3.229 -10.953 -6.602 1 98.94 209 LEU A CA 1
ATOM 1591 C C . LEU A 1 209 ? 2.184 -11.477 -7.582 1 98.94 209 LEU A C 1
ATOM 1593 O O . LEU A 1 209 ? 1.863 -10.812 -8.57 1 98.94 209 LEU A O 1
ATOM 1597 N N . VAL A 1 210 ? 1.669 -12.633 -7.32 1 98.94 210 VAL A N 1
ATOM 1598 C CA . VAL A 1 210 ? 0.592 -13.227 -8.102 1 98.94 210 VAL A CA 1
ATOM 1599 C C . VAL A 1 210 ? -0.625 -13.461 -7.207 1 98.94 210 VAL A C 1
ATOM 1601 O O . VAL A 1 210 ? -0.596 -14.32 -6.32 1 98.94 210 VAL A O 1
ATOM 1604 N N . GLU A 1 211 ? -1.645 -12.695 -7.426 1 98.88 211 GLU A N 1
ATOM 1605 C CA . GLU A 1 211 ? -2.924 -12.977 -6.781 1 98.88 211 GLU A CA 1
ATOM 1606 C C . GLU A 1 211 ? -3.68 -14.078 -7.516 1 98.88 211 GLU A C 1
ATOM 1608 O O . GLU A 1 211 ? -3.879 -14 -8.727 1 98.88 211 GLU A O 1
ATOM 1613 N N . ILE A 1 212 ? -4.039 -15.047 -6.812 1 98.88 212 ILE A N 1
ATOM 1614 C CA . ILE A 1 212 ? -4.816 -16.141 -7.371 1 98.88 212 ILE A CA 1
ATOM 1615 C C . ILE A 1 212 ? -6.199 -16.188 -6.723 1 98.88 212 ILE A C 1
ATOM 1617 O O . ILE A 1 212 ? -6.32 -16.422 -5.52 1 98.88 212 ILE A O 1
ATOM 1621 N N . TYR A 1 213 ? -7.246 -15.898 -7.504 1 98.31 213 TYR A N 1
ATOM 1622 C CA . TYR A 1 213 ? -8.602 -16.094 -6.996 1 98.31 213 TYR A CA 1
ATOM 1623 C C . TYR A 1 213 ? -8.875 -17.578 -6.746 1 98.31 213 TYR A C 1
ATOM 1625 O O . TYR A 1 213 ? -8.914 -18.375 -7.684 1 98.31 213 TYR A O 1
ATOM 1633 N N . GLN A 1 214 ? -9.016 -17.875 -5.52 1 98.06 214 GLN A N 1
ATOM 1634 C CA . GLN A 1 214 ? -9.133 -19.234 -5.031 1 98.06 214 GLN A CA 1
ATOM 1635 C C . GLN A 1 214 ? -10.477 -19.469 -4.348 1 98.06 214 GLN A C 1
ATOM 1637 O O . GLN A 1 214 ? -10.836 -18.75 -3.414 1 98.06 214 GLN A O 1
ATOM 1642 N N . ASN A 1 215 ? -11.227 -20.453 -4.734 1 97 215 ASN A N 1
ATOM 1643 C CA . ASN A 1 215 ? -12.562 -20.672 -4.195 1 97 215 ASN A CA 1
ATOM 1644 C C . ASN A 1 215 ? -12.516 -21.484 -2.9 1 97 215 ASN A C 1
ATOM 1646 O O . ASN A 1 215 ? -11.969 -22.594 -2.873 1 97 215 ASN A O 1
ATOM 1650 N N . CYS A 1 216 ? -13.062 -20.969 -1.853 1 97.38 216 CYS A N 1
ATOM 1651 C CA . CYS A 1 216 ? -13.336 -21.703 -0.626 1 97.38 216 CYS A CA 1
ATOM 1652 C C . CYS A 1 216 ? -14.758 -22.25 -0.622 1 97.38 216 CYS A C 1
ATOM 1654 O O . CYS A 1 216 ? -15.711 -21.531 -0.344 1 97.38 216 CYS A O 1
ATOM 1656 N N . ASN A 1 217 ? -14.914 -23.531 -0.789 1 95.44 217 ASN A N 1
ATOM 1657 C CA . ASN A 1 217 ? -16.234 -24.125 -1.009 1 95.44 217 ASN A CA 1
ATOM 1658 C C . ASN A 1 217 ? -17.016 -24.25 0.296 1 95.44 217 ASN A C 1
ATOM 1660 O O . ASN A 1 217 ? -18.219 -24.5 0.281 1 95.44 217 ASN A O 1
ATOM 1664 N N . ILE A 1 218 ? -16.375 -24.062 1.397 1 96 218 ILE A N 1
ATOM 1665 C CA . ILE A 1 218 ? -17.031 -24.266 2.686 1 96 218 ILE A CA 1
ATOM 1666 C C . ILE A 1 218 ? -17.5 -22.922 3.24 1 96 218 ILE A C 1
ATOM 1668 O O . ILE A 1 218 ? -18.656 -22.781 3.658 1 96 218 ILE A O 1
ATOM 1672 N N . PHE A 1 219 ? -16.656 -21.891 3.166 1 95.81 219 PHE A N 1
ATOM 1673 C CA . PHE A 1 219 ? -16.969 -20.688 3.918 1 95.81 219 PHE A CA 1
ATOM 1674 C C . PHE A 1 219 ? -17.281 -19.531 2.977 1 95.81 219 PHE A C 1
ATOM 1676 O O . PHE A 1 219 ? -17.812 -18.5 3.4 1 95.81 219 PHE A O 1
ATOM 1683 N N . ASN A 1 220 ? -16.938 -19.594 1.749 1 95.88 220 ASN A N 1
ATOM 1684 C CA . ASN A 1 220 ? -17.188 -18.531 0.782 1 95.88 220 ASN A CA 1
ATOM 1685 C C . ASN A 1 220 ? -17.375 -19.094 -0.627 1 95.88 220 ASN A C 1
ATOM 1687 O O . ASN A 1 220 ? -16.719 -18.641 -1.566 1 95.88 220 ASN A O 1
ATOM 1691 N N . ASP A 1 221 ? -18.25 -20.047 -0.694 1 95.31 221 ASP A N 1
ATOM 1692 C CA . ASP A 1 221 ? -18.469 -20.734 -1.961 1 95.31 221 ASP A CA 1
ATOM 1693 C C . ASP A 1 221 ? -19.078 -19.797 -3 1 95.31 221 ASP A C 1
ATOM 1695 O O . ASP A 1 221 ? -19.953 -19 -2.68 1 95.31 221 ASP A O 1
ATOM 1699 N N . GLY A 1 222 ? -18.5 -19.859 -4.238 1 93.62 222 GLY A N 1
ATOM 1700 C CA . GLY A 1 222 ? -19.062 -19.094 -5.34 1 93.62 222 GLY A CA 1
ATOM 1701 C C . GLY A 1 222 ? -18.594 -17.641 -5.363 1 93.62 222 GLY A C 1
ATOM 1702 O O . GLY A 1 222 ? -19.109 -16.844 -6.148 1 93.62 222 GLY A O 1
ATOM 1703 N N . ALA A 1 223 ? -17.641 -17.297 -4.527 1 93.19 223 ALA A N 1
ATOM 1704 C CA . ALA A 1 223 ? -17.156 -15.922 -4.434 1 93.19 223 ALA A CA 1
ATOM 1705 C C . ALA A 1 223 ? -16.703 -15.414 -5.793 1 93.19 223 ALA A C 1
ATOM 1707 O O . ALA A 1 223 ? -16.766 -14.211 -6.066 1 93.19 223 ALA A O 1
ATOM 1708 N N . PHE A 1 224 ? -16.234 -16.281 -6.699 1 96.25 224 PHE A N 1
ATOM 1709 C CA . PHE A 1 224 ? -15.695 -15.883 -7.988 1 96.25 224 PHE A CA 1
ATOM 1710 C C . PHE A 1 224 ? -16.469 -16.531 -9.133 1 96.25 224 PHE A C 1
ATOM 1712 O O . PHE A 1 224 ? -15.938 -16.672 -10.242 1 96.25 224 PHE A O 1
ATOM 1719 N N . GLU A 1 225 ? -17.656 -16.984 -8.852 1 95.06 225 GLU A N 1
ATOM 1720 C CA . GLU A 1 225 ? -18.453 -17.734 -9.805 1 95.06 225 GLU A CA 1
ATOM 1721 C C . GLU A 1 225 ? -18.688 -16.953 -11.086 1 95.06 225 GLU A C 1
ATOM 1723 O O . GLU A 1 225 ? -18.703 -17.516 -12.18 1 95.06 225 GLU A O 1
ATOM 1728 N N . VAL A 1 226 ? -18.828 -15.648 -10.977 1 95.81 226 VAL A N 1
ATOM 1729 C CA . VAL A 1 226 ? -19.109 -14.797 -12.133 1 95.81 226 VAL A CA 1
ATOM 1730 C C . VAL A 1 226 ? -17.953 -14.859 -13.117 1 95.81 226 VAL A C 1
ATOM 1732 O O . VAL A 1 226 ? -18.141 -14.719 -14.32 1 95.81 226 VAL A O 1
ATOM 1735 N N . LEU A 1 227 ? -16.75 -15.141 -12.609 1 96.69 227 LEU A N 1
ATOM 1736 C CA . LEU A 1 227 ? -15.539 -15.172 -13.422 1 96.69 227 LEU A CA 1
ATOM 1737 C C . LEU A 1 227 ? -15.297 -16.562 -13.992 1 96.69 227 LEU A C 1
ATOM 1739 O O . LEU A 1 227 ? -14.414 -16.766 -14.82 1 96.69 227 LEU A O 1
ATOM 1743 N N . LYS A 1 228 ? -16.094 -17.516 -13.547 1 94.31 228 LYS A N 1
ATOM 1744 C CA . LYS A 1 228 ? -15.82 -18.922 -13.883 1 94.31 228 LYS A CA 1
ATOM 1745 C C . LYS A 1 228 ? -16.938 -19.5 -14.742 1 94.31 228 LYS A C 1
ATOM 1747 O O . LYS A 1 228 ? -16.688 -20.344 -15.609 1 94.31 228 LYS A O 1
ATOM 1752 N N . GLU A 1 229 ? -18.109 -19.016 -14.547 1 92.62 229 GLU A N 1
ATOM 1753 C CA . GLU A 1 229 ? -19.281 -19.594 -15.203 1 92.62 229 GLU A CA 1
ATOM 1754 C C . GLU A 1 229 ? -19.312 -19.234 -16.688 1 92.62 229 GLU A C 1
ATOM 1756 O O . GLU A 1 229 ? -19.172 -18.062 -17.047 1 92.62 229 GLU A O 1
ATOM 1761 N N . PRO A 1 230 ? -19.547 -20.188 -17.531 1 89.94 230 PRO A N 1
ATOM 1762 C CA . PRO A 1 230 ? -19.547 -19.969 -18.984 1 89.94 230 PRO A CA 1
ATOM 1763 C C . PRO A 1 230 ? -20.5 -18.844 -19.406 1 89.94 230 PRO A C 1
ATOM 1765 O O . PRO A 1 230 ? -20.188 -18.078 -20.328 1 89.94 230 PRO A O 1
ATOM 1768 N N . GLY A 1 231 ? -21.562 -18.656 -18.828 1 90.38 231 GLY A N 1
ATOM 1769 C CA . GLY A 1 231 ? -22.547 -17.656 -19.219 1 90.38 231 GLY A CA 1
ATOM 1770 C C . GLY A 1 231 ? -22.125 -16.25 -18.875 1 90.38 231 GLY A C 1
ATOM 1771 O O . GLY A 1 231 ? -22.609 -15.289 -19.469 1 90.38 231 GLY A O 1
ATOM 1772 N N . THR A 1 232 ? -21.156 -16.094 -17.938 1 93.19 232 THR A N 1
ATOM 1773 C CA . THR A 1 232 ? -20.812 -14.75 -17.484 1 93.19 232 THR A CA 1
ATOM 1774 C C . THR A 1 232 ? -19.328 -14.484 -17.625 1 93.19 232 THR A C 1
ATOM 1776 O O . THR A 1 232 ? -18.891 -13.336 -17.703 1 93.19 232 THR A O 1
ATOM 1779 N N . ARG A 1 233 ? -18.547 -15.477 -17.641 1 93.94 233 ARG A N 1
ATOM 1780 C CA . ARG A 1 233 ? -17.094 -15.398 -17.562 1 93.94 233 ARG A CA 1
ATOM 1781 C C . ARG A 1 233 ? -16.531 -14.516 -18.672 1 93.94 233 ARG A C 1
ATOM 1783 O O . ARG A 1 233 ? -15.688 -13.656 -18.422 1 93.94 233 ARG A O 1
ATOM 1790 N N . ASP A 1 234 ? -17.016 -14.703 -19.922 1 93.06 234 ASP A N 1
ATOM 1791 C CA . ASP A 1 234 ? -16.453 -13.984 -21.062 1 93.06 234 ASP A CA 1
ATOM 1792 C C . ASP A 1 234 ? -16.703 -12.484 -20.953 1 93.06 234 ASP A C 1
ATOM 1794 O O . ASP A 1 234 ? -15.867 -11.68 -21.375 1 93.06 234 ASP A O 1
ATOM 1798 N N . GLU A 1 235 ? -17.797 -12.18 -20.297 1 94.12 235 GLU A N 1
ATOM 1799 C CA . GLU A 1 235 ? -18.141 -10.773 -20.125 1 94.12 235 GLU A CA 1
ATOM 1800 C C . GLU A 1 235 ? -17.469 -10.188 -18.875 1 94.12 235 GLU A C 1
ATOM 1802 O O . GLU A 1 235 ? -17.172 -8.992 -18.828 1 94.12 235 GLU A O 1
ATOM 1807 N N . ALA A 1 236 ? -17.188 -11.062 -17.953 1 96.56 236 ALA A N 1
ATOM 1808 C CA . ALA A 1 236 ? -16.703 -10.578 -16.656 1 96.56 236 ALA A CA 1
ATOM 1809 C C . ALA A 1 236 ? -15.188 -10.516 -16.625 1 96.56 236 ALA A C 1
ATOM 1811 O O . ALA A 1 236 ? -14.602 -9.688 -15.922 1 96.56 236 ALA A O 1
ATOM 1812 N N . LEU A 1 237 ? -14.539 -11.312 -17.422 1 96.75 237 LEU A N 1
ATOM 1813 C CA . LEU A 1 237 ? -13.078 -11.391 -17.406 1 96.75 237 LEU A CA 1
ATOM 1814 C C . LEU A 1 237 ? -12.477 -10.523 -18.5 1 96.75 237 LEU A C 1
ATOM 1816 O O . LEU A 1 237 ? -12.961 -10.508 -19.625 1 96.75 237 LEU A O 1
ATOM 1820 N N . ILE A 1 238 ? -11.5 -9.812 -18.125 1 98.06 238 ILE A N 1
ATOM 1821 C CA . ILE A 1 238 ? -10.641 -9.109 -19.078 1 98.06 238 ILE A CA 1
ATOM 1822 C C . ILE A 1 238 ? -9.25 -9.742 -19.078 1 98.06 238 ILE A C 1
ATOM 1824 O O . ILE A 1 238 ? -8.484 -9.57 -18.125 1 98.06 238 ILE A O 1
ATOM 1828 N N . ARG A 1 239 ? -8.93 -10.438 -20.094 1 97.81 239 ARG A N 1
ATOM 1829 C CA . ARG A 1 239 ? -7.641 -11.102 -20.172 1 97.81 239 ARG A CA 1
ATOM 1830 C C . ARG A 1 239 ? -6.586 -10.18 -20.781 1 97.81 239 ARG A C 1
ATOM 1832 O O . ARG A 1 239 ? -6.73 -9.719 -21.906 1 97.81 239 ARG A O 1
ATOM 1839 N N . LEU A 1 240 ? -5.559 -9.93 -20.062 1 98.69 240 LEU A N 1
ATOM 1840 C CA . LEU A 1 240 ? -4.492 -9.039 -20.484 1 98.69 240 LEU A CA 1
ATOM 1841 C C . LEU A 1 240 ? -3.367 -9.82 -21.172 1 98.69 240 LEU A C 1
ATOM 1843 O O . LEU A 1 240 ? -2.914 -10.836 -20.641 1 98.69 240 LEU A O 1
ATOM 1847 N N . GLU A 1 241 ? -3.01 -9.422 -22.281 1 98.06 241 GLU A N 1
ATOM 1848 C CA . GLU A 1 241 ? -1.857 -9.922 -23.016 1 98.06 241 GLU A CA 1
ATOM 1849 C C . GLU A 1 241 ? -0.992 -8.781 -23.547 1 98.06 241 GLU A C 1
ATOM 1851 O O . GLU A 1 241 ? -1.476 -7.91 -24.266 1 98.06 241 GLU A O 1
ATOM 1856 N N . HIS A 1 242 ? 0.258 -8.789 -23.203 1 98.25 242 HIS A N 1
ATOM 1857 C CA . HIS A 1 242 ? 1.163 -7.723 -23.625 1 98.25 242 HIS A CA 1
ATOM 1858 C C . HIS A 1 242 ? 1.14 -7.535 -25.125 1 98.25 242 HIS A C 1
ATOM 1860 O O . HIS A 1 242 ? 1.216 -8.508 -25.891 1 98.25 242 HIS A O 1
ATOM 1866 N N . GLY A 1 243 ? 1.054 -6.324 -25.562 1 98.38 243 GLY A N 1
ATOM 1867 C CA . GLY A 1 243 ? 1.125 -5.98 -26.969 1 98.38 243 GLY A CA 1
ATOM 1868 C C . GLY A 1 243 ? -0.206 -6.109 -27.688 1 98.38 243 GLY A C 1
ATOM 1869 O O . GLY A 1 243 ? -0.318 -5.773 -28.859 1 98.38 243 GLY A O 1
ATOM 1870 N N . GLN A 1 244 ? -1.233 -6.582 -27.016 1 98.25 244 GLN A N 1
ATOM 1871 C CA . GLN A 1 244 ? -2.537 -6.797 -27.641 1 98.25 244 GLN A CA 1
ATOM 1872 C C . GLN A 1 244 ? -3.555 -5.773 -27.156 1 98.25 244 GLN A C 1
ATOM 1874 O O . GLN A 1 244 ? -3.494 -5.336 -26 1 98.25 244 GLN A O 1
ATOM 1879 N N . PRO A 1 245 ? -4.465 -5.367 -28.031 1 98.38 245 PRO A N 1
ATOM 1880 C CA . PRO A 1 245 ? -5.57 -4.547 -27.531 1 98.38 245 PRO A CA 1
ATOM 1881 C C . PRO A 1 245 ? -6.371 -5.242 -26.438 1 98.38 245 PRO A C 1
ATOM 1883 O O . PRO A 1 245 ? -6.578 -6.457 -26.484 1 98.38 245 PRO A O 1
ATOM 1886 N N . ILE A 1 246 ? -6.785 -4.504 -25.453 1 98.69 246 ILE A N 1
ATOM 1887 C CA . ILE A 1 246 ? -7.547 -5.074 -24.344 1 98.69 246 ILE A CA 1
ATOM 1888 C C . ILE A 1 246 ? -9.023 -5.172 -24.734 1 98.69 246 ILE A C 1
ATOM 1890 O O . ILE A 1 246 ? -9.766 -4.191 -24.625 1 98.69 246 ILE A O 1
ATOM 1894 N N . ARG A 1 247 ? -9.406 -6.344 -25.141 1 98.12 247 ARG A N 1
ATOM 1895 C CA . ARG A 1 247 ? -10.781 -6.633 -25.531 1 98.12 247 ARG A CA 1
ATOM 1896 C C . ARG A 1 247 ? -11.352 -7.777 -24.703 1 98.12 247 ARG A C 1
ATOM 1898 O O . ARG A 1 247 ? -10.602 -8.562 -24.125 1 98.12 247 ARG A O 1
ATOM 1905 N N . PHE A 1 248 ? -12.609 -7.777 -24.562 1 97.38 248 PHE A N 1
ATOM 1906 C CA . PHE A 1 248 ? -13.281 -8.828 -23.812 1 97.38 248 PHE A CA 1
ATOM 1907 C C . PHE A 1 248 ? -14.688 -9.062 -24.344 1 97.38 248 PHE A C 1
ATOM 1909 O O . PHE A 1 248 ? -15.133 -8.375 -25.266 1 97.38 248 PHE A O 1
ATOM 1916 N N . GLY A 1 249 ? -15.383 -10.047 -23.797 1 94.69 249 GLY A N 1
ATOM 1917 C CA . GLY A 1 249 ? -16.719 -10.406 -24.25 1 94.69 249 GLY A CA 1
ATOM 1918 C C . GLY A 1 249 ? -16.703 -11.406 -25.391 1 94.69 249 GLY A C 1
ATOM 1919 O O . GLY A 1 249 ? -15.641 -11.75 -25.906 1 94.69 249 GLY A O 1
ATOM 1920 N N . ALA A 1 250 ? -17.953 -11.75 -25.734 1 86.81 250 ALA A N 1
ATOM 1921 C CA . ALA A 1 250 ? -18.078 -12.641 -26.875 1 86.81 250 ALA A CA 1
ATOM 1922 C C . ALA A 1 250 ? -17.5 -12 -28.141 1 86.81 250 ALA A C 1
ATOM 1924 O O . ALA A 1 250 ? -17.797 -10.836 -28.438 1 86.81 250 ALA A O 1
ATOM 1925 N N . ASP A 1 251 ? -16.5 -12.57 -28.797 1 88.12 251 ASP A N 1
ATOM 1926 C CA . ASP A 1 251 ? -15.875 -12.156 -30.047 1 88.12 251 ASP A CA 1
ATOM 1927 C C . ASP A 1 251 ? -15.117 -10.844 -29.891 1 88.12 251 ASP A C 1
ATOM 1929 O O . ASP A 1 251 ? -14.938 -10.102 -30.859 1 88.12 251 ASP A O 1
ATOM 1933 N N . GLY A 1 252 ? -14.961 -10.422 -28.609 1 93.56 252 GLY A N 1
ATOM 1934 C CA . GLY A 1 252 ? -14.188 -9.211 -28.406 1 93.56 252 GLY A CA 1
ATOM 1935 C C . GLY A 1 252 ? -14.992 -7.941 -28.594 1 93.56 252 GLY A C 1
ATOM 1936 O O . GLY A 1 252 ? -14.469 -6.926 -29.047 1 93.56 252 GLY A O 1
ATOM 1937 N N . ALA A 1 253 ? -16.281 -7.973 -28.25 1 95.81 253 ALA A N 1
ATOM 1938 C CA . ALA A 1 253 ? -17.188 -6.859 -28.484 1 95.81 253 ALA A CA 1
ATOM 1939 C C . ALA A 1 253 ? -16.922 -5.711 -27.531 1 95.81 253 ALA A C 1
ATOM 1941 O O . ALA A 1 253 ? -17.266 -4.559 -27.812 1 95.81 253 ALA A O 1
ATOM 1942 N N . GLY A 1 254 ? -16.375 -6.012 -26.391 1 97.88 254 GLY A N 1
ATOM 1943 C CA . GLY A 1 254 ? -16.031 -4.977 -25.422 1 97.88 254 GLY A CA 1
ATOM 1944 C C . GLY A 1 254 ? -14.562 -4.578 -25.469 1 97.88 254 GLY A C 1
ATOM 1945 O O . GLY A 1 254 ? -13.711 -5.371 -25.875 1 97.88 254 GLY A O 1
ATOM 1946 N N . GLY A 1 255 ? -14.305 -3.312 -25.094 1 98.5 255 GLY A N 1
ATOM 1947 C CA . GLY A 1 255 ? -12.945 -2.811 -25.031 1 98.5 255 GLY A CA 1
ATOM 1948 C C . GLY A 1 255 ? -12.688 -1.938 -23.812 1 98.5 255 GLY A C 1
ATOM 1949 O O . GLY A 1 255 ? -13.625 -1.486 -23.156 1 98.5 255 GLY A O 1
ATOM 1950 N N . VAL A 1 256 ? -11.445 -1.857 -23.438 1 98.69 256 VAL A N 1
ATOM 1951 C CA . VAL A 1 256 ? -11.008 -0.955 -22.375 1 98.69 256 VAL A CA 1
ATOM 1952 C C . VAL A 1 256 ? -10.477 0.339 -22.984 1 98.69 256 VAL A C 1
ATOM 1954 O O . VAL A 1 256 ? -9.656 0.305 -23.906 1 98.69 256 VAL A O 1
ATOM 1957 N N . PHE A 1 257 ? -10.891 1.446 -22.5 1 98.44 257 PHE A N 1
ATOM 1958 C CA . PHE A 1 257 ? -10.539 2.771 -22.984 1 98.44 257 PHE A CA 1
ATOM 1959 C C . PHE A 1 257 ? -10.031 3.656 -21.859 1 98.44 257 PHE A C 1
ATOM 1961 O O . PHE A 1 257 ? -10.305 3.387 -20.688 1 98.44 257 PHE A O 1
ATOM 1968 N N . ARG A 1 258 ? -9.289 4.578 -22.188 1 97.5 258 ARG A N 1
ATOM 1969 C CA . ARG A 1 258 ? -8.828 5.566 -21.219 1 97.5 258 ARG A CA 1
ATOM 1970 C C . ARG A 1 258 ? -9.609 6.871 -21.344 1 97.5 258 ARG A C 1
ATOM 1972 O O . ARG A 1 258 ? -9.766 7.398 -22.453 1 97.5 258 ARG A O 1
ATOM 1979 N N . GLY A 1 259 ? -10.141 7.355 -20.203 1 95.12 259 GLY A N 1
ATOM 1980 C CA . GLY A 1 259 ? -10.805 8.648 -20.172 1 95.12 259 GLY A CA 1
ATOM 1981 C C . GLY A 1 259 ? -9.836 9.812 -20.031 1 95.12 259 GLY A C 1
ATOM 1982 O O . GLY A 1 259 ? -8.656 9.609 -19.719 1 95.12 259 GLY A O 1
ATOM 1983 N N . ALA A 1 260 ? -10.336 11.016 -20.188 1 91.44 260 ALA A N 1
ATOM 1984 C CA . ALA A 1 260 ? -9.539 12.227 -20.047 1 91.44 260 ALA A CA 1
ATOM 1985 C C . ALA A 1 260 ? -9.031 12.383 -18.609 1 91.44 260 ALA A C 1
ATOM 1987 O O . ALA A 1 260 ? -8.008 13.031 -18.375 1 91.44 260 ALA A O 1
ATOM 1988 N N . ASP A 1 261 ? -9.68 11.75 -17.719 1 91.62 261 ASP A N 1
ATOM 1989 C CA . ASP A 1 261 ? -9.328 11.852 -16.297 1 91.62 261 ASP A CA 1
ATOM 1990 C C . ASP A 1 261 ? -8.281 10.812 -15.914 1 91.62 261 ASP A C 1
ATOM 1992 O O . ASP A 1 261 ? -7.879 10.719 -14.75 1 91.62 261 ASP A O 1
ATOM 1996 N N . GLY A 1 262 ? -7.832 10.047 -16.859 1 92.69 262 GLY A N 1
ATOM 1997 C CA . GLY A 1 262 ? -6.797 9.062 -16.594 1 92.69 262 GLY A CA 1
ATOM 1998 C C . GLY A 1 262 ? -7.348 7.727 -16.125 1 92.69 262 GLY A C 1
ATOM 1999 O O . GLY A 1 262 ? -6.617 6.738 -16.062 1 92.69 262 GLY A O 1
ATOM 2000 N N . GLU A 1 263 ? -8.672 7.711 -15.867 1 96.88 263 GLU A N 1
ATOM 2001 C CA . GLU A 1 263 ? -9.297 6.449 -15.484 1 96.88 263 GLU A CA 1
ATOM 2002 C C . GLU A 1 263 ? -9.5 5.547 -16.703 1 96.88 263 GLU A C 1
ATOM 2004 O O . GLU A 1 263 ? -9.539 6.027 -17.844 1 96.88 263 GLU A O 1
ATOM 2009 N N . LEU A 1 264 ? -9.555 4.285 -16.453 1 98.12 264 LEU A N 1
ATOM 2010 C CA . LEU A 1 264 ? -9.938 3.346 -17.5 1 98.12 264 LEU A CA 1
ATOM 2011 C C . LEU A 1 264 ? -11.406 2.963 -17.391 1 98.12 264 LEU A C 1
ATOM 2013 O O . LEU A 1 264 ? -11.953 2.922 -16.281 1 98.12 264 LEU A O 1
ATOM 2017 N N . PHE A 1 265 ? -12.016 2.758 -18.516 1 97.75 265 PHE A N 1
ATOM 2018 C CA . PHE A 1 265 ? -13.414 2.344 -18.531 1 97.75 265 PHE A CA 1
ATOM 2019 C C . PHE A 1 265 ? -13.672 1.346 -19.641 1 97.75 265 PHE A C 1
ATOM 2021 O O . PHE A 1 265 ? -12.852 1.2 -20.562 1 97.75 265 PHE A O 1
ATOM 2028 N N . VAL A 1 266 ? -14.727 0.665 -19.531 1 97.94 266 VAL A N 1
ATOM 2029 C CA . VAL A 1 266 ? -15.094 -0.323 -20.531 1 97.94 266 VAL A CA 1
ATOM 2030 C C . VAL A 1 266 ? -16.234 0.215 -21.391 1 97.94 266 VAL A C 1
ATOM 2032 O O . VAL A 1 266 ? -17.094 0.951 -20.891 1 97.94 266 VAL A O 1
ATOM 2035 N N . ALA A 1 267 ? -16.25 -0.132 -22.641 1 98 267 ALA A N 1
ATOM 2036 C CA . ALA A 1 267 ? -17.312 0.228 -23.578 1 98 267 ALA A CA 1
ATOM 2037 C C . ALA A 1 267 ? -17.344 -0.723 -24.766 1 98 267 ALA A C 1
ATOM 2039 O O . ALA A 1 267 ? -16.359 -1.417 -25.047 1 98 267 ALA A O 1
ATOM 2040 N N . PRO A 1 268 ? -18.484 -0.814 -25.453 1 97.69 268 PRO A N 1
ATOM 2041 C CA . PRO A 1 268 ? -18.5 -1.586 -26.703 1 97.69 268 PRO A CA 1
ATOM 2042 C C . PRO A 1 268 ? -17.547 -1.031 -27.75 1 97.69 268 PRO A C 1
ATOM 2044 O O . PRO A 1 268 ? -17.406 0.187 -27.875 1 97.69 268 PRO A O 1
ATOM 2047 N N . VAL A 1 269 ? -16.891 -1.908 -28.469 1 98.06 269 VAL A N 1
ATOM 2048 C CA . VAL A 1 269 ? -16 -1.504 -29.547 1 98.06 269 VAL A CA 1
ATOM 2049 C C . VAL A 1 269 ? -16.812 -1.264 -30.812 1 98.06 269 VAL A C 1
ATOM 2051 O O . VAL A 1 269 ? -17.625 -2.107 -31.219 1 98.06 269 VAL A O 1
ATOM 2054 N N . THR A 1 270 ? -16.719 -0.161 -31.375 1 97.62 270 THR A N 1
ATOM 2055 C CA . THR A 1 270 ? -17.328 0.21 -32.656 1 97.62 270 THR A CA 1
ATOM 2056 C C . THR A 1 270 ? -16.266 0.56 -33.688 1 97.62 270 THR A C 1
ATOM 2058 O O . THR A 1 270 ? -15.078 0.659 -33.344 1 97.62 270 THR A O 1
ATOM 2061 N N . ALA A 1 271 ? -16.672 0.705 -34.875 1 97.31 271 ALA A N 1
ATOM 2062 C CA . ALA A 1 271 ? -15.727 1.087 -35.938 1 97.31 271 ALA A CA 1
ATOM 2063 C C . ALA A 1 271 ? -15.094 2.443 -35.656 1 97.31 271 ALA A C 1
ATOM 2065 O O . ALA A 1 271 ? -13.93 2.676 -35.969 1 97.31 271 ALA A O 1
ATOM 2066 N N . GLU A 1 272 ? -15.75 3.312 -34.969 1 97.62 272 GLU A N 1
ATOM 2067 C CA . GLU A 1 272 ? -15.32 4.684 -34.719 1 97.62 272 GLU A CA 1
ATOM 2068 C C . GLU A 1 272 ? -14.297 4.742 -33.594 1 97.62 272 GLU A C 1
ATOM 2070 O O . GLU A 1 272 ? -13.453 5.633 -33.562 1 97.62 272 GLU A O 1
ATOM 2075 N N . ASN A 1 273 ? -14.375 3.725 -32.625 1 97.56 273 ASN A N 1
ATOM 2076 C CA . ASN A 1 273 ? -13.523 3.875 -31.453 1 97.56 273 ASN A CA 1
ATOM 2077 C C . ASN A 1 273 ? -12.5 2.744 -31.344 1 97.56 273 ASN A C 1
ATOM 2079 O O . ASN A 1 273 ? -11.703 2.707 -30.406 1 97.56 273 ASN A O 1
ATOM 2083 N N . GLU A 1 274 ? -12.5 1.87 -32.312 1 97.5 274 GLU A N 1
ATOM 2084 C CA . GLU A 1 274 ? -11.633 0.695 -32.25 1 97.5 274 GLU A CA 1
ATOM 2085 C C . GLU A 1 274 ? -10.164 1.094 -32.094 1 97.5 274 GLU A C 1
ATOM 2087 O O . GLU A 1 274 ? -9.406 0.42 -31.391 1 97.5 274 GLU A O 1
ATOM 2092 N N . ALA A 1 275 ? -9.781 2.176 -32.719 1 97.38 275 ALA A N 1
ATOM 2093 C CA . ALA A 1 275 ? -8.398 2.625 -32.688 1 97.38 275 ALA A CA 1
ATOM 2094 C C . ALA A 1 275 ? -8.023 3.145 -31.297 1 97.38 275 ALA A C 1
ATOM 2096 O O . ALA A 1 275 ? -6.84 3.299 -30.969 1 97.38 275 ALA A O 1
ATOM 2097 N N . ARG A 1 276 ? -9 3.383 -30.453 1 97.25 276 ARG A N 1
ATOM 2098 C CA . ARG A 1 276 ? -8.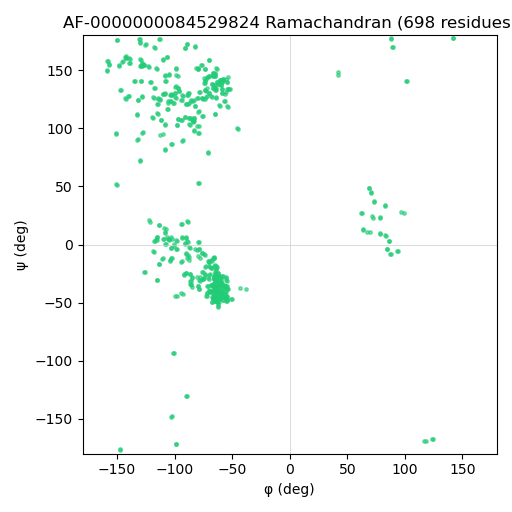758 3.959 -29.141 1 97.25 276 ARG A CA 1
ATOM 2099 C C . ARG A 1 276 ? -8.719 2.875 -28.062 1 97.25 276 ARG A C 1
ATOM 2101 O O . ARG A 1 276 ? -8.484 3.164 -26.891 1 97.25 276 ARG A O 1
ATOM 2108 N N . VAL A 1 277 ? -8.984 1.659 -28.469 1 98.56 277 VAL A N 1
ATOM 2109 C CA . VAL A 1 277 ? -8.859 0.566 -27.516 1 98.56 277 VAL A CA 1
ATOM 2110 C C . VAL A 1 277 ? -7.43 0.52 -26.969 1 98.56 277 VAL A C 1
ATOM 2112 O O . VAL A 1 277 ? -6.465 0.576 -27.734 1 98.56 277 VAL A O 1
ATOM 2115 N N . LEU A 1 278 ? -7.332 0.454 -25.719 1 98.38 278 LEU A N 1
ATOM 2116 C CA . LEU A 1 278 ? -6.02 0.445 -25.078 1 98.38 278 LEU A CA 1
ATOM 2117 C C . LEU A 1 278 ? -5.234 -0.806 -25.453 1 98.38 278 LEU A C 1
ATOM 2119 O O . LEU A 1 278 ? -5.789 -1.907 -25.484 1 98.38 278 LEU A O 1
ATOM 2123 N N . VAL A 1 279 ? -4.027 -0.643 -25.781 1 98.56 279 VAL A N 1
ATOM 2124 C CA . VAL A 1 279 ? -3.109 -1.761 -25.984 1 98.56 279 VAL A CA 1
ATOM 2125 C C . VAL A 1 279 ? -2.342 -2.033 -24.688 1 98.56 279 VAL A C 1
ATOM 2127 O O . VAL A 1 279 ? -1.722 -1.127 -24.125 1 98.56 279 VAL A O 1
ATOM 2130 N N . HIS A 1 280 ? -2.414 -3.207 -24.234 1 98.56 280 HIS A N 1
ATOM 2131 C CA . HIS A 1 280 ? -1.804 -3.557 -22.953 1 98.56 280 HIS A CA 1
ATOM 2132 C C . HIS A 1 280 ? -0.281 -3.543 -23.062 1 98.56 280 HIS A C 1
ATOM 2134 O O . HIS A 1 280 ? 0.292 -4.117 -23.984 1 98.56 280 HIS A O 1
ATOM 2140 N N . ASP A 1 281 ? 0.327 -2.887 -22.156 1 98.44 281 ASP A N 1
ATOM 2141 C CA . ASP A 1 281 ? 1.779 -2.871 -22.016 1 98.44 281 ASP A CA 1
ATOM 2142 C C . ASP A 1 281 ? 2.195 -3.232 -20.594 1 98.44 281 ASP A C 1
ATOM 2144 O O . ASP A 1 281 ? 2.285 -2.361 -19.734 1 98.44 281 ASP A O 1
ATOM 2148 N N . ALA A 1 282 ? 2.521 -4.469 -20.391 1 98.56 282 ALA A N 1
ATOM 2149 C CA . ALA A 1 282 ? 2.906 -4.953 -19.062 1 98.56 282 ALA A CA 1
ATOM 2150 C C . ALA A 1 282 ? 4.262 -4.395 -18.656 1 98.56 282 ALA A C 1
ATOM 2152 O O . ALA A 1 282 ? 4.641 -4.469 -17.484 1 98.56 282 ALA A O 1
ATOM 2153 N N . HIS A 1 283 ? 5.02 -3.852 -19.594 1 98.44 283 HIS A N 1
ATOM 2154 C CA . HIS A 1 283 ? 6.387 -3.428 -19.328 1 98.44 283 HIS A CA 1
ATOM 2155 C C . HIS A 1 283 ? 6.496 -1.906 -19.297 1 98.44 283 HIS A C 1
ATOM 2157 O O . HIS A 1 283 ? 7.602 -1.358 -19.312 1 98.44 283 HIS A O 1
ATOM 2163 N N . ALA A 1 284 ? 5.293 -1.258 -19.297 1 97.5 284 ALA A N 1
ATOM 2164 C CA . ALA A 1 284 ? 5.328 0.198 -19.188 1 97.5 284 ALA A CA 1
ATOM 2165 C C . ALA A 1 284 ? 6.164 0.633 -17.984 1 97.5 284 ALA A C 1
ATOM 2167 O O . ALA A 1 284 ? 6.004 0.104 -16.875 1 97.5 284 ALA A O 1
ATOM 2168 N N . ALA A 1 285 ? 7.027 1.609 -18.203 1 95.56 285 ALA A N 1
ATOM 2169 C CA . ALA A 1 285 ? 7.934 2.055 -17.156 1 95.56 285 ALA A CA 1
ATOM 2170 C C . ALA A 1 285 ? 7.156 2.639 -15.977 1 95.56 285 ALA A C 1
ATOM 2172 O O . ALA A 1 285 ? 7.445 2.326 -14.812 1 95.56 285 ALA A O 1
ATOM 2173 N N . GLY A 1 286 ? 6.215 3.531 -16.25 1 96.5 286 GLY A N 1
ATOM 2174 C CA . GLY A 1 286 ? 5.391 4.117 -15.211 1 96.5 286 GLY A CA 1
ATOM 2175 C C . GLY A 1 286 ? 4.262 3.207 -14.758 1 96.5 286 GLY A C 1
ATOM 2176 O O . GLY A 1 286 ? 3.75 2.408 -15.547 1 96.5 286 GLY A O 1
ATOM 2177 N N . PRO A 1 287 ? 3.826 3.314 -13.531 1 97.81 287 PRO A N 1
ATOM 2178 C CA . PRO A 1 287 ? 2.844 2.387 -12.969 1 97.81 287 PRO A CA 1
ATOM 2179 C C . PRO A 1 287 ? 1.405 2.863 -13.156 1 97.81 287 PRO A C 1
ATOM 2181 O O . PRO A 1 287 ? 0.464 2.172 -12.758 1 97.81 287 PRO A O 1
ATOM 2184 N N . ALA A 1 288 ? 1.15 3.971 -13.773 1 97.75 288 ALA A N 1
ATOM 2185 C CA . ALA A 1 288 ? -0.165 4.605 -13.797 1 97.75 288 ALA A CA 1
ATOM 2186 C C . ALA A 1 288 ? -1.198 3.701 -14.461 1 97.75 288 ALA A C 1
ATOM 2188 O O . ALA A 1 288 ? -2.301 3.52 -13.945 1 97.75 288 ALA A O 1
ATOM 2189 N N . THR A 1 289 ? -0.859 3.098 -15.57 1 98.25 289 THR A N 1
ATOM 2190 C CA . THR A 1 289 ? -1.825 2.277 -16.297 1 98.25 289 THR A CA 1
ATOM 2191 C C . THR A 1 289 ? -2.094 0.974 -15.547 1 98.25 289 THR A C 1
ATOM 2193 O O . THR A 1 289 ? -3.242 0.536 -15.445 1 98.25 289 THR A O 1
ATOM 2196 N N . ALA A 1 290 ? -1.013 0.348 -15.07 1 98.69 290 ALA A N 1
ATOM 2197 C CA . ALA A 1 290 ? -1.203 -0.857 -14.266 1 98.69 290 ALA A CA 1
ATOM 2198 C C . ALA A 1 290 ? -2.113 -0.583 -13.07 1 98.69 290 ALA A C 1
ATOM 2200 O O . ALA A 1 290 ? -2.992 -1.389 -12.758 1 98.69 290 ALA A O 1
ATOM 2201 N N . PHE A 1 291 ? -1.881 0.577 -12.414 1 98.62 291 PHE A N 1
ATOM 2202 C CA . PHE A 1 291 ? -2.719 0.965 -11.289 1 98.62 291 PHE A CA 1
ATOM 2203 C C . PHE A 1 291 ? -4.168 1.14 -11.727 1 98.62 291 PHE A C 1
ATOM 2205 O O . PHE A 1 291 ? -5.082 0.62 -11.086 1 98.62 291 PHE A O 1
ATOM 2212 N N . ALA A 1 292 ? -4.387 1.838 -12.82 1 98.38 292 ALA A N 1
ATOM 2213 C CA . ALA A 1 292 ? -5.738 2.061 -13.32 1 98.38 292 ALA A CA 1
ATOM 2214 C C . ALA A 1 292 ? -6.41 0.743 -13.688 1 98.38 292 ALA A C 1
ATOM 2216 O O . ALA A 1 292 ? -7.617 0.577 -13.492 1 98.38 292 ALA A O 1
ATOM 2217 N N . LEU A 1 293 ? -5.656 -0.193 -14.227 1 98.56 293 LEU A N 1
ATOM 2218 C CA . LEU A 1 293 ? -6.184 -1.504 -14.586 1 98.56 293 LEU A CA 1
ATOM 2219 C C . LEU A 1 293 ? -6.676 -2.25 -13.344 1 98.56 293 LEU A C 1
ATOM 2221 O O . LEU A 1 293 ? -7.684 -2.957 -13.398 1 98.56 293 LEU A O 1
ATOM 2225 N N . SER A 1 294 ? -5.957 -2.064 -12.25 1 98 294 SER A N 1
ATOM 2226 C CA . SER A 1 294 ? -6.355 -2.746 -11.023 1 98 294 SER A CA 1
ATOM 2227 C C . SER A 1 294 ? -7.695 -2.225 -10.508 1 98 294 SER A C 1
ATOM 2229 O O . SER A 1 294 ? -8.336 -2.857 -9.672 1 98 294 SER A O 1
ATOM 2231 N N . ARG A 1 295 ? -8.164 -1.098 -11.086 1 97 295 ARG A N 1
ATOM 2232 C CA . ARG A 1 295 ? -9.312 -0.389 -10.523 1 97 295 ARG A CA 1
ATOM 2233 C C . ARG A 1 295 ? -10.547 -0.566 -11.398 1 97 295 ARG A C 1
ATOM 2235 O O . ARG A 1 295 ? -11.633 -0.086 -11.055 1 97 295 ARG A O 1
ATOM 2242 N N . ILE A 1 296 ? -10.445 -1.268 -12.453 1 96.38 296 ILE A N 1
ATOM 2243 C CA . ILE A 1 296 ? -11.531 -1.281 -13.422 1 96.38 296 ILE A CA 1
ATOM 2244 C C . ILE A 1 296 ? -12.656 -2.195 -12.93 1 96.38 296 ILE A C 1
ATOM 2246 O O . ILE A 1 296 ? -13.828 -1.943 -13.195 1 96.38 296 ILE A O 1
ATOM 2250 N N . ALA A 1 297 ? -12.289 -3.242 -12.188 1 95.62 297 ALA A N 1
ATOM 2251 C CA . ALA A 1 297 ? -13.273 -4.234 -11.766 1 95.62 297 ALA A CA 1
ATOM 2252 C C . ALA A 1 297 ? -14.266 -3.635 -10.773 1 95.62 297 ALA A C 1
ATOM 2254 O O . ALA A 1 297 ? -13.883 -2.852 -9.898 1 95.62 297 ALA A O 1
ATOM 2255 N N . ASP A 1 298 ? -15.492 -3.99 -10.961 1 91.06 298 ASP A N 1
ATOM 2256 C CA . ASP A 1 298 ? -16.469 -3.68 -9.922 1 91.06 298 ASP A CA 1
ATOM 2257 C C . ASP A 1 298 ? -16.141 -4.434 -8.633 1 91.06 298 ASP A C 1
ATOM 2259 O O . ASP A 1 298 ? -16.047 -5.664 -8.633 1 91.06 298 ASP A O 1
ATOM 2263 N N . ALA A 1 299 ? -16.047 -3.76 -7.625 1 82.06 299 ALA A N 1
ATOM 2264 C CA . ALA A 1 299 ? -15.555 -4.348 -6.379 1 82.06 299 ALA A CA 1
ATOM 2265 C C . ALA A 1 299 ? -16.578 -5.332 -5.805 1 82.06 299 ALA A C 1
ATOM 2267 O O . ALA A 1 299 ? -16.203 -6.289 -5.125 1 82.06 299 ALA A O 1
ATOM 2268 N N . ASP A 1 300 ? -17.797 -5.145 -6.109 1 83.88 300 ASP A N 1
ATOM 2269 C CA . ASP A 1 300 ? -18.859 -5.973 -5.523 1 83.88 300 ASP A CA 1
ATOM 2270 C C . ASP A 1 300 ? -19.172 -7.164 -6.422 1 83.88 300 ASP A C 1
ATOM 2272 O O . ASP A 1 300 ? -19.266 -8.297 -5.949 1 83.88 300 ASP A O 1
ATOM 2276 N N . THR A 1 301 ? -19.234 -6.887 -7.734 1 89.88 301 THR A N 1
ATOM 2277 C CA . THR A 1 301 ? -19.75 -7.926 -8.625 1 89.88 301 THR A CA 1
ATOM 2278 C C . THR A 1 301 ? -18.594 -8.609 -9.367 1 89.88 301 THR A C 1
ATOM 2280 O O . THR A 1 301 ? -18.781 -9.664 -9.977 1 89.88 301 THR A O 1
ATOM 2283 N N . LEU A 1 302 ? -17.406 -8.031 -9.289 1 93.88 302 LEU A N 1
ATOM 2284 C CA . LEU A 1 302 ? -16.219 -8.516 -9.977 1 93.88 302 LEU A CA 1
ATOM 2285 C C . LEU A 1 302 ? -16.391 -8.445 -11.492 1 93.88 302 LEU A C 1
ATOM 2287 O O . LEU A 1 302 ? -15.594 -9.023 -12.234 1 93.88 302 LEU A O 1
ATOM 2291 N N . HIS A 1 303 ? -17.453 -7.707 -11.945 1 94.38 303 HIS A N 1
ATOM 2292 C CA . HIS A 1 303 ? -17.578 -7.5 -13.383 1 94.38 303 HIS A CA 1
ATOM 2293 C C . HIS A 1 303 ? -16.406 -6.672 -13.914 1 94.38 303 HIS A C 1
ATOM 2295 O O . HIS A 1 303 ? -16.031 -5.664 -13.312 1 94.38 303 HIS A O 1
ATOM 2301 N N . HIS A 1 304 ? -15.828 -7.211 -15.07 1 97.12 304 HIS A N 1
ATOM 2302 C CA . HIS A 1 304 ? -14.727 -6.586 -15.797 1 97.12 304 HIS A CA 1
ATOM 2303 C C . HIS A 1 304 ? -13.43 -6.664 -15 1 97.12 304 HIS A C 1
ATOM 2305 O O . HIS A 1 304 ? -12.742 -5.656 -14.812 1 97.12 304 HIS A O 1
ATOM 2311 N N . THR A 1 305 ? -13.172 -7.812 -14.453 1 98.06 305 THR A N 1
ATOM 2312 C CA . THR A 1 305 ? -11.961 -8.078 -13.688 1 98.06 305 THR A CA 1
ATOM 2313 C C . THR A 1 305 ? -10.797 -8.414 -14.617 1 98.06 305 THR A C 1
ATOM 2315 O O . THR A 1 305 ? -10.852 -9.398 -15.352 1 98.06 305 THR A O 1
ATOM 2318 N N . PRO A 1 306 ? -9.758 -7.637 -14.594 1 98.56 306 PRO A N 1
ATOM 2319 C CA . PRO A 1 306 ? -8.586 -7.996 -15.383 1 98.56 306 PRO A CA 1
ATOM 2320 C C . PRO A 1 306 ? -7.793 -9.156 -14.781 1 98.56 306 PRO A C 1
ATOM 2322 O O . PRO A 1 306 ? -7.598 -9.203 -13.562 1 98.56 306 PRO A O 1
ATOM 2325 N N . ILE A 1 307 ? -7.312 -10.086 -15.617 1 98.56 307 ILE A N 1
ATOM 2326 C CA . ILE A 1 307 ? -6.383 -11.125 -15.203 1 98.56 307 ILE A CA 1
ATOM 2327 C C . ILE A 1 307 ? -5.191 -11.164 -16.156 1 98.56 307 ILE A C 1
ATOM 2329 O O . ILE A 1 307 ? -5.289 -10.711 -17.297 1 98.56 307 ILE A O 1
ATOM 2333 N N . GLY A 1 308 ? -4.078 -11.625 -15.719 1 98.81 308 GLY A N 1
ATOM 2334 C CA . GLY A 1 308 ? -2.809 -11.602 -16.422 1 98.81 308 GLY A CA 1
ATOM 2335 C C . GLY A 1 308 ? -1.743 -10.781 -15.727 1 98.81 308 GLY A C 1
ATOM 2336 O O . GLY A 1 308 ? -1.877 -10.461 -14.547 1 98.81 308 GLY A O 1
ATOM 2337 N N . VAL A 1 309 ? -0.657 -10.547 -16.438 1 98.94 309 VAL A N 1
ATOM 2338 C CA . VAL A 1 309 ? 0.427 -9.734 -15.891 1 98.94 309 VAL A CA 1
ATOM 2339 C C . VAL A 1 309 ? 0.118 -8.258 -16.094 1 98.94 309 VAL A C 1
ATOM 2341 O O . VAL A 1 309 ? 0.143 -7.758 -17.219 1 98.94 309 VAL A O 1
ATOM 2344 N N . LEU A 1 310 ? -0.182 -7.605 -15.023 1 98.88 310 LEU A N 1
ATOM 2345 C CA . LEU A 1 310 ? -0.509 -6.188 -15.125 1 98.88 310 LEU A CA 1
ATOM 2346 C C . LEU A 1 310 ? 0.756 -5.344 -15.234 1 98.88 310 LEU A C 1
ATOM 2348 O O . LEU A 1 310 ? 0.771 -4.328 -15.93 1 98.88 310 LEU A O 1
ATOM 2352 N N . ARG A 1 311 ? 1.775 -5.762 -14.555 1 98.81 311 ARG A N 1
ATOM 2353 C CA . ARG A 1 311 ? 3.023 -5.008 -14.492 1 98.81 311 ARG A CA 1
ATOM 2354 C C . ARG A 1 311 ? 4.223 -5.945 -14.391 1 98.81 311 ARG A C 1
ATOM 2356 O O . ARG A 1 311 ? 4.195 -6.922 -13.641 1 98.81 311 ARG A O 1
ATOM 2363 N N . ASP A 1 312 ? 5.199 -5.719 -15.141 1 98.88 312 ASP A N 1
ATOM 2364 C CA . ASP A 1 312 ? 6.48 -6.422 -15.156 1 98.88 312 ASP A CA 1
ATOM 2365 C C . ASP A 1 312 ? 7.605 -5.5 -15.617 1 98.88 312 ASP A C 1
ATOM 2367 O O . ASP A 1 312 ? 7.836 -5.348 -16.812 1 98.88 312 ASP A O 1
ATOM 2371 N N . VAL A 1 313 ? 8.305 -4.902 -14.664 1 98.44 313 VAL A N 1
ATOM 2372 C CA . VAL A 1 313 ? 9.352 -3.947 -15.008 1 98.44 313 VAL A CA 1
ATOM 2373 C C . VAL A 1 313 ? 10.648 -4.32 -14.281 1 98.44 313 VAL A C 1
ATOM 2375 O O . VAL A 1 313 ? 10.617 -4.93 -13.211 1 98.44 313 VAL A O 1
ATOM 2378 N N . ARG A 1 314 ? 11.758 -3.953 -14.836 1 96.56 314 ARG A N 1
ATOM 2379 C CA . ARG A 1 314 ? 13.062 -4.234 -14.242 1 96.56 314 ARG A CA 1
ATOM 2380 C C . ARG A 1 314 ? 13.469 -3.139 -13.266 1 96.56 314 ARG A C 1
ATOM 2382 O O . ARG A 1 314 ? 13.305 -1.952 -13.555 1 96.56 314 ARG A O 1
ATOM 2389 N N . ARG A 1 315 ? 13.859 -3.537 -12.133 1 95.06 315 ARG A N 1
ATOM 2390 C CA . ARG A 1 315 ? 14.445 -2.703 -11.086 1 95.06 315 ARG A CA 1
ATOM 2391 C C . ARG A 1 315 ? 15.609 -3.414 -10.406 1 95.06 315 ARG A C 1
ATOM 2393 O O . ARG A 1 315 ? 15.742 -4.633 -10.5 1 95.06 315 ARG A O 1
ATOM 2400 N N . PRO A 1 316 ? 16.469 -2.635 -9.742 1 95.06 316 PRO A N 1
ATOM 2401 C CA . PRO A 1 316 ? 17.531 -3.307 -9 1 95.06 316 PRO A CA 1
ATOM 2402 C C . PRO A 1 316 ? 17 -4.352 -8.023 1 95.06 316 PRO A C 1
ATOM 2404 O O . PRO A 1 316 ? 15.977 -4.133 -7.379 1 95.06 316 PRO A O 1
ATOM 2407 N N . VAL A 1 317 ? 17.688 -5.414 -7.98 1 97.06 317 VAL A N 1
ATOM 2408 C CA . VAL A 1 317 ? 17.281 -6.531 -7.137 1 97.06 317 VAL A CA 1
ATOM 2409 C C . VAL A 1 317 ? 18.094 -6.512 -5.836 1 97.06 317 VAL A C 1
ATOM 2411 O O . VAL A 1 317 ? 19.312 -6.465 -5.859 1 97.06 317 VAL A O 1
ATOM 2414 N N . TYR A 1 318 ? 17.453 -6.605 -4.711 1 96.69 318 TYR A N 1
ATOM 2415 C CA . TYR A 1 318 ? 18.031 -6.375 -3.393 1 96.69 318 TYR A CA 1
ATOM 2416 C C . TYR A 1 318 ? 19.156 -7.363 -3.109 1 96.69 318 TYR A C 1
ATOM 2418 O O . TYR A 1 318 ? 20.25 -6.973 -2.674 1 96.69 318 TYR A O 1
ATOM 2426 N N . ASP A 1 319 ? 18.906 -8.633 -3.322 1 95.88 319 ASP A N 1
ATOM 2427 C CA . ASP A 1 319 ? 19.891 -9.656 -2.965 1 95.88 319 ASP A CA 1
ATOM 2428 C C . ASP A 1 319 ? 21.156 -9.516 -3.814 1 95.88 319 ASP A C 1
ATOM 2430 O O . ASP A 1 319 ? 22.25 -9.836 -3.357 1 95.88 319 ASP A O 1
ATOM 2434 N N . GLU A 1 320 ? 20.984 -9.07 -5.051 1 95.62 320 GLU A N 1
ATOM 2435 C CA . GLU A 1 320 ? 22.141 -8.797 -5.879 1 95.62 320 GLU A CA 1
ATOM 2436 C C . GLU A 1 320 ? 22.953 -7.621 -5.328 1 95.62 320 GLU A C 1
ATOM 2438 O O . GLU A 1 320 ? 24.172 -7.691 -5.246 1 95.62 320 GLU A O 1
ATOM 2443 N N . LEU A 1 321 ? 22.25 -6.566 -4.984 1 96.31 321 LEU A N 1
ATOM 2444 C CA . LEU A 1 321 ? 22.891 -5.395 -4.41 1 96.31 321 LEU A CA 1
ATOM 2445 C C . LEU A 1 321 ? 23.594 -5.742 -3.1 1 96.31 321 LEU A C 1
ATOM 2447 O O . LEU A 1 321 ? 24.719 -5.309 -2.859 1 96.31 321 LEU A O 1
ATOM 2451 N N . MET A 1 322 ? 22.969 -6.477 -2.236 1 96.44 322 MET A N 1
ATOM 2452 C CA . MET A 1 322 ? 23.516 -6.871 -0.939 1 96.44 322 MET A CA 1
ATOM 2453 C C . MET A 1 322 ? 24.766 -7.715 -1.11 1 96.44 322 MET A C 1
ATOM 2455 O O . MET A 1 322 ? 25.766 -7.488 -0.431 1 96.44 322 MET A O 1
ATOM 2459 N N . THR A 1 323 ? 24.703 -8.672 -2 1 95.81 323 THR A N 1
ATOM 2460 C CA . THR A 1 323 ? 25.844 -9.531 -2.262 1 95.81 323 THR A CA 1
ATOM 2461 C C . THR A 1 323 ? 27.031 -8.719 -2.754 1 95.81 323 THR A C 1
ATOM 2463 O O . THR A 1 323 ? 28.172 -8.938 -2.316 1 95.81 323 THR A O 1
ATOM 2466 N N . SER A 1 324 ? 26.75 -7.812 -3.672 1 95.75 324 SER A N 1
ATOM 2467 C CA . SER A 1 324 ? 27.812 -6.949 -4.195 1 95.75 324 SER A CA 1
ATOM 2468 C C . SER A 1 324 ? 28.422 -6.105 -3.086 1 95.75 324 SER A C 1
ATOM 2470 O O . SER A 1 324 ? 29.641 -5.941 -3.031 1 95.75 324 SER A O 1
ATOM 2472 N N . GLN A 1 325 ? 27.609 -5.57 -2.24 1 95.38 325 GLN A N 1
ATOM 2473 C CA . GLN A 1 325 ? 28.094 -4.758 -1.128 1 95.38 325 GLN A CA 1
ATOM 2474 C C . GLN A 1 325 ? 28.938 -5.586 -0.16 1 95.38 325 GLN A C 1
ATOM 2476 O O . GLN A 1 325 ? 29.969 -5.129 0.315 1 95.38 325 GLN A O 1
ATOM 2481 N N . LEU A 1 326 ? 28.516 -6.766 0.193 1 93.62 326 LEU A N 1
ATOM 2482 C CA . LEU A 1 326 ? 29.25 -7.652 1.093 1 93.62 326 LEU A CA 1
ATOM 2483 C C . LEU A 1 326 ? 30.594 -8.055 0.494 1 93.62 326 LEU A C 1
ATOM 2485 O O . LEU A 1 326 ? 31.594 -8.109 1.201 1 93.62 326 LEU A O 1
ATOM 2489 N N . ALA A 1 327 ? 30.562 -8.328 -0.78 1 94.75 327 ALA A N 1
ATOM 2490 C CA . ALA A 1 327 ? 31.797 -8.672 -1.461 1 94.75 327 ALA A CA 1
ATOM 2491 C C . ALA A 1 327 ? 32.781 -7.516 -1.412 1 94.75 327 ALA A C 1
ATOM 2493 O O . ALA A 1 327 ? 34 -7.719 -1.177 1 94.75 327 ALA A O 1
ATOM 2494 N N . THR A 1 328 ? 32.281 -6.387 -1.665 1 95.12 328 THR A N 1
ATOM 2495 C CA . THR A 1 328 ? 33.125 -5.191 -1.618 1 95.12 328 THR A CA 1
ATOM 2496 C C . THR A 1 328 ? 33.688 -4.988 -0.219 1 95.12 328 THR A C 1
ATOM 2498 O O . THR A 1 328 ? 34.875 -4.684 -0.067 1 95.12 328 THR A O 1
ATOM 2501 N N . ALA A 1 329 ? 32.844 -5.18 0.767 1 93.06 329 ALA A N 1
ATOM 2502 C CA . ALA A 1 329 ? 33.281 -5.039 2.152 1 93.06 329 ALA A CA 1
ATOM 2503 C C . ALA A 1 329 ? 34.375 -6.062 2.488 1 93.06 329 ALA A C 1
ATOM 2505 O O . ALA A 1 329 ? 35.375 -5.734 3.131 1 93.06 329 ALA A O 1
ATOM 2506 N N . ALA A 1 330 ? 34.156 -7.27 2.074 1 92.56 330 ALA A N 1
ATOM 2507 C CA . ALA A 1 330 ? 35.125 -8.344 2.334 1 92.56 330 ALA A CA 1
ATOM 2508 C C . ALA A 1 330 ? 36.438 -8.086 1.627 1 92.56 330 ALA A C 1
ATOM 2510 O O . ALA A 1 330 ? 37.5 -8.391 2.16 1 92.56 330 ALA A O 1
ATOM 2511 N N . ALA A 1 331 ? 36.312 -7.551 0.469 1 94.38 331 ALA A N 1
ATOM 2512 C CA . ALA A 1 331 ? 37.531 -7.234 -0.289 1 94.38 331 ALA A CA 1
ATOM 2513 C C . ALA A 1 331 ? 38.344 -6.129 0.392 1 94.38 331 ALA A C 1
ATOM 2515 O O . ALA A 1 331 ? 39.562 -6.145 0.378 1 94.38 331 ALA A O 1
ATOM 2516 N N . HIS A 1 332 ? 37.688 -5.207 1.019 1 92.25 332 HIS A N 1
ATOM 2517 C CA . HIS A 1 332 ? 38.312 -4.051 1.633 1 92.25 332 HIS A CA 1
ATOM 2518 C C . HIS A 1 332 ? 38.781 -4.363 3.055 1 92.25 332 HIS A C 1
ATOM 2520 O O . HIS A 1 332 ? 39.812 -3.863 3.504 1 92.25 332 HIS A O 1
ATOM 2526 N N . ARG A 1 333 ? 38 -5.25 3.799 1 88.69 333 ARG A N 1
ATOM 2527 C CA . ARG A 1 333 ? 38.25 -5.402 5.227 1 88.69 333 ARG A CA 1
ATOM 2528 C C . ARG A 1 333 ? 38.656 -6.836 5.562 1 88.69 333 ARG A C 1
ATOM 2530 O O . ARG A 1 333 ? 39.031 -7.129 6.699 1 88.69 333 ARG A O 1
ATOM 2537 N N . GLY A 1 334 ? 38.594 -7.66 4.539 1 87.75 334 GLY A N 1
ATOM 2538 C CA . GLY A 1 334 ? 38.875 -9.07 4.773 1 87.75 334 GLY A CA 1
ATOM 2539 C C . GLY A 1 334 ? 37.625 -9.867 5.156 1 87.75 334 GLY A C 1
ATOM 2540 O O . GLY A 1 334 ? 36.562 -9.297 5.422 1 87.75 334 GLY A O 1
ATOM 2541 N N . PRO A 1 335 ? 37.906 -11.188 5.137 1 86 335 PRO A N 1
ATOM 2542 C CA . PRO A 1 335 ? 36.781 -12.039 5.516 1 86 335 PRO A CA 1
ATOM 2543 C C . PRO A 1 335 ? 36.469 -11.961 7.008 1 86 335 PRO A C 1
ATOM 2545 O O . PRO A 1 335 ? 37.344 -11.688 7.82 1 86 335 PRO A O 1
ATOM 2548 N N . GLY A 1 336 ? 35.25 -11.836 7.391 1 78.56 336 GLY A N 1
ATOM 2549 C CA . GLY A 1 336 ? 34.875 -11.867 8.797 1 78.56 336 GLY A CA 1
ATOM 2550 C C . GLY A 1 336 ? 35.344 -13.117 9.516 1 78.56 336 GLY A C 1
ATOM 2551 O O . GLY A 1 336 ? 35.594 -14.148 8.883 1 78.56 336 GLY A O 1
ATOM 2552 N N . ASP A 1 337 ? 35.75 -12.914 10.781 1 83.44 337 ASP A N 1
ATOM 2553 C CA . ASP A 1 337 ? 36.094 -14.023 11.664 1 83.44 337 ASP A CA 1
ATOM 2554 C C . ASP A 1 337 ? 35.062 -14.195 12.789 1 83.44 337 ASP A C 1
ATOM 2556 O O . ASP A 1 337 ? 35.125 -13.484 13.789 1 83.44 337 ASP A O 1
ATOM 2560 N N . LEU A 1 338 ? 34.125 -15.141 12.422 1 84 338 LEU A N 1
ATOM 2561 C CA . LEU A 1 338 ? 33.031 -15.344 13.359 1 84 338 LEU A CA 1
ATOM 2562 C C . LEU A 1 338 ? 33.562 -15.68 14.75 1 84 338 LEU A C 1
ATOM 2564 O O . LEU A 1 338 ? 33.062 -15.164 15.75 1 84 338 LEU A O 1
ATOM 2568 N N . ALA A 1 339 ? 34.469 -16.594 14.82 1 85.62 339 ALA A N 1
ATOM 2569 C CA . ALA A 1 339 ? 35.062 -16.984 16.094 1 85.62 339 ALA A CA 1
ATOM 2570 C C . ALA A 1 339 ? 35.625 -15.773 16.828 1 85.62 339 ALA A C 1
ATOM 2572 O O . ALA A 1 339 ? 35.438 -15.609 18.031 1 85.62 339 ALA A O 1
ATOM 2573 N N . ALA A 1 340 ? 36.312 -14.992 16.016 1 81.88 340 ALA A N 1
ATOM 2574 C CA . ALA A 1 340 ? 36.906 -13.789 16.609 1 81.88 340 ALA A CA 1
ATOM 2575 C C . ALA A 1 340 ? 35.812 -12.828 17.094 1 81.88 340 ALA A C 1
ATOM 2577 O O . ALA A 1 340 ? 35.969 -12.188 18.141 1 81.88 340 ALA A O 1
ATOM 2578 N N . LEU A 1 341 ? 34.75 -12.836 16.297 1 77.69 341 LEU A N 1
ATOM 2579 C CA . LEU A 1 341 ? 33.656 -11.93 16.641 1 77.69 341 LEU A CA 1
ATOM 2580 C C . LEU A 1 341 ? 32.938 -12.406 17.906 1 77.69 341 LEU A C 1
ATOM 2582 O O . LEU A 1 341 ? 32.531 -11.586 18.734 1 77.69 341 LEU A O 1
ATOM 2586 N N . LEU A 1 342 ? 32.781 -13.625 18 1 82.38 342 LEU A N 1
ATOM 2587 C CA . LEU A 1 342 ? 32.062 -14.227 19.125 1 82.38 342 LEU A CA 1
ATOM 2588 C C . LEU A 1 342 ? 32.906 -14.133 20.391 1 82.38 342 LEU A C 1
ATOM 2590 O O . LEU A 1 342 ? 32.375 -14.016 21.5 1 82.38 342 LEU A O 1
ATOM 2594 N N . THR A 1 343 ? 34.125 -14.266 20.234 1 77.19 343 THR A N 1
ATOM 2595 C CA . THR A 1 343 ? 35 -14.305 21.406 1 77.19 343 THR A CA 1
ATOM 2596 C C . THR A 1 343 ? 35.406 -12.891 21.828 1 77.19 343 THR A C 1
ATOM 2598 O O . THR A 1 343 ? 35.844 -12.68 22.953 1 77.19 343 THR A O 1
ATOM 2601 N N . GLY A 1 344 ? 34.938 -12.031 21.016 1 67.5 344 GLY A N 1
ATOM 2602 C CA . GLY A 1 344 ? 35.062 -10.617 21.297 1 67.5 344 GLY A CA 1
ATOM 2603 C C . GLY A 1 344 ? 36.438 -10.258 21.859 1 67.5 344 GLY A C 1
ATOM 2604 O O . GLY A 1 344 ? 37.281 -11.133 22.062 1 67.5 344 GLY A O 1
ATOM 2605 N N . GLY A 1 345 ? 36.969 -9.133 21.578 1 65.94 345 GLY A N 1
ATOM 2606 C CA . GLY A 1 345 ? 38.156 -8.68 22.281 1 65.94 345 GLY A CA 1
ATOM 2607 C C . GLY A 1 345 ? 37.875 -8.312 23.734 1 65.94 345 GLY A C 1
ATOM 2608 O O . GLY A 1 345 ? 38.812 -8.164 24.531 1 65.94 345 GLY A O 1
ATOM 2609 N N . ASP A 1 346 ? 36.625 -8.086 24.016 1 65.56 346 ASP A N 1
ATOM 2610 C CA . ASP A 1 346 ? 36.344 -7.602 25.359 1 65.56 346 ASP A CA 1
ATOM 2611 C C . ASP A 1 346 ? 35.656 -8.688 26.203 1 65.56 346 ASP A C 1
ATOM 2613 O O . ASP A 1 346 ? 34.594 -9.172 25.828 1 65.56 346 ASP A O 1
ATOM 2617 N N . THR A 1 347 ? 36.375 -9.539 26.719 1 63.25 347 THR A N 1
ATOM 2618 C CA . THR A 1 347 ? 35.844 -10.531 27.625 1 63.25 347 THR A CA 1
ATOM 2619 C C . THR A 1 347 ? 35.625 -9.93 29.016 1 63.25 347 THR A C 1
ATOM 2621 O O . THR A 1 347 ? 36.406 -9.109 29.469 1 63.25 347 THR A O 1
ATOM 2624 N N . TRP A 1 348 ? 34.312 -9.875 29.391 1 64.81 348 TRP A N 1
ATOM 2625 C CA . TRP A 1 348 ? 34.031 -9.43 30.75 1 64.81 348 TRP A CA 1
ATOM 2626 C C . TRP A 1 348 ? 33.969 -10.617 31.703 1 64.81 348 TRP A C 1
ATOM 2628 O O . TRP A 1 348 ? 33.375 -11.648 31.375 1 64.81 348 TRP A O 1
ATOM 2638 N N . THR A 1 349 ? 34.969 -10.727 32.562 1 60.88 349 THR A N 1
ATOM 2639 C CA . THR A 1 349 ? 34.875 -11.695 33.656 1 60.88 349 THR A CA 1
ATOM 2640 C C . THR A 1 349 ? 34.125 -11.109 34.844 1 60.88 349 THR A C 1
ATOM 2642 O O . THR A 1 349 ? 34.406 -10 35.281 1 60.88 349 THR A O 1
ATOM 2645 N N . VAL A 1 350 ? 32.938 -11.609 34.969 1 68.69 350 VAL A N 1
ATOM 2646 C CA . VAL A 1 350 ? 32.219 -11.242 36.188 1 68.69 350 VAL A CA 1
ATOM 2647 C C . VAL A 1 350 ? 32.719 -12.078 37.375 1 68.69 350 VAL A C 1
ATOM 2649 O O . VAL A 1 350 ? 32.656 -13.305 37.344 1 68.69 350 VAL A O 1
ATOM 2652 N N . ASP A 1 351 ? 33.531 -11.359 38.094 1 55.06 351 ASP A N 1
ATOM 2653 C CA . ASP A 1 351 ? 33.875 -11.984 39.375 1 55.06 351 ASP A CA 1
ATOM 2654 C C . ASP A 1 351 ? 32.688 -11.945 40.344 1 55.06 351 ASP A C 1
ATOM 2656 O O . ASP A 1 351 ? 31.969 -10.945 40.406 1 55.06 351 ASP A O 1
ATOM 2660 N N . MET B 1 1 ? -28.375 23.703 9.57 1 30.45 1 MET B N 1
ATOM 2661 C CA . MET B 1 1 ? -27.047 23.594 10.172 1 30.45 1 MET B CA 1
ATOM 2662 C C . MET B 1 1 ? -25.984 24.172 9.242 1 30.45 1 MET B C 1
ATOM 2664 O O . MET B 1 1 ? -26.031 23.969 8.031 1 30.45 1 MET B O 1
ATOM 2668 N N . ASP B 1 2 ? -25.234 25.203 9.383 1 37.19 2 ASP B N 1
ATOM 2669 C CA . ASP B 1 2 ? -24.281 26.094 8.742 1 37.19 2 ASP B CA 1
ATOM 2670 C C . ASP B 1 2 ? -23.234 25.312 7.949 1 37.19 2 ASP B C 1
ATOM 2672 O O . ASP B 1 2 ? -22.562 24.422 8.492 1 37.19 2 ASP B O 1
ATOM 2676 N N . GLU B 1 3 ? -23.125 25.047 6.672 1 45.03 3 GLU B N 1
ATOM 2677 C CA . GLU B 1 3 ? -22.453 24.469 5.508 1 45.03 3 GLU B CA 1
ATOM 2678 C C . GLU B 1 3 ? -20.938 24.609 5.605 1 45.03 3 GLU B C 1
ATOM 2680 O O . GLU B 1 3 ? -20.203 23.828 5.008 1 45.03 3 GLU B O 1
ATOM 2685 N N . GLY B 1 4 ? -20.188 25.812 6.168 1 57.62 4 GLY B N 1
ATOM 2686 C CA . GLY B 1 4 ? -18.828 26.297 6.23 1 57.62 4 GLY B CA 1
ATOM 2687 C C . GLY B 1 4 ? -18 25.609 7.301 1 57.62 4 GLY B C 1
ATOM 2688 O O . GLY B 1 4 ? -16.812 25.922 7.469 1 57.62 4 GLY B O 1
ATOM 2689 N N . GLY B 1 5 ? -18.312 24.719 8.062 1 84.19 5 GLY B N 1
ATOM 2690 C CA . GLY B 1 5 ? -17.672 24.203 9.25 1 84.19 5 GLY B CA 1
ATOM 2691 C C . GLY B 1 5 ? -16.859 22.938 8.992 1 84.19 5 GLY B C 1
ATOM 2692 O O . GLY B 1 5 ? -16.328 22.75 7.898 1 84.19 5 GLY B O 1
ATOM 2693 N N . PHE B 1 6 ? -16.453 22.406 10.008 1 95.94 6 PHE B N 1
ATOM 2694 C CA . PHE B 1 6 ? -15.719 21.141 10.031 1 95.94 6 PHE B CA 1
ATOM 2695 C C . PHE B 1 6 ? -16.672 19.984 10.25 1 95.94 6 PHE B C 1
ATOM 2697 O O . PHE B 1 6 ? -16.906 19.562 11.391 1 95.94 6 PHE B O 1
ATOM 2704 N N . PRO B 1 7 ? -17.25 19.375 9.109 1 95.56 7 PRO B N 1
ATOM 2705 C CA . PRO B 1 7 ? -18.203 18.266 9.242 1 95.56 7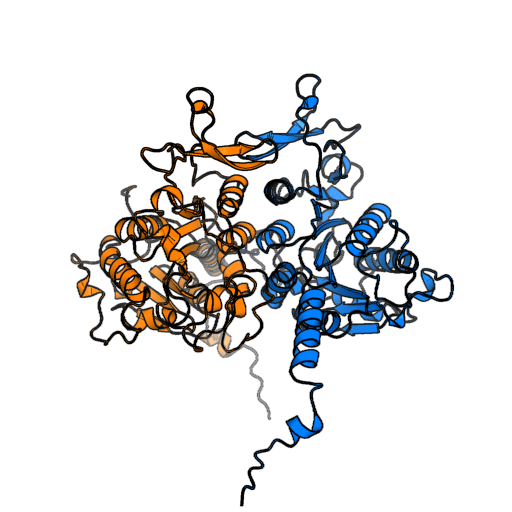 PRO B CA 1
ATOM 2706 C C . PRO B 1 7 ? -17.656 17.109 10.07 1 95.56 7 PRO B C 1
ATOM 2708 O O . PRO B 1 7 ? -18.422 16.422 10.75 1 95.56 7 PRO B O 1
ATOM 2711 N N . SER B 1 8 ? -16.375 16.875 10.047 1 96.38 8 SER B N 1
ATOM 2712 C CA . SER B 1 8 ? -15.75 15.766 10.766 1 96.38 8 SER B CA 1
ATOM 2713 C C . SER B 1 8 ? -15.836 15.977 12.273 1 96.38 8 SER B C 1
ATOM 2715 O O . SER B 1 8 ? -15.594 15.047 13.047 1 96.38 8 SER B O 1
ATOM 2717 N N . LEU B 1 9 ? -16.172 17.203 12.711 1 97.31 9 LEU B N 1
ATOM 2718 C CA . LEU B 1 9 ? -16.156 17.578 14.125 1 97.31 9 LEU B CA 1
ATOM 2719 C C . LEU B 1 9 ? -17.578 17.859 14.617 1 97.31 9 LEU B C 1
ATOM 2721 O O . LEU B 1 9 ? -17.75 18.469 15.672 1 97.31 9 LEU B O 1
ATOM 2725 N N . ARG B 1 10 ? -18.578 17.422 13.891 1 95.5 10 ARG B N 1
ATOM 2726 C CA . ARG B 1 10 ? -19.969 17.781 14.172 1 95.5 10 ARG B CA 1
ATOM 2727 C C . ARG B 1 10 ? -20.391 17.281 15.547 1 95.5 10 ARG B C 1
ATOM 2729 O O . ARG B 1 10 ? -21.25 17.891 16.188 1 95.5 10 ARG B O 1
ATOM 2736 N N . LEU B 1 11 ? -19.719 16.219 16.047 1 96.25 11 LEU B N 1
ATOM 2737 C CA . LEU B 1 11 ? -20.125 15.648 17.328 1 96.25 11 LEU B CA 1
ATOM 2738 C C . LEU B 1 11 ? -19.203 16.125 18.438 1 96.25 11 LEU B C 1
ATOM 2740 O O . LEU B 1 11 ? -19.375 15.75 19.594 1 96.25 11 LEU B O 1
ATOM 2744 N N . VAL B 1 12 ? -18.219 16.938 18.141 1 97.69 12 VAL B N 1
ATOM 2745 C CA . VAL B 1 12 ? -17.234 17.406 19.109 1 97.69 12 VAL B CA 1
ATOM 2746 C C . VAL B 1 12 ? -17.734 18.688 19.781 1 97.69 12 VAL B C 1
ATOM 2748 O O . VAL B 1 12 ? -18.109 19.641 19.094 1 97.69 12 VAL B O 1
ATOM 2751 N N . PRO B 1 13 ? -17.734 18.734 21.109 1 97.5 13 PRO B N 1
ATOM 2752 C CA . PRO B 1 13 ? -18.219 19.922 21.812 1 97.5 13 PRO B CA 1
ATOM 2753 C C . PRO B 1 13 ? -17.453 21.188 21.438 1 97.5 13 PRO B C 1
ATOM 2755 O O . PRO B 1 13 ? -16.234 21.172 21.344 1 97.5 13 PRO B O 1
ATOM 2758 N N . ARG B 1 14 ? -18.141 22.25 21.297 1 96.25 14 ARG B N 1
ATOM 2759 C CA . ARG B 1 14 ? -17.562 23.547 20.906 1 96.25 14 ARG B CA 1
ATOM 2760 C C . ARG B 1 14 ? -16.953 24.25 22.109 1 96.25 14 ARG B C 1
ATOM 2762 O O . ARG B 1 14 ? -17.375 24.047 23.234 1 96.25 14 ARG B O 1
ATOM 2769 N N . ALA B 1 15 ? -16 25 21.734 1 96.12 15 ALA B N 1
ATOM 2770 C CA . ALA B 1 15 ? -15.422 25.859 22.781 1 96.12 15 ALA B CA 1
ATOM 2771 C C . ALA B 1 15 ? -16.406 26.953 23.188 1 96.12 15 ALA B C 1
ATOM 2773 O O . ALA B 1 15 ? -17.141 27.484 22.359 1 96.12 15 ALA B O 1
ATOM 2774 N N . GLU B 1 16 ? -16.391 27.297 24.438 1 94.25 16 GLU B N 1
ATOM 2775 C CA . GLU B 1 16 ? -17.312 28.312 24.969 1 94.25 16 GLU B CA 1
ATOM 2776 C C . GLU B 1 16 ? -16.766 29.719 24.766 1 94.25 16 GLU B C 1
ATOM 2778 O O . GLU B 1 16 ? -17.531 30.672 24.672 1 94.25 16 GLU B O 1
ATOM 2783 N N . GLU B 1 17 ? -15.492 29.828 24.719 1 95.19 17 GLU B N 1
ATOM 2784 C CA . GLU B 1 17 ? -14.82 31.109 24.562 1 95.19 17 GLU B CA 1
ATOM 2785 C C . GLU B 1 17 ? -13.836 31.078 23.391 1 95.19 17 GLU B C 1
ATOM 2787 O O . GLU B 1 17 ? -13.383 30 22.984 1 95.19 17 GLU B O 1
ATOM 2792 N N . PRO B 1 18 ? -13.625 32.25 22.875 1 94.88 18 PRO B N 1
ATOM 2793 C CA . PRO B 1 18 ? -12.586 32.281 21.844 1 94.88 18 PRO B CA 1
ATOM 2794 C C . PRO B 1 18 ? -11.234 31.781 22.344 1 94.88 18 PRO B C 1
ATOM 2796 O O . PRO B 1 18 ? -10.883 31.984 23.5 1 94.88 18 PRO B O 1
ATOM 2799 N N . GLN B 1 19 ? -10.531 31.062 21.438 1 96.88 19 GLN B N 1
ATOM 2800 C CA . GLN B 1 19 ? -9.234 30.484 21.766 1 96.88 19 GLN B CA 1
ATOM 2801 C C . GLN B 1 19 ? -8.125 31.094 20.906 1 96.88 19 GLN B C 1
ATOM 2803 O O . GLN B 1 19 ? -8.383 31.594 19.812 1 96.88 19 GLN B O 1
ATOM 2808 N N . GLY B 1 20 ? -6.895 31.125 21.453 1 97.06 20 GLY B N 1
ATOM 2809 C CA . GLY B 1 20 ? -5.703 31.516 20.719 1 97.06 20 GLY B CA 1
ATOM 2810 C C . GLY B 1 20 ? -4.602 30.484 20.766 1 97.06 20 GLY B C 1
ATOM 2811 O O . GLY B 1 20 ? -4.734 29.453 21.438 1 97.06 20 GLY B O 1
ATOM 2812 N N . ALA B 1 21 ? -3.594 30.734 19.984 1 97.19 21 ALA B N 1
ATOM 2813 C CA . ALA B 1 21 ? -2.475 29.797 19.891 1 97.19 21 ALA B CA 1
ATOM 2814 C C . ALA B 1 21 ? -1.899 29.484 21.266 1 97.19 21 ALA B C 1
ATOM 2816 O O . ALA B 1 21 ? -1.504 28.344 21.531 1 97.19 21 ALA B O 1
ATOM 2817 N N . ARG B 1 22 ? -1.817 30.453 22.172 1 96.94 22 ARG B N 1
ATOM 2818 C CA . ARG B 1 22 ? -1.224 30.312 23.5 1 96.94 22 ARG B CA 1
ATOM 2819 C C . ARG B 1 22 ? -1.978 29.281 24.312 1 96.94 22 ARG B C 1
ATOM 2821 O O . ARG B 1 22 ? -1.384 28.594 25.156 1 96.94 22 ARG B O 1
ATOM 2828 N N . ASP B 1 23 ? -3.271 29.188 24.094 1 97.31 23 ASP B N 1
ATOM 2829 C CA . ASP B 1 23 ? -4.094 28.234 24.828 1 97.31 23 ASP B CA 1
ATOM 2830 C C . ASP B 1 23 ? -3.678 26.797 24.531 1 97.31 23 ASP B C 1
ATOM 2832 O O . ASP B 1 23 ? -3.979 25.875 25.297 1 97.31 23 ASP B O 1
ATOM 2836 N N . PHE B 1 24 ? -2.988 26.547 23.453 1 98.25 24 PHE B N 1
ATOM 2837 C CA . PHE B 1 24 ? -2.656 25.203 23 1 98.25 24 PHE B CA 1
ATOM 2838 C C . PHE B 1 24 ? -1.185 24.891 23.25 1 98.25 24 PHE B C 1
ATOM 2840 O O . PHE B 1 24 ? -0.686 23.844 22.859 1 98.25 24 PHE B O 1
ATOM 2847 N N . LYS B 1 25 ? -0.507 25.781 23.891 1 97.31 25 LYS B N 1
ATOM 2848 C CA . LYS B 1 25 ? 0.903 25.625 24.219 1 97.31 25 LYS B CA 1
ATOM 2849 C C . LYS B 1 25 ? 1.073 25.172 25.672 1 97.31 25 LYS B C 1
ATOM 2851 O O . LYS B 1 25 ? 0.376 25.656 26.562 1 97.31 25 LYS B O 1
ATOM 2856 N N . THR B 1 26 ? 1.919 24.234 25.875 1 96.12 26 THR B N 1
ATOM 2857 C CA . THR B 1 26 ? 2.268 23.844 27.234 1 96.12 26 THR B CA 1
ATOM 2858 C C . THR B 1 26 ? 3.439 24.672 27.75 1 96.12 26 THR B C 1
ATOM 2860 O O . THR B 1 26 ? 4.027 25.453 27 1 96.12 26 THR B O 1
ATOM 2863 N N . ASP B 1 27 ? 3.666 24.453 29.016 1 93.38 27 ASP B N 1
ATOM 2864 C CA . ASP B 1 27 ? 4.812 25.141 29.609 1 93.38 27 ASP B CA 1
ATOM 2865 C C . ASP B 1 27 ? 6.059 24.25 29.562 1 93.38 27 ASP B C 1
ATOM 2867 O O . ASP B 1 27 ? 7.109 24.625 30.094 1 93.38 27 ASP B O 1
ATOM 2871 N N . GLN B 1 28 ? 5.906 23.188 28.922 1 92.94 28 GLN B N 1
ATOM 2872 C CA . GLN B 1 28 ? 7.047 22.281 28.797 1 92.94 28 GLN B CA 1
ATOM 2873 C C . GLN B 1 28 ? 8.094 22.844 27.844 1 92.94 28 GLN B C 1
ATOM 2875 O O . GLN B 1 28 ? 7.75 23.422 26.812 1 92.94 28 GLN B O 1
ATOM 2880 N N . GLU B 1 29 ? 9.297 22.625 28.188 1 92.69 29 GLU B N 1
ATOM 2881 C CA . GLU B 1 29 ? 10.383 22.984 27.281 1 92.69 29 GLU B CA 1
ATOM 2882 C C . GLU B 1 29 ? 10.445 22.031 26.078 1 92.69 29 GLU B C 1
ATOM 2884 O O . GLU B 1 29 ? 10.461 20.812 26.25 1 92.69 29 GLU B O 1
ATOM 2889 N N . VAL B 1 30 ? 10.445 22.625 24.938 1 92.56 30 VAL B N 1
ATOM 2890 C CA . VAL B 1 30 ? 10.594 21.828 23.734 1 92.56 30 VAL B CA 1
ATOM 2891 C C . VAL B 1 30 ? 12.047 21.375 23.578 1 92.56 30 VAL B C 1
ATOM 2893 O O . VAL B 1 30 ? 12.953 22.203 23.547 1 92.56 30 VAL B O 1
ATOM 2896 N N . ARG B 1 31 ? 12.25 20.078 23.438 1 93.62 31 ARG B N 1
ATOM 2897 C CA . ARG B 1 31 ? 13.586 19.516 23.562 1 93.62 31 ARG B CA 1
ATOM 2898 C C . ARG B 1 31 ? 14.125 19.078 22.203 1 93.62 31 ARG B C 1
ATOM 2900 O O . ARG B 1 31 ? 15.094 18.328 22.125 1 93.62 31 ARG B O 1
ATOM 2907 N N . TRP B 1 32 ? 13.484 19.484 21.141 1 96.44 32 TRP B N 1
ATOM 2908 C CA . TRP B 1 32 ? 14.023 19.172 19.828 1 96.44 32 TRP B CA 1
ATOM 2909 C C . TRP B 1 32 ? 15.305 19.969 19.562 1 96.44 32 TRP B C 1
ATOM 2911 O O . TRP B 1 32 ? 15.578 20.953 20.25 1 96.44 32 TRP B O 1
ATOM 2921 N N . CYS B 1 33 ? 16.141 19.547 18.672 1 96.75 33 CYS B N 1
ATOM 2922 C CA . CYS B 1 33 ? 17.359 20.25 18.281 1 96.75 33 CYS B CA 1
ATOM 2923 C C . CYS B 1 33 ? 17.016 21.641 17.734 1 96.75 33 CYS B C 1
ATOM 2925 O O . CYS B 1 33 ? 16.047 21.797 17 1 96.75 33 CYS B O 1
ATOM 2927 N N . PRO B 1 34 ? 17.906 22.641 18.094 1 95.25 34 PRO B N 1
ATOM 2928 C CA . PRO B 1 34 ? 17.703 23.938 17.469 1 95.25 34 PRO B CA 1
ATOM 2929 C C . PRO B 1 34 ? 17.703 23.875 15.945 1 95.25 34 PRO B C 1
ATOM 2931 O O . PRO B 1 34 ? 18.594 23.266 15.352 1 95.25 34 PRO B O 1
ATOM 2934 N N . GLY B 1 35 ? 16.734 24.438 15.367 1 94.44 35 GLY B N 1
ATOM 2935 C CA . GLY B 1 35 ? 16.656 24.438 13.914 1 94.44 35 GLY B CA 1
ATOM 2936 C C . GLY B 1 35 ? 15.828 23.312 13.359 1 94.44 35 GLY B C 1
ATOM 2937 O O . GLY B 1 35 ? 15.586 23.234 12.156 1 94.44 35 GLY B O 1
ATOM 2938 N N . CYS B 1 36 ? 15.398 22.438 14.25 1 96.94 36 CYS B N 1
ATOM 2939 C CA . CYS B 1 36 ? 14.594 21.297 13.828 1 96.94 36 CYS B CA 1
ATOM 2940 C C . CYS B 1 36 ? 13.281 21.766 13.195 1 96.94 36 CYS B C 1
ATOM 2942 O O . CYS B 1 36 ? 12.633 22.672 13.711 1 96.94 36 CYS B O 1
ATOM 2944 N N . GLY B 1 37 ? 12.883 21.109 12.086 1 97.5 37 GLY B N 1
ATOM 2945 C CA . GLY B 1 37 ? 11.648 21.438 11.391 1 97.5 37 GLY B CA 1
ATOM 2946 C C . GLY B 1 37 ? 10.406 21.188 12.227 1 97.5 37 GLY B C 1
ATOM 2947 O O . GLY B 1 37 ? 9.336 21.734 11.945 1 97.5 37 GLY B O 1
ATOM 2948 N N . ASP B 1 38 ? 10.5 20.391 13.273 1 98.19 38 ASP B N 1
ATOM 2949 C CA . ASP B 1 38 ? 9.367 20.094 14.148 1 98.19 38 ASP B CA 1
ATOM 2950 C C . ASP B 1 38 ? 8.828 21.359 14.789 1 98.19 38 ASP B C 1
ATOM 2952 O O . ASP B 1 38 ? 7.629 21.469 15.062 1 98.19 38 ASP B O 1
ATOM 2956 N N . TYR B 1 39 ? 9.742 22.344 15.047 1 97.94 39 TYR B N 1
ATOM 2957 C CA . TYR B 1 39 ? 9.32 23.594 15.672 1 97.94 39 TYR B CA 1
ATOM 2958 C C . TYR B 1 39 ? 8.305 24.328 14.805 1 97.94 39 TYR B C 1
ATOM 2960 O O . TYR B 1 39 ? 7.281 24.797 15.305 1 97.94 39 TYR B O 1
ATOM 2968 N N . ALA B 1 40 ? 8.633 24.375 13.516 1 97.94 40 ALA B N 1
ATOM 2969 C CA . ALA B 1 40 ? 7.742 25.078 12.586 1 97.94 40 ALA B CA 1
ATOM 2970 C C . ALA B 1 40 ? 6.379 24.391 12.516 1 97.94 40 ALA B C 1
ATOM 2972 O O . ALA B 1 40 ? 5.344 25.062 12.477 1 97.94 40 ALA B O 1
ATOM 2973 N N . ILE B 1 41 ? 6.352 23.078 12.453 1 98.75 41 ILE B N 1
ATOM 2974 C CA . ILE B 1 41 ? 5.102 22.328 12.375 1 98.75 41 ILE B CA 1
ATOM 2975 C C . ILE B 1 41 ? 4.293 22.547 13.656 1 98.75 41 ILE B C 1
ATOM 2977 O O . ILE B 1 41 ? 3.09 22.812 13.602 1 98.75 41 ILE B O 1
ATOM 2981 N N . LEU B 1 42 ? 4.969 22.422 14.82 1 98.5 42 LEU B N 1
ATOM 2982 C CA . LEU B 1 42 ? 4.309 22.625 16.094 1 98.5 42 LEU B CA 1
ATOM 2983 C C . LEU B 1 42 ? 3.643 24 16.156 1 98.5 42 LEU B C 1
ATOM 2985 O O . LEU B 1 42 ? 2.469 24.109 16.516 1 98.5 42 LEU B O 1
ATOM 2989 N N . ALA B 1 43 ? 4.395 25.016 15.734 1 98.19 43 ALA B N 1
ATOM 2990 C CA . ALA B 1 43 ? 3.881 26.375 15.742 1 98.19 43 ALA B CA 1
ATOM 2991 C C . ALA B 1 43 ? 2.668 26.516 14.828 1 98.19 43 ALA B C 1
ATOM 2993 O O . ALA B 1 43 ? 1.683 27.156 15.188 1 98.19 43 ALA B O 1
ATOM 2994 N N . ALA B 1 44 ? 2.77 25.938 13.664 1 98.56 44 ALA B N 1
ATOM 2995 C CA . ALA B 1 44 ? 1.674 25.984 12.695 1 98.56 44 ALA B CA 1
ATOM 2996 C C . ALA B 1 44 ? 0.422 25.312 13.25 1 98.56 44 ALA B C 1
ATOM 2998 O O . ALA B 1 44 ? -0.688 25.828 13.102 1 98.56 44 ALA B O 1
ATOM 2999 N N . VAL B 1 45 ? 0.584 24.156 13.867 1 98.69 45 VAL B N 1
ATOM 3000 C CA . VAL B 1 45 ? -0.544 23.406 14.406 1 98.69 45 VAL B CA 1
ATOM 3001 C C . VAL B 1 45 ? -1.165 24.172 15.57 1 98.69 45 VAL B C 1
ATOM 3003 O O . VAL B 1 45 ? -2.385 24.328 15.633 1 98.69 45 VAL B O 1
ATOM 3006 N N . GLN B 1 46 ? -0.337 24.719 16.516 1 98.5 46 GLN B N 1
ATOM 3007 C CA . GLN B 1 46 ? -0.826 25.469 17.656 1 98.5 46 GLN B CA 1
ATOM 3008 C C . GLN B 1 46 ? -1.622 26.688 17.203 1 98.5 46 GLN B C 1
ATOM 3010 O O . GLN B 1 46 ? -2.641 27.031 17.812 1 98.5 46 GLN B O 1
ATOM 3015 N N . SER B 1 47 ? -1.184 27.312 16.141 1 98.12 47 SER B N 1
ATOM 3016 C CA . SER B 1 47 ? -1.843 28.516 15.633 1 98.12 47 SER B CA 1
ATOM 3017 C C . SER B 1 47 ? -3.125 28.156 14.891 1 98.12 47 SER B C 1
ATOM 3019 O O . SER B 1 47 ? -4.02 29 14.75 1 98.12 47 SER B O 1
ATOM 3021 N N . PHE B 1 48 ? -3.186 26.969 14.43 1 98.25 48 PHE B N 1
ATOM 3022 C CA . PHE B 1 48 ? -4.32 26.516 13.633 1 98.25 48 PHE B CA 1
ATOM 3023 C C . PHE B 1 48 ? -5.453 26.031 14.531 1 98.25 48 PHE B C 1
ATOM 3025 O O . PHE B 1 48 ? -6.629 26.203 14.203 1 98.25 48 PHE B O 1
ATOM 3032 N N . MET B 1 49 ? -5.227 25.391 15.648 1 97.94 49 MET B N 1
ATOM 3033 C CA . MET B 1 49 ? -6.176 24.656 16.484 1 97.94 49 MET B CA 1
ATOM 3034 C C . MET B 1 49 ? -7.352 25.547 16.875 1 97.94 49 MET B C 1
ATOM 3036 O O . MET B 1 49 ? -8.5 25.094 16.875 1 97.94 49 MET B O 1
ATOM 3040 N N . PRO B 1 50 ? -7.117 26.891 17.156 1 97.75 50 PRO B N 1
ATOM 3041 C CA . PRO B 1 50 ? -8.242 27.75 17.531 1 97.75 50 PRO B CA 1
ATOM 3042 C C . PRO B 1 50 ? -9.305 27.844 16.438 1 97.75 50 PRO B C 1
ATOM 3044 O O . PRO B 1 50 ? -10.484 28.016 16.734 1 97.75 50 PRO B O 1
ATOM 3047 N N . GLU B 1 51 ? -8.891 27.672 15.211 1 96.75 51 GLU B N 1
ATOM 3048 C CA . GLU B 1 51 ? -9.82 27.766 14.094 1 96.75 51 GLU B CA 1
ATOM 3049 C C . GLU B 1 51 ? -10.898 26.688 14.18 1 96.75 51 GLU B C 1
ATOM 3051 O O . GLU B 1 51 ? -12 26.844 13.648 1 96.75 51 GLU B O 1
ATOM 3056 N N . LEU B 1 52 ? -10.586 25.562 14.812 1 97.31 52 LEU B N 1
ATOM 3057 C CA . LEU B 1 52 ? -11.516 24.453 14.875 1 97.31 52 LEU B CA 1
ATOM 3058 C C . LEU B 1 52 ? -12.695 24.781 15.789 1 97.31 52 LEU B C 1
ATOM 3060 O O . LEU B 1 52 ? -13.758 24.172 15.68 1 97.31 52 LEU B O 1
ATOM 3064 N N . GLY B 1 53 ? -12.5 25.625 16.797 1 96.62 53 GLY B N 1
ATOM 3065 C CA . GLY B 1 53 ? -13.57 26.094 17.656 1 96.62 53 GLY B CA 1
ATOM 3066 C C . GLY B 1 53 ? -14.086 25.016 18.609 1 96.62 53 GLY B C 1
ATOM 3067 O O . GLY B 1 53 ? -15.25 25.047 19.016 1 96.62 53 GLY B O 1
ATOM 3068 N N . ILE B 1 54 ? -13.281 24.016 18.891 1 97 54 ILE B N 1
ATOM 3069 C CA . ILE B 1 54 ? -13.703 22.938 19.781 1 97 54 ILE B CA 1
ATOM 3070 C C . ILE B 1 54 ? -12.93 23.031 21.094 1 97 54 ILE B C 1
ATOM 3072 O O . ILE B 1 54 ? -11.867 23.656 21.156 1 97 54 ILE B O 1
ATOM 3076 N N . ARG B 1 55 ? -13.461 22.406 22.156 1 96.81 55 ARG B N 1
ATOM 3077 C CA . ARG B 1 55 ? -12.781 22.406 23.453 1 96.81 55 ARG B CA 1
ATOM 3078 C C . ARG B 1 55 ? -11.445 21.688 23.359 1 96.81 55 ARG B C 1
ATOM 3080 O O . ARG B 1 55 ? -11.352 20.609 22.75 1 96.81 55 ARG B O 1
ATOM 3087 N N . ARG B 1 56 ? -10.445 22.234 24.031 1 96.31 56 ARG B N 1
ATOM 3088 C CA . ARG B 1 56 ? -9.117 21.641 24 1 96.31 56 ARG B CA 1
ATOM 3089 C C . ARG B 1 56 ? -9.125 20.234 24.578 1 96.31 56 ARG B C 1
ATOM 3091 O O . ARG B 1 56 ? -8.398 19.359 24.094 1 96.31 56 ARG B O 1
ATOM 3098 N N . GLU B 1 57 ? -10.008 20 25.578 1 96.25 57 GLU B N 1
ATOM 3099 C CA . GLU B 1 57 ? -10.047 18.703 26.234 1 96.25 57 GLU B CA 1
ATOM 3100 C C . GLU B 1 57 ? -10.68 17.641 25.344 1 96.25 57 GLU B C 1
ATOM 3102 O O . GLU B 1 57 ? -10.594 16.453 25.641 1 96.25 57 GLU B O 1
ATOM 3107 N N . ASN B 1 58 ? -11.25 18.078 24.234 1 98 58 ASN B N 1
ATOM 3108 C CA . ASN B 1 58 ? -11.82 17.141 23.266 1 98 58 ASN B CA 1
ATOM 3109 C C . ASN B 1 58 ? -10.898 16.938 22.062 1 98 58 ASN B C 1
ATOM 3111 O O . ASN B 1 58 ? -11.289 16.328 21.078 1 98 58 ASN B O 1
ATOM 3115 N N . THR B 1 59 ? -9.758 17.516 22.125 1 98.06 59 THR B N 1
ATOM 3116 C CA . THR B 1 59 ? -8.703 17.266 21.141 1 98.06 59 THR B CA 1
ATOM 3117 C C . THR B 1 59 ? -7.637 16.344 21.719 1 98.06 59 THR B C 1
ATOM 3119 O O . THR B 1 59 ? -7.156 16.562 22.828 1 98.06 59 THR B O 1
ATOM 3122 N N . VAL B 1 60 ? -7.324 15.305 20.984 1 98.56 60 VAL B N 1
ATOM 3123 C CA . VAL B 1 60 ? -6.328 14.352 21.469 1 98.56 60 VAL B CA 1
ATOM 3124 C C . VAL B 1 60 ? -5.262 14.141 20.406 1 98.56 60 VAL B C 1
ATOM 3126 O O . VAL B 1 60 ? -5.578 13.867 19.234 1 98.56 60 VAL B O 1
ATOM 3129 N N . PHE B 1 61 ? -4.027 14.297 20.766 1 98.75 61 PHE B N 1
ATOM 3130 C CA . PHE B 1 61 ? -2.895 13.938 19.922 1 98.75 61 PHE B CA 1
ATOM 3131 C C . PHE B 1 61 ? -2.297 12.602 20.359 1 98.75 61 PHE B C 1
ATOM 3133 O O . PHE B 1 61 ? -1.929 12.43 21.516 1 98.75 61 PHE B O 1
ATOM 3140 N N . VAL B 1 62 ? -2.256 11.625 19.438 1 98.69 62 VAL B N 1
ATOM 3141 C CA . VAL B 1 62 ? -1.649 10.32 19.656 1 98.69 62 VAL B CA 1
ATOM 3142 C C . VAL B 1 62 ? -0.375 10.195 18.828 1 98.69 62 VAL B C 1
ATOM 3144 O O . VAL B 1 62 ? -0.373 10.5 17.641 1 98.69 62 VAL B O 1
ATOM 3147 N N . SER B 1 63 ? 0.706 9.797 19.422 1 98.31 63 SER B N 1
ATOM 3148 C CA . SER B 1 63 ? 1.948 9.672 18.672 1 98.31 63 SER B CA 1
ATOM 3149 C C . SER B 1 63 ? 2.596 8.305 18.906 1 98.31 63 SER B C 1
ATOM 3151 O O . SER B 1 63 ? 2.201 7.57 19.797 1 98.31 63 SER B O 1
ATOM 3153 N N . GLY B 1 64 ? 3.471 7.922 17.984 1 96.69 64 GLY B N 1
ATOM 3154 C CA . GLY B 1 64 ? 4.277 6.723 18.141 1 96.69 64 GLY B CA 1
ATOM 3155 C C . GLY B 1 64 ? 5.598 6.977 18.828 1 96.69 64 GLY B C 1
ATOM 3156 O O . GLY B 1 64 ? 5.633 7.562 19.922 1 96.69 64 GLY B O 1
ATOM 3157 N N . ILE B 1 65 ? 6.676 6.508 18.281 1 96.62 65 ILE B N 1
ATOM 3158 C CA . ILE B 1 65 ? 8.016 6.723 18.812 1 96.62 65 ILE B CA 1
ATOM 3159 C C . ILE B 1 65 ? 8.875 7.438 17.766 1 96.62 65 ILE B C 1
ATOM 3161 O O . ILE B 1 65 ? 8.781 7.148 16.578 1 96.62 65 ILE B O 1
ATOM 3165 N N . GLY B 1 66 ? 9.68 8.352 18.125 1 95.5 66 GLY B N 1
ATOM 3166 C CA . GLY B 1 66 ? 10.539 9.18 17.297 1 95.5 66 GLY B CA 1
ATOM 3167 C C . GLY B 1 66 ? 10.633 10.617 17.766 1 95.5 66 GLY B C 1
ATOM 3168 O O . GLY B 1 66 ? 9.953 11.008 18.719 1 95.5 66 GLY B O 1
ATOM 3169 N N . CYS B 1 67 ? 11.438 11.414 17.094 1 96.25 67 CYS B N 1
ATOM 3170 C CA . CYS B 1 67 ? 11.547 12.82 17.469 1 96.25 67 CYS B CA 1
ATOM 3171 C C . CYS B 1 67 ? 10.203 13.523 17.328 1 96.25 67 CYS B C 1
ATOM 3173 O O . CYS B 1 67 ? 9.805 14.289 18.219 1 96.25 67 CYS B O 1
ATOM 3175 N N . SER B 1 68 ? 9.516 13.219 16.266 1 96.31 68 SER B N 1
ATOM 3176 C CA . SER B 1 68 ? 8.203 13.82 16.031 1 96.31 68 SER B CA 1
ATOM 3177 C C . SER B 1 68 ? 7.23 13.477 17.141 1 96.31 68 SER B C 1
ATOM 3179 O O . SER B 1 68 ? 6.316 14.25 17.438 1 96.31 68 SER B O 1
ATOM 3181 N N . SER B 1 69 ? 7.418 12.336 17.781 1 96.69 69 SER B N 1
ATOM 3182 C CA . SER B 1 69 ? 6.422 11.734 18.656 1 96.69 69 SER B CA 1
ATOM 3183 C C . SER B 1 69 ? 6.41 12.406 20.016 1 96.69 69 SER B C 1
ATOM 3185 O O . SER B 1 69 ? 5.562 12.102 20.859 1 96.69 69 SER B O 1
ATOM 3187 N N . ARG B 1 70 ? 7.301 13.359 20.297 1 96.56 70 ARG B N 1
ATOM 3188 C CA . ARG B 1 70 ? 7.242 14.18 21.5 1 96.56 70 ARG B CA 1
ATOM 3189 C C . ARG B 1 70 ? 6.16 15.25 21.375 1 96.56 70 ARG B C 1
ATOM 3191 O O . ARG B 1 70 ? 5.871 15.953 22.344 1 96.56 70 ARG B O 1
ATOM 3198 N N . PHE B 1 71 ? 5.602 15.359 20.234 1 98.06 71 PHE B N 1
ATOM 3199 C CA . PHE B 1 71 ? 4.656 16.406 19.859 1 98.06 71 PHE B CA 1
ATOM 3200 C C . PHE B 1 71 ? 3.541 16.531 20.891 1 98.06 71 PHE B C 1
ATOM 3202 O O . PHE B 1 71 ? 3.221 17.625 21.344 1 98.06 71 PHE B O 1
ATOM 3209 N N . PRO B 1 72 ? 2.896 15.438 21.359 1 97.44 72 PRO B N 1
ATOM 3210 C CA . PRO B 1 72 ? 1.803 15.562 22.328 1 97.44 72 PRO B CA 1
ATOM 3211 C C . PRO B 1 72 ? 2.229 16.266 23.609 1 97.44 72 PRO B C 1
ATOM 3213 O O . PRO B 1 72 ? 1.413 16.938 24.25 1 97.44 72 PRO B O 1
ATOM 3216 N N . TYR B 1 73 ? 3.525 16.188 23.984 1 96.88 73 TYR B N 1
ATOM 3217 C CA . TYR B 1 73 ? 4.02 16.828 25.188 1 96.88 73 TYR B CA 1
ATOM 3218 C C . TYR B 1 73 ? 3.891 18.344 25.094 1 96.88 73 TYR B C 1
ATOM 3220 O O . TYR B 1 73 ? 3.811 19.031 26.109 1 96.88 73 TYR B O 1
ATOM 3228 N N . TYR B 1 74 ? 3.881 18.812 23.906 1 97.88 74 TYR B N 1
ATOM 3229 C CA . TYR B 1 74 ? 3.988 20.25 23.688 1 97.88 74 TYR B CA 1
ATOM 3230 C C . TYR B 1 74 ? 2.633 20.844 23.344 1 97.88 74 TYR B C 1
ATOM 3232 O O . TYR B 1 74 ? 2.52 22.062 23.125 1 97.88 74 TYR B O 1
ATOM 3240 N N . MET B 1 75 ? 1.637 20.047 23.234 1 98.19 75 MET B N 1
ATOM 3241 C CA . MET B 1 75 ? 0.265 20.469 22.984 1 98.19 75 MET B CA 1
ATOM 3242 C C . MET B 1 75 ? -0.539 20.5 24.281 1 98.19 75 MET B C 1
ATOM 3244 O O . MET B 1 75 ? -0.62 19.484 24.984 1 98.19 75 MET B O 1
ATOM 3248 N N . ASN B 1 76 ? -1.167 21.641 24.594 1 98 76 ASN B N 1
ATOM 3249 C CA . ASN B 1 76 ? -2.037 21.75 25.75 1 98 76 ASN B CA 1
ATOM 3250 C C . ASN B 1 76 ? -3.412 21.141 25.484 1 98 76 ASN B C 1
ATOM 3252 O O . ASN B 1 76 ? -4.43 21.828 25.625 1 98 76 ASN B O 1
ATOM 3256 N N . THR B 1 77 ? -3.484 19.969 25.047 1 97.81 77 THR B N 1
ATOM 3257 C CA . THR B 1 77 ? -4.609 19.078 24.797 1 97.81 77 THR B CA 1
ATOM 3258 C C . THR B 1 77 ? -4.363 17.719 25.438 1 97.81 77 THR B C 1
ATOM 3260 O O . THR B 1 77 ? -3.314 17.484 26.047 1 97.81 77 THR B O 1
ATOM 3263 N N . TYR B 1 78 ? -5.34 16.797 25.422 1 97.12 78 TYR B N 1
ATOM 3264 C CA . TYR B 1 78 ? -5.039 15.422 25.797 1 97.12 78 TYR B CA 1
ATOM 3265 C C . TYR B 1 78 ? -4.109 14.766 24.797 1 97.12 78 TYR B C 1
ATOM 3267 O O . TYR B 1 78 ? -4.062 15.172 23.625 1 97.12 78 TYR B O 1
ATOM 3275 N N . GLY B 1 79 ? -3.314 13.914 25.25 1 96.44 79 GLY B N 1
ATOM 3276 C CA . GLY B 1 79 ? -2.363 13.266 24.359 1 96.44 79 GLY B CA 1
ATOM 3277 C C . GLY B 1 79 ? -1.876 11.93 24.875 1 96.44 79 GLY B C 1
ATOM 3278 O O . GLY B 1 79 ? -2.023 11.617 26.062 1 96.44 79 GLY B O 1
ATOM 3279 N N . VAL B 1 80 ? -1.471 11.141 23.984 1 95.94 80 VAL B N 1
ATOM 3280 C CA . VAL B 1 80 ? -0.876 9.844 24.281 1 95.94 80 VAL B CA 1
ATOM 3281 C C . VAL B 1 80 ? 0.408 9.672 23.469 1 95.94 80 VAL B C 1
ATOM 3283 O O . VAL B 1 80 ? 0.384 9.711 22.234 1 95.94 80 VAL B O 1
ATOM 3286 N N . HIS B 1 81 ? 1.489 9.656 24.125 1 96.12 81 HIS B N 1
ATOM 3287 C CA . HIS B 1 81 ? 2.727 9.164 23.531 1 96.12 81 HIS B CA 1
ATOM 3288 C C . HIS B 1 81 ? 2.832 7.648 23.641 1 96.12 81 HIS B C 1
ATOM 3290 O O . HIS B 1 81 ? 3.17 7.129 24.719 1 96.12 81 HIS B O 1
ATOM 3296 N N . SER B 1 82 ? 2.652 6.969 22.547 1 94.62 82 SER B N 1
ATOM 3297 C CA . SER B 1 82 ? 2.412 5.531 22.594 1 94.62 82 SER B CA 1
ATOM 3298 C C . SER B 1 82 ? 3.662 4.742 22.219 1 94.62 82 SER B C 1
ATOM 3300 O O . SER B 1 82 ? 4.777 5.145 22.562 1 94.62 82 SER B O 1
ATOM 3302 N N . ILE B 1 83 ? 3.459 3.547 21.594 1 93.19 83 ILE B N 1
ATOM 3303 C CA . ILE B 1 83 ? 4.566 2.65 21.297 1 93.19 83 ILE B CA 1
ATOM 3304 C C . ILE B 1 83 ? 4.852 2.676 19.797 1 93.19 83 ILE B C 1
ATOM 3306 O O . ILE B 1 83 ? 4.004 3.086 19 1 93.19 83 ILE B O 1
ATOM 3310 N N . HIS B 1 84 ? 6.055 2.219 19.531 1 94.31 84 HIS B N 1
ATOM 3311 C CA . HIS B 1 84 ? 6.602 2.305 18.188 1 94.31 84 HIS B CA 1
ATOM 3312 C C . HIS B 1 84 ? 5.656 1.683 17.172 1 94.31 84 HIS B C 1
ATOM 3314 O O . HIS B 1 84 ? 5.312 0.502 17.266 1 94.31 84 HIS B O 1
ATOM 3320 N N . GLY B 1 85 ? 5.227 2.541 16.266 1 94.62 85 GLY B N 1
ATOM 3321 C CA . GLY B 1 85 ? 4.438 2.102 15.117 1 94.62 85 GLY B CA 1
ATOM 3322 C C . GLY B 1 85 ? 2.984 1.843 15.461 1 94.62 85 GLY B C 1
ATOM 3323 O O . GLY B 1 85 ? 2.203 1.421 14.609 1 94.62 85 GLY B O 1
ATOM 3324 N N . ARG B 1 86 ? 2.496 2.199 16.656 1 96.44 86 ARG B N 1
ATOM 3325 C CA . ARG B 1 86 ? 1.17 1.749 17.062 1 96.44 86 ARG B CA 1
ATOM 3326 C C . ARG B 1 86 ? 0.219 2.93 17.234 1 96.44 86 ARG B C 1
ATOM 3328 O O . ARG B 1 86 ? -0.939 2.75 17.609 1 96.44 86 ARG B O 1
ATOM 3335 N N . ALA B 1 87 ? 0.66 4.086 16.922 1 97.69 87 ALA B N 1
ATOM 3336 C CA . ALA B 1 87 ? -0.17 5.273 17.109 1 97.69 87 ALA B CA 1
ATOM 3337 C C . ALA B 1 87 ? -1.485 5.145 16.344 1 97.69 87 ALA B C 1
ATOM 3339 O O . ALA B 1 87 ? -2.557 5.414 16.891 1 97.69 87 ALA B O 1
ATOM 3340 N N . PRO B 1 88 ? -1.472 4.695 15.078 1 97 88 PRO B N 1
ATOM 3341 C CA . PRO B 1 88 ? -2.75 4.578 14.367 1 97 88 PRO B CA 1
ATOM 3342 C C . PRO B 1 88 ? -3.695 3.572 15.023 1 97 88 PRO B C 1
ATOM 3344 O O . PRO B 1 88 ? -4.914 3.768 15.008 1 97 88 PRO B O 1
ATOM 3347 N N . ALA B 1 89 ? -3.109 2.488 15.555 1 96.75 89 ALA B N 1
ATOM 3348 C CA . ALA B 1 89 ? -3.943 1.488 16.219 1 96.75 89 ALA B CA 1
ATOM 3349 C C . ALA B 1 89 ? -4.625 2.072 17.453 1 96.75 89 ALA B C 1
ATOM 3351 O O . ALA B 1 89 ? -5.832 1.9 17.641 1 96.75 89 ALA B O 1
ATOM 3352 N N . ILE B 1 90 ? -3.875 2.725 18.281 1 97.94 90 ILE B N 1
ATOM 3353 C CA . ILE B 1 90 ? -4.398 3.346 19.484 1 97.94 90 ILE B CA 1
ATOM 3354 C C . ILE B 1 90 ? -5.418 4.422 19.125 1 97.94 90 ILE B C 1
ATOM 3356 O O . ILE B 1 90 ? -6.508 4.48 19.688 1 97.94 90 ILE B O 1
ATOM 3360 N N . ALA B 1 91 ? -5.078 5.234 18.172 1 98.31 91 ALA B N 1
ATOM 3361 C CA . ALA B 1 91 ? -5.969 6.297 17.703 1 98.31 91 ALA B CA 1
ATOM 3362 C C . ALA B 1 91 ? -7.273 5.719 17.156 1 98.31 91 ALA B C 1
ATOM 3364 O O . ALA B 1 91 ? -8.344 6.297 17.359 1 98.31 91 ALA B O 1
ATOM 3365 N N . THR B 1 92 ? -7.172 4.629 16.422 1 97.44 92 THR B N 1
ATOM 3366 C CA . THR B 1 92 ? -8.359 3.969 15.891 1 97.44 92 THR B CA 1
ATOM 3367 C C . THR B 1 92 ? -9.305 3.57 17.016 1 97.44 92 THR B C 1
ATOM 3369 O O . THR B 1 92 ? -10.508 3.82 16.953 1 97.44 92 THR B O 1
ATOM 3372 N N . GLY B 1 93 ? -8.711 2.934 18.062 1 96.88 93 GLY B N 1
ATOM 3373 C CA . GLY B 1 93 ? -9.531 2.576 19.203 1 96.88 93 GLY B CA 1
ATOM 3374 C C . GLY B 1 93 ? -10.203 3.771 19.859 1 96.88 93 GLY B C 1
ATOM 3375 O O . GLY B 1 93 ? -11.391 3.723 20.188 1 96.88 93 GLY B O 1
ATOM 3376 N N . LEU B 1 94 ? -9.461 4.801 19.969 1 97.38 94 LEU B N 1
ATOM 3377 C CA . LEU B 1 94 ? -9.961 6.004 20.625 1 97.38 94 LEU B CA 1
ATOM 3378 C C . LEU B 1 94 ? -11.07 6.652 19.812 1 97.38 94 LEU B C 1
ATOM 3380 O O . LEU B 1 94 ? -12.156 6.926 20.328 1 97.38 94 LEU B O 1
ATOM 3384 N N . ALA B 1 95 ? -10.852 6.859 18.531 1 97 95 ALA B N 1
ATOM 3385 C CA . ALA B 1 95 ? -11.797 7.547 17.656 1 97 95 ALA B CA 1
ATOM 3386 C C . ALA B 1 95 ? -13.086 6.742 17.5 1 97 95 ALA B C 1
ATOM 3388 O O . ALA B 1 95 ? -14.172 7.312 17.422 1 97 95 ALA B O 1
ATOM 3389 N N . THR B 1 96 ? -12.977 5.434 17.469 1 96.25 96 THR B N 1
ATOM 3390 C CA . THR B 1 96 ? -14.148 4.586 17.266 1 96.25 96 THR B CA 1
ATOM 3391 C C . THR B 1 96 ? -15 4.516 18.531 1 96.25 96 THR B C 1
ATOM 3393 O O . THR B 1 96 ? -16.219 4.375 18.453 1 96.25 96 THR B O 1
ATOM 3396 N N . SER B 1 97 ? -14.344 4.645 19.672 1 95.5 97 SER B N 1
ATOM 3397 C CA . SER B 1 97 ? -15.062 4.531 20.938 1 95.5 97 SER B CA 1
ATOM 3398 C C . SER B 1 97 ? -15.57 5.891 21.406 1 95.5 97 SER B C 1
ATOM 3400 O O . SER B 1 97 ? -16.516 5.965 22.188 1 95.5 97 SER B O 1
ATOM 3402 N N . ARG B 1 98 ? -14.922 6.965 20.969 1 96.88 98 ARG B N 1
ATOM 3403 C CA . ARG B 1 98 ? -15.227 8.32 21.406 1 96.88 98 ARG B CA 1
ATOM 3404 C C . ARG B 1 98 ? -15.344 9.273 20.219 1 96.88 98 ARG B C 1
ATOM 3406 O O . ARG B 1 98 ? -14.422 10.039 19.938 1 96.88 98 ARG B O 1
ATOM 3413 N N . ARG B 1 99 ? -16.594 9.43 19.641 1 95.62 99 ARG B N 1
ATOM 3414 C CA . ARG B 1 99 ? -16.812 10.25 18.453 1 95.62 99 ARG B CA 1
ATOM 3415 C C . ARG B 1 99 ? -16.906 11.727 18.812 1 95.62 99 ARG B C 1
ATOM 3417 O O . ARG B 1 99 ? -16.859 12.586 17.938 1 95.62 99 ARG B O 1
ATOM 3424 N N . ASP B 1 100 ? -16.875 11.953 20.047 1 97.44 100 ASP B N 1
ATOM 3425 C CA . ASP B 1 100 ? -16.906 13.336 20.516 1 97.44 100 ASP B CA 1
ATOM 3426 C C . ASP B 1 100 ? -15.484 13.898 20.656 1 97.44 100 ASP B C 1
ATOM 3428 O O . ASP B 1 100 ? -15.297 14.977 21.219 1 97.44 100 ASP B O 1
ATOM 3432 N N . LEU B 1 101 ? -14.508 13.156 20.234 1 98.19 101 LEU B N 1
ATOM 3433 C CA . LEU B 1 101 ? -13.117 13.609 20.266 1 98.19 101 LEU B CA 1
ATOM 3434 C C . LEU B 1 101 ? -12.617 13.914 18.859 1 98.19 101 LEU B C 1
ATOM 3436 O O . LEU B 1 101 ? -12.992 13.234 17.906 1 98.19 101 LEU B O 1
ATOM 3440 N N . SER B 1 102 ? -11.836 14.984 18.734 1 98.38 102 SER B N 1
ATOM 3441 C CA . SER B 1 102 ? -10.992 15.211 17.562 1 98.38 102 SER B CA 1
ATOM 3442 C C . SER B 1 102 ? -9.633 14.539 17.734 1 98.38 102 SER B C 1
ATOM 3444 O O . SER B 1 102 ? -8.805 14.984 18.531 1 98.38 102 SER B O 1
ATOM 3446 N N . VAL B 1 103 ? -9.359 13.469 17 1 98.75 103 VAL B N 1
ATOM 3447 C CA . VAL B 1 103 ? -8.18 12.648 17.219 1 98.75 103 VAL B CA 1
ATOM 3448 C C . VAL B 1 103 ? -7.156 12.906 16.109 1 98.75 103 VAL B C 1
ATOM 3450 O O . VAL B 1 103 ? -7.473 12.766 14.93 1 98.75 103 VAL B O 1
ATOM 3453 N N . TRP B 1 104 ? -5.984 13.289 16.469 1 98.81 104 TRP B N 1
ATOM 3454 C CA . TRP B 1 104 ? -4.852 13.555 15.578 1 98.81 104 TRP B CA 1
ATOM 3455 C C . TRP B 1 104 ? -3.693 12.609 15.883 1 98.81 104 TRP B C 1
ATOM 3457 O O . TRP B 1 104 ? -3.396 12.336 17.047 1 98.81 104 TRP B O 1
ATOM 3467 N N . VAL B 1 105 ? -3.121 12.07 14.859 1 98.81 105 VAL B N 1
ATOM 3468 C CA . VAL B 1 105 ? -1.956 11.203 14.992 1 98.81 105 VAL B CA 1
ATOM 3469 C C . VAL B 1 105 ? -0.711 11.93 14.484 1 98.81 105 VAL B C 1
ATOM 3471 O O . VAL B 1 105 ? -0.725 12.516 13.398 1 98.81 105 VAL B O 1
ATOM 3474 N N . VAL B 1 106 ? 0.337 11.945 15.266 1 98.75 106 VAL B N 1
ATOM 3475 C CA . VAL B 1 106 ? 1.638 12.469 14.859 1 98.75 106 VAL B CA 1
ATOM 3476 C C . VAL B 1 106 ? 2.648 11.32 14.773 1 98.75 106 VAL B C 1
ATOM 3478 O O . VAL B 1 106 ? 2.834 10.578 15.742 1 98.75 106 VAL B O 1
ATOM 3481 N N . THR B 1 107 ? 3.268 11.188 13.641 1 98.38 107 THR B N 1
ATOM 3482 C CA . THR B 1 107 ? 4.191 10.086 13.422 1 98.38 107 THR B CA 1
ATOM 3483 C C . THR B 1 107 ? 5.316 10.5 12.477 1 98.38 107 THR B C 1
ATOM 3485 O O . THR B 1 107 ? 5.191 11.484 11.75 1 98.38 107 THR B O 1
ATOM 3488 N N . GLY B 1 108 ? 6.461 9.828 12.602 1 97.94 108 GLY B N 1
ATOM 3489 C CA . GLY B 1 108 ? 7.543 9.969 11.641 1 97.94 108 GLY B CA 1
ATOM 3490 C C . GLY B 1 108 ? 7.469 8.969 10.508 1 97.94 108 GLY B C 1
ATOM 3491 O O . GLY B 1 108 ? 6.691 8.008 10.562 1 97.94 108 GLY B O 1
ATOM 3492 N N . ASP B 1 109 ? 8.297 9.195 9.484 1 97.19 109 ASP B N 1
ATOM 3493 C CA . ASP B 1 109 ? 8.305 8.273 8.352 1 97.19 109 ASP B CA 1
ATOM 3494 C C . ASP B 1 109 ? 8.734 6.875 8.781 1 97.19 109 ASP B C 1
ATOM 3496 O O . ASP B 1 109 ? 8.164 5.879 8.336 1 97.19 109 ASP B O 1
ATOM 3500 N N . GLY B 1 110 ? 9.727 6.812 9.688 1 96.31 110 GLY B N 1
ATOM 3501 C CA . GLY B 1 110 ? 10.117 5.504 10.195 1 96.31 110 GLY B CA 1
ATOM 3502 C C . GLY B 1 110 ? 9.016 4.828 11 1 96.31 110 GLY B C 1
ATOM 3503 O O . GLY B 1 110 ? 8.758 3.637 10.82 1 96.31 110 GLY B O 1
ATOM 3504 N N . ASP B 1 111 ? 8.359 5.59 11.836 1 97.12 111 ASP B N 1
ATOM 3505 C CA . ASP B 1 111 ? 7.316 5.07 12.719 1 97.12 111 ASP B CA 1
ATOM 3506 C C . ASP B 1 111 ? 6.113 4.59 11.914 1 97.12 111 ASP B C 1
ATOM 3508 O O . ASP B 1 111 ? 5.602 3.494 12.141 1 97.12 111 ASP B O 1
ATOM 3512 N N . ALA B 1 112 ? 5.719 5.32 10.945 1 97.31 112 ALA B N 1
ATOM 3513 C CA . ALA B 1 112 ? 4.473 5.066 10.227 1 97.31 112 ALA B CA 1
ATOM 3514 C C . ALA B 1 112 ? 4.684 4.066 9.102 1 97.31 112 ALA B C 1
ATOM 3516 O O . ALA B 1 112 ? 3.773 3.309 8.75 1 97.31 112 ALA B O 1
ATOM 3517 N N . LEU B 1 113 ? 5.918 4.047 8.484 1 97.81 113 LEU B N 1
ATOM 3518 C CA . LEU B 1 113 ? 6.066 3.318 7.227 1 97.81 113 LEU B CA 1
ATOM 3519 C C . LEU B 1 113 ? 6.926 2.074 7.422 1 97.81 113 LEU B C 1
ATOM 3521 O O . LEU B 1 113 ? 7.043 1.246 6.512 1 97.81 113 LEU B O 1
ATOM 3525 N N . SER B 1 114 ? 7.582 1.932 8.539 1 95.62 114 SER B N 1
ATOM 3526 C CA . SER B 1 114 ? 8.273 0.689 8.859 1 95.62 114 SER B CA 1
ATOM 3527 C C . SER B 1 114 ? 7.473 -0.158 9.836 1 95.62 114 SER B C 1
ATOM 3529 O O . SER B 1 114 ? 6.465 -0.763 9.461 1 95.62 114 SER B O 1
ATOM 3531 N N . ILE B 1 115 ? 7.758 0.01 11.07 1 93.44 115 ILE B N 1
ATOM 3532 C CA . ILE B 1 115 ? 7.145 -0.847 12.078 1 93.44 115 ILE B CA 1
ATOM 3533 C C . ILE B 1 115 ? 5.641 -0.594 12.125 1 93.44 115 ILE B C 1
ATOM 3535 O O . ILE B 1 115 ? 4.863 -1.489 12.469 1 93.44 115 ILE B O 1
ATOM 3539 N N . GLY B 1 116 ? 5.172 0.558 11.781 1 96 116 GLY B N 1
ATOM 3540 C CA . GLY B 1 116 ? 3.766 0.921 11.852 1 96 116 GLY B CA 1
ATOM 3541 C C . GLY B 1 116 ? 3.053 0.8 10.516 1 96 116 GLY B C 1
ATOM 3542 O O . GLY B 1 116 ? 1.888 1.181 10.391 1 96 116 GLY B O 1
ATOM 3543 N N . GLY B 1 117 ? 3.764 0.319 9.5 1 96.62 117 GLY B N 1
ATOM 3544 C CA . GLY B 1 117 ? 3.24 0.319 8.141 1 96.62 117 GLY B CA 1
ATOM 3545 C C . GLY B 1 117 ? 1.907 -0.396 8.016 1 96.62 117 GLY B C 1
ATOM 3546 O O . GLY B 1 117 ? 1.014 0.065 7.305 1 96.62 117 GLY B O 1
ATOM 3547 N N . ASN B 1 118 ? 1.794 -1.467 8.703 1 97.19 118 ASN B N 1
ATOM 3548 C CA . ASN B 1 118 ? 0.56 -2.242 8.641 1 97.19 118 ASN B CA 1
ATOM 3549 C C . ASN B 1 118 ? -0.62 -1.47 9.219 1 97.19 118 ASN B C 1
ATOM 3551 O O . ASN B 1 118 ? -1.705 -1.451 8.641 1 97.19 118 ASN B O 1
ATOM 3555 N N . HIS B 1 119 ? -0.409 -0.848 10.352 1 97.5 119 HIS B N 1
ATOM 3556 C CA . HIS B 1 119 ? -1.472 -0.091 11.008 1 97.5 119 HIS B CA 1
ATOM 3557 C C . HIS B 1 119 ? -1.868 1.127 10.18 1 97.5 119 HIS B C 1
ATOM 3559 O O . HIS B 1 119 ? -3.041 1.509 10.148 1 97.5 119 HIS B O 1
ATOM 3565 N N . LEU B 1 120 ? -0.87 1.696 9.547 1 98.19 120 LEU B N 1
ATOM 3566 C CA . LEU B 1 120 ? -1.161 2.844 8.695 1 98.19 120 LEU B CA 1
ATOM 3567 C C . LEU B 1 120 ? -2.092 2.451 7.551 1 98.19 120 LEU B C 1
ATOM 3569 O O . LEU B 1 120 ? -3.154 3.053 7.375 1 98.19 120 LEU B O 1
ATOM 3573 N N . ILE B 1 121 ? -1.752 1.402 6.77 1 98.19 121 ILE B N 1
ATOM 3574 C CA . ILE B 1 121 ? -2.529 1.061 5.582 1 98.19 121 ILE B CA 1
ATOM 3575 C C . ILE B 1 121 ? -3.926 0.602 5.996 1 98.19 121 ILE B C 1
ATOM 3577 O O . ILE B 1 121 ? -4.902 0.847 5.285 1 98.19 121 ILE B O 1
ATOM 3581 N N . HIS B 1 122 ? -4.086 0.036 7.152 1 98 122 HIS B N 1
ATOM 3582 C CA . HIS B 1 122 ? -5.402 -0.408 7.598 1 98 122 HIS B CA 1
ATOM 3583 C C . HIS B 1 122 ? -6.234 0.764 8.102 1 98 122 HIS B C 1
ATOM 3585 O O . HIS B 1 122 ? -7.453 0.788 7.922 1 98 122 HIS B O 1
ATOM 3591 N N . ALA B 1 123 ? -5.574 1.689 8.797 1 97.88 123 ALA B N 1
ATOM 3592 C CA . ALA B 1 123 ? -6.309 2.881 9.211 1 97.88 123 ALA B CA 1
ATOM 3593 C C . ALA B 1 123 ? -6.871 3.625 8 1 97.88 123 ALA B C 1
ATOM 3595 O O . ALA B 1 123 ? -8.008 4.094 8.031 1 97.88 123 ALA B O 1
ATOM 3596 N N . LEU B 1 124 ? -6.074 3.684 6.977 1 98.31 124 LEU B N 1
ATOM 3597 C CA . LEU B 1 124 ? -6.477 4.375 5.754 1 98.31 124 LEU B CA 1
ATOM 3598 C C . LEU B 1 124 ? -7.652 3.666 5.094 1 98.31 124 LEU B C 1
ATOM 3600 O O . LEU B 1 124 ? -8.664 4.301 4.773 1 98.31 124 LEU B O 1
ATOM 3604 N N . ARG B 1 125 ? -7.547 2.363 4.938 1 96.5 125 ARG B N 1
ATOM 3605 C CA . ARG B 1 125 ? -8.602 1.62 4.258 1 96.5 125 ARG B CA 1
ATOM 3606 C C . ARG B 1 125 ? -9.891 1.624 5.078 1 96.5 125 ARG B C 1
ATOM 3608 O O . ARG B 1 125 ? -10.992 1.671 4.523 1 96.5 125 ARG B O 1
ATOM 3615 N N . ARG B 1 126 ? -9.758 1.495 6.402 1 96.62 126 ARG B N 1
ATOM 3616 C CA . ARG B 1 126 ? -10.93 1.481 7.277 1 96.62 126 ARG B CA 1
ATOM 3617 C C . ARG B 1 126 ? -11.641 2.828 7.258 1 96.62 126 ARG B C 1
ATOM 3619 O O . ARG B 1 126 ? -12.867 2.893 7.414 1 96.62 126 ARG B O 1
ATOM 3626 N N . ASN B 1 127 ? -10.844 3.865 7.125 1 98.19 127 ASN B N 1
ATOM 3627 C CA . ASN B 1 127 ? -11.352 5.23 7.031 1 98.19 127 ASN B CA 1
ATOM 3628 C C . ASN B 1 127 ? -11.953 5.699 8.352 1 98.19 127 ASN B C 1
ATOM 3630 O O . ASN B 1 127 ? -13.078 6.191 8.383 1 98.19 127 ASN B O 1
ATOM 3634 N N . VAL B 1 128 ? -11.195 5.484 9.367 1 97.56 128 VAL B N 1
ATOM 3635 C CA . VAL B 1 128 ? -11.57 5.969 10.695 1 97.56 128 VAL B CA 1
ATOM 3636 C C . VAL B 1 128 ? -11.422 7.488 10.75 1 97.56 128 VAL B C 1
ATOM 3638 O O . VAL B 1 128 ? -10.523 8.055 10.125 1 97.56 128 VAL B O 1
ATOM 3641 N N . ASN B 1 129 ? -12.305 8.164 11.461 1 97.81 129 ASN B N 1
ATOM 3642 C CA . ASN B 1 129 ? -12.242 9.617 11.531 1 97.81 129 ASN B CA 1
ATOM 3643 C C . ASN B 1 129 ? -11.047 10.086 12.352 1 97.81 129 ASN B C 1
ATOM 3645 O O . ASN B 1 129 ? -11.203 10.57 13.469 1 97.81 129 ASN B O 1
ATOM 3649 N N . LEU B 1 130 ? -9.93 10.094 11.805 1 97.5 130 LEU B N 1
ATOM 3650 C CA . LEU B 1 130 ? -8.727 10.617 12.438 1 97.5 130 LEU B CA 1
ATOM 3651 C C . LEU B 1 130 ? -7.812 11.273 11.406 1 97.5 130 LEU B C 1
ATOM 3653 O O . LEU B 1 130 ? -7.949 11.039 10.203 1 97.5 130 LEU B O 1
ATOM 3657 N N . LYS B 1 131 ? -6.945 12.18 11.883 1 98.88 131 LYS B N 1
ATOM 3658 C CA . LYS B 1 131 ? -6.016 12.93 11.039 1 98.88 131 LYS B CA 1
ATOM 3659 C C . LYS B 1 131 ? -4.57 12.562 11.352 1 98.88 131 LYS B C 1
ATOM 3661 O O . LYS B 1 131 ? -4.121 12.68 12.492 1 98.88 131 LYS B O 1
ATOM 3666 N N . ILE B 1 132 ? -3.879 12.078 10.352 1 98.88 132 ILE B N 1
ATOM 3667 C CA . ILE B 1 132 ? -2.514 11.602 10.539 1 98.88 132 ILE B CA 1
ATOM 3668 C C . ILE B 1 132 ? -1.528 12.602 9.938 1 98.88 132 ILE B C 1
ATOM 3670 O O . ILE B 1 132 ? -1.55 12.852 8.734 1 98.88 132 ILE B O 1
ATOM 3674 N N . LEU B 1 133 ? -0.719 13.172 10.773 1 98.94 133 LEU B N 1
ATOM 3675 C CA . LEU B 1 133 ? 0.392 14.023 10.367 1 98.94 133 LEU B CA 1
ATOM 3676 C C . LEU B 1 133 ? 1.697 13.234 10.328 1 98.94 133 LEU B C 1
ATOM 3678 O O . LEU B 1 133 ? 2.221 12.844 11.375 1 98.94 133 LEU B O 1
ATOM 3682 N N . LEU B 1 134 ? 2.17 12.977 9.141 1 98.81 134 LEU B N 1
ATOM 3683 C CA . LEU B 1 134 ? 3.4 12.219 8.93 1 98.81 134 LEU B CA 1
ATOM 3684 C C . LEU B 1 134 ? 4.578 13.156 8.688 1 98.81 134 LEU B C 1
ATOM 3686 O O . LEU B 1 134 ? 4.703 13.734 7.602 1 98.81 134 LEU B O 1
ATOM 3690 N N . PHE B 1 135 ? 5.379 13.312 9.719 1 98.75 135 PHE B N 1
ATOM 3691 C CA . PHE B 1 135 ? 6.602 14.094 9.594 1 98.75 135 PHE B CA 1
ATOM 3692 C C . PHE B 1 135 ? 7.672 13.312 8.844 1 98.75 135 PHE B C 1
ATOM 3694 O O . PHE B 1 135 ? 8.258 12.375 9.383 1 98.75 135 PHE B O 1
ATOM 3701 N N . ASN B 1 136 ? 7.984 13.727 7.66 1 98.25 136 ASN B N 1
ATOM 3702 C CA . ASN B 1 136 ? 8.938 13 6.832 1 98.25 136 ASN B CA 1
ATOM 3703 C C . ASN B 1 136 ? 10.258 13.742 6.707 1 98.25 136 ASN B C 1
ATOM 3705 O O . ASN B 1 136 ? 10.359 14.719 5.965 1 98.25 136 ASN B O 1
ATOM 3709 N N . ASN B 1 137 ? 11.242 13.289 7.414 1 97.38 137 ASN B N 1
ATOM 3710 C CA . ASN B 1 137 ? 12.586 13.852 7.297 1 97.38 137 ASN B CA 1
ATOM 3711 C C . ASN B 1 137 ? 13.547 12.867 6.629 1 97.38 137 ASN B C 1
ATOM 3713 O O . ASN B 1 137 ? 14.75 13.109 6.578 1 97.38 137 ASN B O 1
ATOM 3717 N N . ARG B 1 138 ? 13.07 11.727 6.164 1 96.31 138 ARG B N 1
ATOM 3718 C CA . ARG B 1 138 ? 13.766 10.695 5.414 1 96.31 138 ARG B CA 1
ATOM 3719 C C . ARG B 1 138 ? 14.906 10.094 6.234 1 96.31 138 ARG B C 1
ATOM 3721 O O . ARG B 1 138 ? 15.922 9.68 5.68 1 96.31 138 ARG B O 1
ATOM 3728 N N . ILE B 1 139 ? 14.781 10.133 7.566 1 96.44 139 ILE B N 1
ATOM 3729 C CA . ILE B 1 139 ? 15.812 9.594 8.445 1 96.44 139 ILE B CA 1
ATOM 3730 C C . ILE B 1 139 ? 15.219 9.281 9.812 1 96.44 139 ILE B C 1
ATOM 3732 O O . ILE B 1 139 ? 14.234 9.898 10.227 1 96.44 139 ILE B O 1
ATOM 3736 N N . TYR B 1 140 ? 15.773 8.258 10.492 1 95 140 TYR B N 1
ATOM 3737 C CA . TYR B 1 140 ? 15.469 8.07 11.906 1 95 140 TYR B CA 1
ATOM 3738 C C . TYR B 1 140 ? 16.281 9.039 12.773 1 95 140 TYR B C 1
ATOM 3740 O O . TYR B 1 140 ? 17.406 8.727 13.172 1 95 140 TYR B O 1
ATOM 3748 N N . GLY B 1 141 ? 15.688 10.117 13.117 1 91.62 141 GLY B N 1
ATOM 3749 C CA . GLY B 1 141 ? 16.391 11.109 13.914 1 91.62 141 GLY B CA 1
ATOM 3750 C C . GLY B 1 141 ? 16.688 10.633 15.32 1 91.62 141 GLY B C 1
ATOM 3751 O O . GLY B 1 141 ? 17.844 10.695 15.773 1 91.62 141 GLY B O 1
ATOM 3752 N N . LEU B 1 142 ? 15.75 10.031 16 1 87.94 142 LEU B N 1
ATOM 3753 C CA . LEU B 1 142 ? 15.844 9.648 17.406 1 87.94 142 LEU B CA 1
ATOM 3754 C C . LEU B 1 142 ? 16.938 8.602 17.609 1 87.94 142 LEU B C 1
ATOM 3756 O O . LEU B 1 142 ? 17.609 8.586 18.641 1 87.94 142 LEU B O 1
ATOM 3760 N N . THR B 1 143 ? 17.078 7.676 16.594 1 89 143 THR B N 1
ATOM 3761 C CA . THR B 1 143 ? 18.078 6.629 16.719 1 89 143 THR B CA 1
ATOM 3762 C C . THR B 1 143 ? 19.422 7.094 16.156 1 89 143 THR B C 1
ATOM 3764 O O . THR B 1 143 ? 20.266 6.277 15.758 1 89 143 THR B O 1
ATOM 3767 N N . LYS B 1 144 ? 19.578 8.336 16.047 1 91 144 LYS B N 1
ATOM 3768 C CA . LYS B 1 144 ? 20.828 9.008 15.711 1 91 144 LYS B CA 1
ATOM 3769 C C . LYS B 1 144 ? 21.172 8.828 14.242 1 91 144 LYS B C 1
ATOM 3771 O O . LYS B 1 144 ? 22.312 8.523 13.898 1 91 144 LYS B O 1
ATOM 3776 N N . GLY B 1 145 ? 20.141 8.859 13.43 1 92.69 145 GLY B N 1
ATOM 3777 C CA . GLY B 1 145 ? 20.375 9.016 12 1 92.69 145 GLY B CA 1
ATOM 3778 C C . GLY B 1 145 ? 20.375 7.703 11.242 1 92.69 145 GLY B C 1
ATOM 3779 O O . GLY B 1 145 ? 21.078 7.551 10.25 1 92.69 145 GLY B O 1
ATOM 3780 N N . GLN B 1 146 ? 19.688 6.668 11.656 1 93.25 146 GLN B N 1
ATOM 3781 C CA . GLN B 1 146 ? 19.484 5.457 10.867 1 93.25 146 GLN B CA 1
ATOM 3782 C C . GLN B 1 146 ? 18.625 5.738 9.641 1 93.25 146 GLN B C 1
ATOM 3784 O O . GLN B 1 146 ? 17.781 6.637 9.664 1 93.25 146 GLN B O 1
ATOM 3789 N N . TYR B 1 147 ? 18.922 5 8.516 1 94.19 147 TYR B N 1
ATOM 3790 C CA . TYR B 1 147 ? 18.078 5.219 7.344 1 94.19 147 TYR B CA 1
ATOM 3791 C C . TYR B 1 147 ? 16.641 4.777 7.613 1 94.19 147 TYR B C 1
ATOM 3793 O O . TYR B 1 147 ? 16.406 3.896 8.445 1 94.19 147 TYR B O 1
ATOM 3801 N N . SER B 1 148 ? 15.711 5.473 7 1 94.56 148 SER B N 1
ATOM 3802 C CA . SER B 1 148 ? 14.281 5.219 7.16 1 94.56 148 SER B CA 1
ATOM 3803 C C . SER B 1 148 ? 13.664 4.703 5.867 1 94.56 148 SER B C 1
ATOM 3805 O O . SER B 1 148 ? 14.344 4.594 4.848 1 94.56 148 SER B O 1
ATOM 3807 N N . PRO B 1 149 ? 12.375 4.359 5.852 1 95.38 149 PRO B N 1
ATOM 3808 C CA . PRO B 1 149 ? 11.703 3.826 4.664 1 95.38 149 PRO B CA 1
ATOM 3809 C C . PRO B 1 149 ? 11.609 4.844 3.529 1 95.38 149 PRO B C 1
ATOM 3811 O O . PRO B 1 149 ? 11.242 4.492 2.406 1 95.38 149 PRO B O 1
ATOM 3814 N N . THR B 1 150 ? 11.914 6.105 3.777 1 96.25 150 THR B N 1
ATOM 3815 C CA . THR B 1 150 ? 11.844 7.109 2.725 1 96.25 150 THR B CA 1
ATOM 3816 C C . THR B 1 150 ? 13.227 7.676 2.42 1 96.25 150 THR B C 1
ATOM 3818 O O . THR B 1 150 ? 13.359 8.617 1.642 1 96.25 150 THR B O 1
ATOM 3821 N N . SER B 1 151 ? 14.273 7.078 3.049 1 95.62 151 SER B N 1
ATOM 3822 C CA . SER B 1 151 ? 15.641 7.484 2.744 1 95.62 151 SER B CA 1
ATOM 3823 C C . SER B 1 151 ? 16 7.164 1.299 1 95.62 151 SER B C 1
ATOM 3825 O O . SER B 1 151 ? 15.617 6.121 0.772 1 95.62 151 SER B O 1
ATOM 3827 N N . GLU B 1 152 ? 16.797 8.008 0.694 1 92.31 152 GLU B N 1
ATOM 3828 C CA . GLU B 1 152 ? 17.234 7.781 -0.68 1 92.31 152 GLU B CA 1
ATOM 3829 C C . GLU B 1 152 ? 18.094 6.523 -0.788 1 92.31 152 GLU B C 1
ATOM 3831 O O . GLU B 1 152 ? 18.797 6.168 0.155 1 92.31 152 GLU B O 1
ATOM 3836 N N . LEU B 1 153 ? 18.031 5.953 -1.949 1 91.12 153 LEU B N 1
ATOM 3837 C CA . LEU B 1 153 ? 18.922 4.832 -2.225 1 91.12 153 LEU B CA 1
ATOM 3838 C C . LEU B 1 153 ? 20.375 5.25 -2.082 1 91.12 153 LEU B C 1
ATOM 3840 O O . LEU B 1 153 ? 20.781 6.32 -2.547 1 91.12 153 LEU B O 1
ATOM 3844 N N . GLY B 1 154 ? 21.141 4.434 -1.394 1 93.44 154 GLY B N 1
ATOM 3845 C CA . GLY B 1 154 ? 22.562 4.715 -1.25 1 93.44 154 GLY B CA 1
ATOM 3846 C C . GLY B 1 154 ? 22.859 5.637 -0.087 1 93.44 154 GLY B C 1
ATOM 3847 O O . GLY B 1 154 ? 24.031 5.969 0.159 1 93.44 154 GLY B O 1
ATOM 3848 N N . LYS B 1 155 ? 21.844 6.012 0.669 1 94.5 155 LYS B N 1
ATOM 3849 C CA . LYS B 1 155 ? 22.047 6.91 1.802 1 94.5 155 LYS B CA 1
ATOM 3850 C C . LYS B 1 155 ? 23.078 6.34 2.775 1 94.5 155 LYS B C 1
ATOM 3852 O O . LYS B 1 155 ? 22.938 5.203 3.24 1 94.5 155 LYS B O 1
ATOM 3857 N N . ILE B 1 156 ? 24.062 7.109 3.004 1 94.88 156 ILE B N 1
ATOM 3858 C CA . ILE B 1 156 ? 25.094 6.715 3.949 1 94.88 156 ILE B CA 1
ATOM 3859 C C . ILE B 1 156 ? 24.734 7.203 5.348 1 94.88 156 ILE B C 1
ATOM 3861 O O . ILE B 1 156 ? 24.422 8.383 5.543 1 94.88 156 ILE B O 1
ATOM 3865 N N . THR B 1 157 ? 24.609 6.305 6.258 1 93.44 157 THR B N 1
ATOM 3866 C CA . THR B 1 157 ? 24.422 6.598 7.676 1 93.44 157 THR B CA 1
ATOM 3867 C C . THR B 1 157 ? 25.406 5.816 8.531 1 93.44 157 THR B C 1
ATOM 3869 O O . THR B 1 157 ? 26.203 5.039 8.016 1 93.44 157 THR B O 1
ATOM 3872 N N . LYS B 1 158 ? 25.359 6.059 9.844 1 89.75 158 LYS B N 1
ATOM 3873 C CA . LYS B 1 158 ? 26.234 5.32 10.742 1 89.75 158 LYS B CA 1
ATOM 3874 C C . LYS B 1 158 ? 25.953 3.824 10.688 1 89.75 158 LYS B C 1
ATOM 3876 O O . LYS B 1 158 ? 26.859 3.006 10.773 1 89.75 158 LYS B O 1
ATOM 3881 N N . SER B 1 159 ? 24.688 3.502 10.523 1 88.81 159 SER B N 1
ATOM 3882 C CA . SER B 1 159 ? 24.297 2.098 10.5 1 88.81 159 SER B CA 1
ATOM 3883 C C . SER B 1 159 ? 24.391 1.523 9.094 1 88.81 159 SER B C 1
ATOM 3885 O O . SER B 1 159 ? 24.281 0.309 8.898 1 88.81 159 SER B O 1
ATOM 3887 N N . THR B 1 160 ? 24.531 2.34 8.125 1 92.62 160 THR B N 1
ATOM 3888 C CA . THR B 1 160 ? 24.672 1.921 6.738 1 92.62 160 THR B CA 1
ATOM 3889 C C . THR B 1 160 ? 25.875 2.605 6.086 1 92.62 160 THR B C 1
ATOM 3891 O O . THR B 1 160 ? 25.703 3.434 5.188 1 92.62 160 THR B O 1
ATOM 3894 N N . PRO B 1 161 ? 27.031 2.17 6.473 1 91.75 161 PRO B N 1
ATOM 3895 C CA . PRO B 1 161 ? 28.25 2.865 6.035 1 91.75 161 PRO B CA 1
ATOM 3896 C C . PRO B 1 161 ? 28.516 2.701 4.539 1 91.75 161 PRO B C 1
ATOM 3898 O O . PRO B 1 161 ? 29.25 3.496 3.947 1 91.75 161 PRO B O 1
ATOM 3901 N N . MET B 1 162 ? 27.922 1.687 3.922 1 94.31 162 MET B N 1
ATOM 3902 C CA . MET B 1 162 ? 28.156 1.497 2.492 1 94.31 162 MET B CA 1
ATOM 3903 C C . MET B 1 162 ? 26.938 1.949 1.687 1 94.31 162 MET B C 1
ATOM 3905 O O . MET B 1 162 ? 26.875 1.727 0.476 1 94.31 162 MET B O 1
ATOM 3909 N N . GLY B 1 163 ? 25.922 2.506 2.367 1 94.75 163 GLY B N 1
ATOM 3910 C CA . GLY B 1 163 ? 24.734 3.01 1.705 1 94.75 163 GLY B CA 1
ATOM 3911 C C . GLY B 1 163 ? 23.547 2.07 1.819 1 94.75 163 GLY B C 1
ATOM 3912 O O . GLY B 1 163 ? 23.703 0.849 1.774 1 94.75 163 GLY B O 1
ATOM 3913 N N . SER B 1 164 ? 22.438 2.674 2.012 1 94.31 164 SER B N 1
ATOM 3914 C CA . SER B 1 164 ? 21.219 1.882 2.1 1 94.31 164 SER B CA 1
ATOM 3915 C C . SER B 1 164 ? 20.891 1.23 0.762 1 94.31 164 SER B C 1
ATOM 3917 O O . SER B 1 164 ? 21.078 1.834 -0.295 1 94.31 164 SER B O 1
ATOM 3919 N N . LEU B 1 165 ? 20.344 0.041 0.766 1 94.62 165 LEU B N 1
ATOM 3920 C CA . LEU B 1 165 ? 20.016 -0.723 -0.435 1 94.62 165 LEU B CA 1
ATOM 3921 C C . LEU B 1 165 ? 18.516 -0.697 -0.714 1 94.62 165 LEU B C 1
ATOM 3923 O O . LEU B 1 165 ? 18.078 -1.036 -1.816 1 94.62 165 LEU B O 1
ATOM 3927 N N . ASP B 1 166 ? 17.734 -0.274 0.232 1 92.56 166 ASP B N 1
ATOM 3928 C CA . ASP B 1 166 ? 16.266 -0.353 0.14 1 92.56 166 ASP B CA 1
ATOM 3929 C C . ASP B 1 166 ? 15.719 0.771 -0.732 1 92.56 166 ASP B C 1
ATOM 3931 O O . ASP B 1 166 ? 16.094 1.935 -0.567 1 92.56 166 ASP B O 1
ATOM 3935 N N . ALA B 1 167 ? 14.859 0.361 -1.648 1 93 167 ALA B N 1
ATOM 3936 C CA . ALA B 1 167 ? 14.117 1.386 -2.377 1 93 167 ALA B CA 1
ATOM 3937 C C . ALA B 1 167 ? 13.172 2.141 -1.45 1 93 167 ALA B C 1
ATOM 3939 O O . ALA B 1 167 ? 12.516 1.538 -0.596 1 93 167 ALA B O 1
ATOM 3940 N N . PRO B 1 168 ? 13.109 3.449 -1.593 1 94.94 168 PRO B N 1
ATOM 3941 C CA . PRO B 1 168 ? 12.227 4.219 -0.713 1 94.94 168 PRO B CA 1
ATOM 3942 C C . PRO B 1 168 ? 10.75 4.055 -1.067 1 94.94 168 PRO B C 1
ATOM 3944 O O . PRO B 1 168 ? 10.414 3.82 -2.23 1 94.94 168 PRO B O 1
ATOM 3947 N N . PHE B 1 169 ? 9.891 4.188 -0.058 1 96.44 169 PHE B N 1
ATOM 3948 C CA . PHE B 1 169 ? 8.461 4.352 -0.306 1 96.44 169 PHE B CA 1
ATOM 3949 C C . PHE B 1 169 ? 8.156 5.75 -0.83 1 96.44 169 PHE B C 1
ATOM 3951 O O . PHE B 1 169 ? 8.82 6.719 -0.446 1 96.44 169 PHE B O 1
ATOM 3958 N N . ASN B 1 170 ? 7.254 5.824 -1.748 1 97.31 170 ASN B N 1
ATOM 3959 C CA . ASN B 1 170 ? 6.438 7.023 -1.911 1 97.31 170 ASN B CA 1
ATOM 3960 C C . ASN B 1 170 ? 5.199 6.98 -1.019 1 97.31 170 ASN B C 1
ATOM 3962 O O . ASN B 1 170 ? 4.25 6.25 -1.301 1 97.31 170 ASN B O 1
ATOM 3966 N N . PRO B 1 171 ? 5.254 7.73 0.056 1 98 171 PRO B N 1
ATOM 3967 C CA . PRO B 1 171 ? 4.176 7.598 1.038 1 98 171 PRO B CA 1
ATOM 3968 C C . PRO B 1 171 ? 2.795 7.848 0.436 1 98 171 PRO B C 1
ATOM 3970 O O . PRO B 1 171 ? 1.824 7.188 0.814 1 98 171 PRO B O 1
ATOM 3973 N N . LEU B 1 172 ? 2.676 8.75 -0.482 1 98.62 172 LEU B N 1
ATOM 3974 C CA . LEU B 1 172 ? 1.382 9.086 -1.069 1 98.62 172 LEU B CA 1
ATOM 3975 C C . LEU B 1 172 ? 0.895 7.969 -1.984 1 98.62 172 LEU B C 1
ATOM 3977 O O . LEU B 1 172 ? -0.286 7.613 -1.965 1 98.62 172 LEU B O 1
ATOM 3981 N N . SER B 1 173 ? 1.825 7.398 -2.779 1 98.38 173 SER B N 1
ATOM 3982 C CA . SER B 1 173 ? 1.469 6.262 -3.621 1 98.38 173 SER B CA 1
ATOM 3983 C C . SER B 1 173 ? 0.975 5.086 -2.783 1 98.38 173 SER B C 1
ATOM 3985 O O . SER B 1 173 ? -0.031 4.457 -3.119 1 98.38 173 SER B O 1
ATOM 3987 N N . LEU B 1 174 ? 1.703 4.836 -1.709 1 98.75 174 LEU B N 1
ATOM 3988 C CA . LEU B 1 174 ? 1.313 3.748 -0.82 1 98.75 174 LEU B CA 1
ATOM 3989 C C . LEU B 1 174 ? -0.071 3.996 -0.23 1 98.75 174 LEU B C 1
ATOM 3991 O O . LEU B 1 174 ? -0.914 3.096 -0.215 1 98.75 174 LEU B O 1
ATOM 3995 N N . ALA B 1 175 ? -0.292 5.223 0.214 1 98.88 175 ALA B N 1
ATOM 3996 C CA . ALA B 1 175 ? -1.565 5.578 0.837 1 98.88 175 ALA B CA 1
ATOM 3997 C C . ALA B 1 175 ? -2.721 5.418 -0.147 1 98.88 175 ALA B C 1
ATOM 3999 O O . ALA B 1 175 ? -3.766 4.859 0.197 1 98.88 175 ALA B O 1
ATOM 4000 N N . ILE B 1 176 ? -2.527 5.902 -1.368 1 98.81 176 ILE B N 1
ATOM 4001 C CA . ILE B 1 176 ? -3.574 5.824 -2.381 1 98.81 176 ILE B CA 1
ATOM 4002 C C . ILE B 1 176 ? -3.838 4.363 -2.74 1 98.81 176 ILE B C 1
ATOM 4004 O O . ILE B 1 176 ? -4.992 3.945 -2.855 1 98.81 176 ILE B O 1
ATOM 4008 N N . GLY B 1 177 ? -2.77 3.578 -2.826 1 98.5 177 GLY B N 1
ATOM 4009 C CA . GLY B 1 177 ? -2.926 2.152 -3.061 1 98.5 177 GLY B CA 1
ATOM 4010 C C . GLY B 1 177 ? -3.633 1.435 -1.926 1 98.5 177 GLY B C 1
ATOM 4011 O O . GLY B 1 177 ? -4.23 0.375 -2.129 1 98.5 177 GLY B O 1
ATOM 4012 N N . ALA B 1 178 ? -3.545 2.037 -0.759 1 98.44 178 ALA B N 1
ATOM 4013 C CA . ALA B 1 178 ? -4.176 1.465 0.427 1 98.44 178 ALA B CA 1
ATOM 4014 C C . ALA B 1 178 ? -5.57 2.049 0.642 1 98.44 178 ALA B C 1
ATOM 4016 O O . ALA B 1 178 ? -6.07 2.08 1.769 1 98.44 178 ALA B O 1
ATOM 4017 N N . GLU B 1 179 ? -6.156 2.664 -0.388 1 97.44 179 GLU B N 1
ATOM 4018 C CA . GLU B 1 179 ? -7.559 3.072 -0.428 1 97.44 179 GLU B CA 1
ATOM 4019 C C . GLU B 1 179 ? -7.777 4.363 0.356 1 97.44 179 GLU B C 1
ATOM 4021 O O . GLU B 1 179 ? -8.898 4.641 0.8 1 97.44 179 GLU B O 1
ATOM 4026 N N . ALA B 1 180 ? -6.754 5.156 0.537 1 98.62 180 ALA B N 1
ATOM 4027 C CA . ALA B 1 180 ? -6.918 6.402 1.278 1 98.62 180 ALA B CA 1
ATOM 4028 C C . ALA B 1 180 ? -7.941 7.312 0.602 1 98.62 180 ALA B C 1
ATOM 4030 O O . ALA B 1 180 ? -7.934 7.461 -0.623 1 98.62 180 ALA B O 1
ATOM 4031 N N . SER B 1 181 ? -8.812 7.934 1.4 1 98.38 181 SER B N 1
ATOM 4032 C CA . SER B 1 181 ? -9.82 8.844 0.872 1 98.38 181 SER B CA 1
ATOM 4033 C C . SER B 1 181 ? -9.336 10.289 0.892 1 98.38 181 SER B C 1
ATOM 4035 O O . SER B 1 181 ? -9.93 11.156 0.259 1 98.38 181 SER B O 1
ATOM 4037 N N . PHE B 1 182 ? -8.258 10.539 1.626 1 98.88 182 PHE B N 1
ATOM 4038 C CA . PHE B 1 182 ? -7.633 11.852 1.697 1 98.88 182 PHE B CA 1
ATOM 4039 C C . PHE B 1 182 ? -6.117 11.727 1.77 1 98.88 182 PHE B C 1
ATOM 4041 O O . PHE B 1 182 ? -5.586 11.023 2.629 1 98.88 182 PHE B O 1
ATOM 4048 N N . VAL B 1 183 ? -5.438 12.391 0.875 1 98.94 183 VAL B N 1
ATOM 4049 C CA . VAL B 1 183 ? -3.98 12.406 0.832 1 98.94 183 VAL B CA 1
ATOM 4050 C C . VAL B 1 183 ? -3.486 13.805 0.491 1 98.94 183 VAL B C 1
ATOM 4052 O O . VAL B 1 183 ? -3.951 14.422 -0.472 1 98.94 183 VAL B O 1
ATOM 4055 N N . ALA B 1 184 ? -2.59 14.312 1.308 1 98.94 184 ALA B N 1
ATOM 4056 C CA . ALA B 1 184 ? -2.021 15.633 1.068 1 98.94 184 ALA B CA 1
ATOM 4057 C C . ALA B 1 184 ? -0.537 15.664 1.422 1 98.94 184 ALA B C 1
ATOM 4059 O O . ALA B 1 184 ? -0.041 14.781 2.127 1 98.94 184 ALA B O 1
ATOM 4060 N N . ARG B 1 185 ? 0.125 16.625 0.893 1 98.81 185 ARG B N 1
ATOM 4061 C CA . ARG B 1 185 ? 1.534 16.891 1.165 1 98.81 185 ARG B CA 1
ATOM 4062 C C . ARG B 1 185 ? 1.775 18.375 1.41 1 98.81 185 ARG B C 1
ATOM 4064 O O . ARG B 1 185 ? 1.167 19.219 0.757 1 98.81 185 ARG B O 1
ATOM 4071 N N . THR B 1 186 ? 2.586 18.672 2.318 1 98.75 186 THR B N 1
ATOM 4072 C CA . THR B 1 186 ? 3.004 20.047 2.568 1 98.75 186 THR B CA 1
ATOM 4073 C C . THR B 1 186 ? 4.445 20.094 3.07 1 98.75 186 THR B C 1
ATOM 4075 O O . THR B 1 186 ? 5.148 19.094 3.037 1 98.75 186 THR B O 1
ATOM 4078 N N . ILE B 1 187 ? 4.906 21.281 3.396 1 97.81 187 ILE B N 1
ATOM 4079 C CA . ILE B 1 187 ? 6.289 21.5 3.809 1 97.81 187 ILE B CA 1
ATOM 4080 C C . ILE B 1 187 ? 6.316 22.281 5.121 1 97.81 187 ILE B C 1
ATOM 4082 O O . ILE B 1 187 ? 5.52 23.203 5.316 1 97.81 187 ILE B O 1
ATOM 4086 N N . ASP B 1 188 ? 7.199 21.922 5.945 1 97.88 188 ASP B N 1
ATOM 4087 C CA . ASP B 1 188 ? 7.258 22.469 7.297 1 97.88 188 ASP B CA 1
ATOM 4088 C C . ASP B 1 188 ? 7.457 23.984 7.262 1 97.88 188 ASP B C 1
ATOM 4090 O O . ASP B 1 188 ? 6.883 24.703 8.07 1 97.88 188 ASP B O 1
ATOM 4094 N N . SER B 1 189 ? 8.18 24.516 6.262 1 95.38 189 SER B N 1
ATOM 4095 C CA . SER B 1 189 ? 8.617 25.906 6.266 1 95.38 189 SER B CA 1
ATOM 4096 C C . SER B 1 189 ? 7.57 26.812 5.641 1 95.38 189 SER B C 1
ATOM 4098 O O . SER B 1 189 ? 7.723 28.047 5.652 1 95.38 189 SER B O 1
ATOM 4100 N N . ASP B 1 190 ? 6.582 26.328 5.051 1 96.69 190 ASP B N 1
ATOM 4101 C CA . ASP B 1 190 ? 5.512 27.125 4.449 1 96.69 190 ASP B CA 1
ATOM 4102 C C . ASP B 1 190 ? 4.266 27.125 5.332 1 96.69 190 ASP B C 1
ATOM 4104 O O . ASP B 1 190 ? 3.318 26.375 5.074 1 96.69 190 ASP B O 1
ATOM 4108 N N . ARG B 1 191 ? 4.242 28.031 6.258 1 97.56 191 ARG B N 1
ATOM 4109 C CA . ARG B 1 191 ? 3.232 28.047 7.312 1 97.56 191 ARG B CA 1
ATOM 4110 C C . ARG B 1 191 ? 1.833 28.203 6.723 1 97.56 191 ARG B C 1
ATOM 4112 O O . ARG B 1 191 ? 0.91 27.484 7.117 1 97.56 191 ARG B O 1
ATOM 4119 N N . GLN B 1 192 ? 1.65 29.094 5.832 1 97.69 192 GLN B N 1
ATOM 4120 C CA . GLN B 1 192 ? 0.34 29.344 5.242 1 97.69 192 GLN B CA 1
ATOM 4121 C C . GLN B 1 192 ? -0.175 28.109 4.512 1 97.69 192 GLN B C 1
ATOM 4123 O O . GLN B 1 192 ? -1.335 27.719 4.676 1 97.69 192 GLN B O 1
ATOM 4128 N N . HIS B 1 193 ? 0.696 27.531 3.715 1 98 193 HIS B N 1
ATOM 4129 C CA . HIS B 1 193 ? 0.304 26.328 2.982 1 98 193 HIS B CA 1
ATOM 4130 C C . HIS B 1 193 ? 0.007 25.172 3.934 1 98 193 HIS B C 1
ATOM 4132 O O . HIS B 1 193 ? -0.99 24.469 3.766 1 98 193 HIS B O 1
ATOM 4138 N N . LEU B 1 194 ? 0.864 24.984 4.891 1 98.69 194 LEU B N 1
ATOM 4139 C CA . LEU B 1 194 ? 0.678 23.938 5.891 1 98.69 194 LEU B CA 1
ATOM 4140 C C . LEU B 1 194 ? -0.675 24.078 6.582 1 98.69 194 LEU B C 1
ATOM 4142 O O . LEU B 1 194 ? -1.426 23.109 6.688 1 98.69 194 LEU B O 1
ATOM 4146 N N . GLN B 1 195 ? -1.053 25.25 6.988 1 98.56 195 GLN B N 1
ATOM 4147 C CA . GLN B 1 195 ? -2.32 25.469 7.68 1 98.56 195 GLN B CA 1
ATOM 4148 C C . GLN B 1 195 ? -3.504 25.25 6.742 1 98.56 195 GLN B C 1
ATOM 4150 O O . GLN B 1 195 ? -4.559 24.766 7.164 1 98.56 195 GLN B O 1
ATOM 4155 N N . SER B 1 196 ? -3.338 25.609 5.477 1 98.62 196 SER B N 1
ATOM 4156 C CA . SER B 1 196 ? -4.402 25.328 4.52 1 98.62 196 SER B CA 1
ATOM 4157 C C . SER B 1 196 ? -4.652 23.828 4.387 1 98.62 196 SER B C 1
ATOM 4159 O O . SER B 1 196 ? -5.801 23.391 4.277 1 98.62 196 SER B O 1
ATOM 4161 N N . VAL B 1 197 ? -3.582 23.062 4.371 1 98.81 197 VAL B N 1
ATOM 4162 C CA . VAL B 1 197 ? -3.691 21.609 4.27 1 98.81 197 VAL B CA 1
ATOM 4163 C C . VAL B 1 197 ? -4.301 21.047 5.547 1 98.81 197 VAL B C 1
ATOM 4165 O O . VAL B 1 197 ? -5.145 20.141 5.496 1 98.81 197 VAL B O 1
ATOM 4168 N N . LEU B 1 198 ? -3.904 21.562 6.695 1 98.75 198 LEU B N 1
ATOM 4169 C CA . LEU B 1 198 ? -4.492 21.141 7.965 1 98.75 198 LEU B CA 1
ATOM 4170 C C . LEU B 1 198 ? -5.996 21.406 7.977 1 98.75 198 LEU B C 1
ATOM 4172 O O . LEU B 1 198 ? -6.77 20.562 8.453 1 98.75 198 LEU B O 1
ATOM 4176 N N . ARG B 1 199 ? -6.41 22.562 7.508 1 98.56 199 ARG B N 1
ATOM 4177 C CA . ARG B 1 199 ? -7.824 22.922 7.445 1 98.56 199 ARG B CA 1
ATOM 4178 C C . ARG B 1 199 ? -8.602 21.938 6.582 1 98.56 199 ARG B C 1
ATOM 4180 O O . ARG B 1 199 ? -9.688 21.484 6.969 1 98.56 199 ARG B O 1
ATOM 4187 N N . ALA B 1 200 ? -8.008 21.578 5.43 1 98.69 200 ALA B N 1
ATOM 4188 C CA . ALA B 1 200 ? -8.648 20.594 4.547 1 98.69 200 ALA B CA 1
ATOM 4189 C C . ALA B 1 200 ? -8.758 19.234 5.227 1 98.69 200 ALA B C 1
ATOM 4191 O O . ALA B 1 200 ? -9.797 18.578 5.141 1 98.69 200 ALA B O 1
ATOM 4192 N N . ALA B 1 201 ? -7.703 18.828 5.863 1 98.81 201 ALA B N 1
ATOM 4193 C CA . ALA B 1 201 ? -7.711 17.547 6.578 1 98.81 201 ALA B CA 1
ATOM 4194 C C . ALA B 1 201 ? -8.766 17.547 7.676 1 98.81 201 ALA B C 1
ATOM 4196 O O . ALA B 1 201 ? -9.5 16.562 7.836 1 98.81 201 ALA B O 1
ATOM 4197 N N . ALA B 1 202 ? -8.852 18.625 8.414 1 98.56 202 ALA B N 1
ATOM 4198 C CA . ALA B 1 202 ? -9.812 18.734 9.508 1 98.56 202 ALA B CA 1
ATOM 4199 C C . ALA B 1 202 ? -11.242 18.688 9 1 98.56 202 ALA B C 1
ATOM 4201 O O . ALA B 1 202 ? -12.148 18.219 9.703 1 98.56 202 ALA B O 1
ATOM 4202 N N . ARG B 1 203 ? -11.484 19.156 7.809 1 98.06 203 ARG B N 1
ATOM 4203 C CA . ARG B 1 203 ? -12.82 19.156 7.211 1 98.06 203 ARG B CA 1
ATOM 4204 C C . ARG B 1 203 ? -13.203 17.75 6.742 1 98.06 203 ARG B C 1
ATOM 4206 O O . ARG B 1 203 ? -14.383 17.406 6.73 1 98.06 203 ARG B O 1
ATOM 4213 N N . HIS B 1 204 ? -12.297 16.953 6.379 1 98.5 204 HIS B N 1
ATOM 4214 C CA . HIS B 1 204 ? -12.523 15.641 5.777 1 98.5 204 HIS B CA 1
ATOM 4215 C C . HIS B 1 204 ? -13.148 14.672 6.781 1 98.5 204 HIS B C 1
ATOM 4217 O O . HIS B 1 204 ? -12.641 14.523 7.895 1 98.5 204 HIS B O 1
ATOM 4223 N N . GLU B 1 205 ? -14.25 14.086 6.367 1 97.81 205 GLU B N 1
ATOM 4224 C CA . GLU B 1 205 ? -14.867 13.039 7.18 1 97.81 205 GLU B CA 1
ATOM 4225 C C . GLU B 1 205 ? -14.195 11.688 6.926 1 97.81 205 GLU B C 1
ATOM 4227 O O . GLU B 1 205 ? -14.453 11.047 5.906 1 97.81 205 GLU B O 1
ATOM 4232 N N . GLY B 1 206 ? -13.383 11.195 7.863 1 98.25 206 GLY B N 1
ATOM 4233 C CA . GLY B 1 206 ? -12.609 9.977 7.715 1 98.25 206 GLY B CA 1
ATOM 4234 C C . GLY B 1 206 ? -11.125 10.18 7.93 1 98.25 206 GLY B C 1
ATOM 4235 O O . GLY B 1 206 ? -10.703 11.195 8.484 1 98.25 206 GLY B O 1
ATOM 4236 N N . THR B 1 207 ? -10.367 9.188 7.555 1 98.81 207 THR B N 1
ATOM 4237 C CA . THR B 1 207 ? -8.93 9.258 7.781 1 98.81 207 THR B CA 1
ATOM 4238 C C . THR B 1 207 ? -8.266 10.18 6.766 1 98.81 207 THR B C 1
ATOM 4240 O O . THR B 1 207 ? -8.492 10.055 5.562 1 98.81 207 THR B O 1
ATOM 4243 N N . ALA B 1 208 ? -7.527 11.141 7.242 1 98.88 208 ALA B N 1
ATOM 4244 C CA . ALA B 1 208 ? -6.734 12.031 6.398 1 98.88 208 ALA B CA 1
ATOM 4245 C C . ALA B 1 208 ? -5.242 11.836 6.648 1 98.88 208 ALA B C 1
ATOM 4247 O O . ALA B 1 208 ? -4.789 11.867 7.797 1 98.88 208 ALA B O 1
ATOM 4248 N N . LEU B 1 209 ? -4.504 11.562 5.602 1 98.94 209 LEU B N 1
ATOM 4249 C CA . LEU B 1 209 ? -3.051 11.492 5.703 1 98.94 209 LEU B CA 1
ATOM 4250 C C . LEU B 1 209 ? -2.404 12.75 5.133 1 98.94 209 LEU B C 1
ATOM 4252 O O . LEU B 1 209 ? -2.639 13.109 3.975 1 98.94 209 LEU B O 1
ATOM 4256 N N . VAL B 1 210 ? -1.62 13.414 5.922 1 98.94 210 VAL B N 1
ATOM 4257 C CA . VAL B 1 210 ? -0.854 14.586 5.508 1 98.94 210 VAL B CA 1
ATOM 4258 C C . VAL B 1 210 ? 0.639 14.312 5.676 1 98.94 210 VAL B C 1
ATOM 4260 O O . VAL B 1 210 ? 1.134 14.203 6.801 1 98.94 210 VAL B O 1
ATOM 4263 N N . GLU B 1 211 ? 1.318 14.164 4.582 1 98.88 211 GLU B N 1
ATOM 4264 C CA . GLU B 1 211 ? 2.777 14.125 4.633 1 98.88 211 GLU B CA 1
ATOM 4265 C C . GLU B 1 211 ? 3.369 15.523 4.738 1 98.88 211 GLU B C 1
ATOM 4267 O O . GLU B 1 211 ? 3.045 16.406 3.936 1 98.88 211 GLU B O 1
ATOM 4272 N N . ILE B 1 212 ? 4.152 15.703 5.695 1 98.88 212 ILE B N 1
ATOM 4273 C CA . ILE B 1 212 ? 4.836 16.984 5.883 1 98.88 212 ILE B CA 1
ATOM 4274 C C . ILE B 1 212 ? 6.34 16.797 5.707 1 98.88 212 ILE B C 1
ATOM 4276 O O . ILE B 1 212 ? 6.977 16.094 6.5 1 98.88 212 ILE B O 1
ATOM 4280 N N . TYR B 1 213 ? 6.914 17.375 4.648 1 98.31 213 TYR B N 1
ATOM 4281 C CA . TYR B 1 213 ? 8.367 17.391 4.527 1 98.31 213 TYR B CA 1
ATOM 4282 C C . TYR B 1 213 ? 9 18.219 5.637 1 98.31 213 TYR B C 1
ATOM 4284 O O . TYR B 1 213 ? 8.797 19.438 5.703 1 98.31 213 TYR B O 1
ATOM 4292 N N . GLN B 1 214 ? 9.68 17.547 6.469 1 98.06 214 GLN B N 1
ATOM 4293 C CA . GLN B 1 214 ? 10.234 18.094 7.695 1 98.06 214 GLN B CA 1
ATOM 4294 C C . GLN B 1 214 ? 11.758 18 7.703 1 98.06 214 GLN B C 1
ATOM 4296 O O . GLN B 1 214 ? 12.312 16.922 7.527 1 98.06 214 GLN B O 1
ATOM 4301 N N . ASN B 1 215 ? 12.453 19.078 7.934 1 97 215 ASN B N 1
ATOM 4302 C CA . ASN B 1 215 ? 13.914 19.078 7.859 1 97 215 ASN B CA 1
ATOM 4303 C C . ASN B 1 215 ? 14.539 18.641 9.18 1 97 215 ASN B C 1
ATOM 4305 O O . ASN B 1 215 ? 14.266 19.219 10.227 1 97 215 ASN B O 1
ATOM 4309 N N .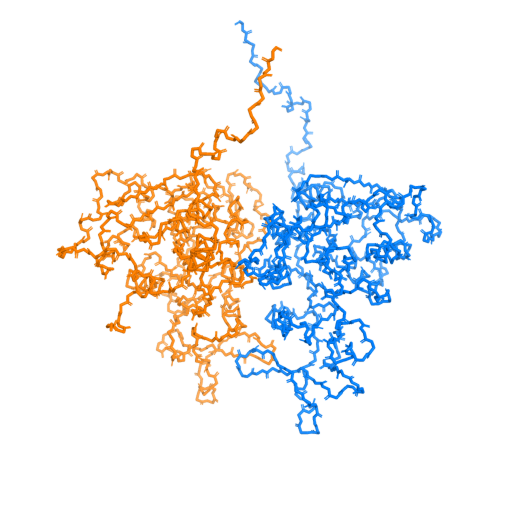 CYS B 1 216 ? 15.359 17.641 9.141 1 97.31 216 CYS B N 1
ATOM 4310 C CA . CYS B 1 216 ? 16.234 17.266 10.242 1 97.31 216 CYS B CA 1
ATOM 4311 C C . CYS B 1 216 ? 17.625 17.891 10.086 1 97.31 216 CYS B C 1
ATOM 4313 O O . CYS B 1 216 ? 18.438 17.406 9.312 1 97.31 216 CYS B O 1
ATOM 4315 N N . ASN B 1 217 ? 17.938 18.859 10.875 1 95.44 217 ASN B N 1
ATOM 4316 C CA . ASN B 1 217 ? 19.141 19.656 10.664 1 95.44 217 ASN B CA 1
ATOM 4317 C C . ASN B 1 217 ? 20.391 18.938 11.172 1 95.44 217 ASN B C 1
ATOM 4319 O O . ASN B 1 217 ? 21.516 19.344 10.859 1 95.44 217 ASN B O 1
ATOM 4323 N N . ILE B 1 218 ? 20.234 17.875 11.867 1 96 218 ILE B N 1
ATOM 4324 C CA . ILE B 1 218 ? 21.375 17.188 12.461 1 96 218 ILE B CA 1
ATOM 4325 C C . ILE B 1 218 ? 21.75 15.992 11.586 1 96 218 ILE B C 1
ATOM 4327 O O . ILE B 1 218 ? 22.938 15.812 11.258 1 96 218 ILE B O 1
ATOM 4331 N N . PHE B 1 219 ? 20.766 15.219 11.125 1 95.81 219 PHE B N 1
ATOM 4332 C CA . PHE B 1 219 ? 21.125 13.938 10.531 1 95.81 219 PHE B CA 1
ATOM 4333 C C . PHE B 1 219 ? 20.812 13.938 9.039 1 95.81 219 PHE B C 1
ATOM 4335 O O . PHE B 1 219 ? 21.266 13.062 8.297 1 95.81 219 PHE B O 1
ATOM 4342 N N . ASN B 1 220 ? 20.031 14.82 8.555 1 95.88 220 ASN B N 1
ATOM 4343 C CA . ASN B 1 220 ? 19.672 14.891 7.137 1 95.88 220 ASN B CA 1
ATOM 4344 C C . ASN B 1 220 ? 19.359 16.328 6.703 1 95.88 220 ASN B C 1
ATOM 4346 O O . ASN B 1 220 ? 18.312 16.594 6.117 1 95.88 220 ASN B O 1
ATOM 4350 N N . ASP B 1 221 ? 20.297 17.156 7.02 1 95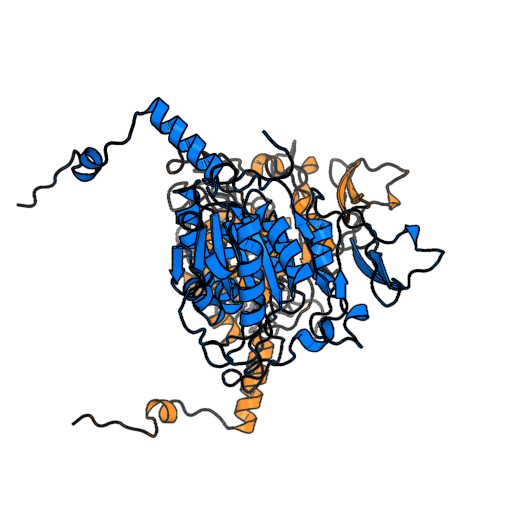.25 221 ASP B N 1
ATOM 4351 C CA . ASP B 1 221 ? 20.109 18.578 6.75 1 95.25 221 ASP B CA 1
ATOM 4352 C C . ASP B 1 221 ? 20.062 18.859 5.246 1 95.25 221 ASP B C 1
ATOM 4354 O O . ASP B 1 221 ? 20.828 18.266 4.48 1 95.25 221 ASP B O 1
ATOM 4358 N N . GLY B 1 222 ? 19.062 19.688 4.84 1 93.56 222 GLY B N 1
ATOM 4359 C CA . GLY B 1 222 ? 18.984 20.109 3.449 1 93.56 222 GLY B CA 1
ATOM 4360 C C . GLY B 1 222 ? 18.281 19.109 2.561 1 93.56 222 GLY B C 1
ATOM 4361 O O . GLY B 1 222 ? 18.266 19.25 1.337 1 93.56 222 GLY B O 1
ATOM 4362 N N . ALA B 1 223 ? 17.703 18.078 3.146 1 93.06 223 ALA B N 1
ATOM 4363 C CA . ALA B 1 223 ? 17.047 17.016 2.379 1 93.06 223 ALA B CA 1
ATOM 4364 C C . ALA B 1 223 ? 15.984 17.594 1.443 1 93.06 223 ALA B C 1
ATOM 4366 O O . ALA B 1 223 ? 15.711 17.031 0.382 1 93.06 223 ALA B O 1
ATOM 4367 N N . PHE B 1 224 ? 15.367 18.734 1.776 1 96.12 224 PHE B N 1
ATOM 4368 C CA . PHE B 1 224 ? 14.289 19.312 0.991 1 96.12 224 PHE B CA 1
ATOM 4369 C C . PHE B 1 224 ? 14.641 20.734 0.544 1 96.12 224 PHE B C 1
ATOM 4371 O O . PHE B 1 224 ? 13.758 21.531 0.246 1 96.12 224 PHE B O 1
ATOM 4378 N N . GLU B 1 225 ? 15.914 21.047 0.537 1 95 225 GLU B N 1
ATOM 4379 C CA . GLU B 1 225 ? 16.391 22.406 0.258 1 95 225 GLU B CA 1
ATOM 4380 C C . GLU B 1 225 ? 15.93 22.875 -1.118 1 95 225 GLU B C 1
ATOM 4382 O O . GLU B 1 225 ? 15.602 24.047 -1.299 1 95 225 GLU B O 1
ATOM 4387 N N . VAL B 1 226 ? 15.859 21.984 -2.064 1 95.69 226 VAL B N 1
ATOM 4388 C CA . VAL B 1 226 ? 15.484 22.328 -3.432 1 95.69 226 VAL B CA 1
ATOM 4389 C C . VAL B 1 226 ? 14.055 22.875 -3.455 1 95.69 226 VAL B C 1
ATOM 4391 O O . VAL B 1 226 ? 13.719 23.703 -4.297 1 95.69 226 VAL B O 1
ATOM 4394 N N . LEU B 1 227 ? 13.242 22.453 -2.488 1 96.62 227 LEU B N 1
ATOM 4395 C CA . LEU B 1 227 ? 11.836 22.828 -2.424 1 96.62 227 LEU B CA 1
ATOM 4396 C C . LEU B 1 227 ? 11.656 24.109 -1.608 1 96.62 227 LEU B C 1
ATOM 4398 O O . LEU B 1 227 ? 10.562 24.672 -1.562 1 96.62 227 LEU B O 1
ATOM 4402 N N . LYS B 1 228 ? 12.727 24.547 -0.981 1 94.25 228 LYS B N 1
ATOM 4403 C CA . LYS B 1 228 ? 12.617 25.656 -0.029 1 94.25 228 LYS B CA 1
ATOM 4404 C C . LYS B 1 228 ? 13.383 26.875 -0.514 1 94.25 228 LYS B C 1
ATOM 4406 O O . LYS B 1 228 ? 12.977 28.016 -0.257 1 94.25 228 LYS B O 1
ATOM 4411 N N . GLU B 1 229 ? 14.422 26.656 -1.239 1 92.56 229 GLU B N 1
ATOM 4412 C CA . GLU B 1 229 ? 15.32 27.734 -1.649 1 92.56 229 GLU B CA 1
ATOM 4413 C C . GLU B 1 229 ? 14.68 28.594 -2.732 1 92.56 229 GLU B C 1
ATOM 4415 O O . GLU B 1 229 ? 14.18 28.078 -3.73 1 92.56 229 GLU B O 1
ATOM 4420 N N . PRO B 1 230 ? 14.734 29.891 -2.594 1 89.88 230 PRO B N 1
ATOM 4421 C CA . PRO B 1 230 ? 14.109 30.797 -3.545 1 89.88 230 PRO B CA 1
ATOM 4422 C C . PRO B 1 230 ? 14.57 30.562 -4.984 1 89.88 230 PRO B C 1
ATOM 4424 O O . PRO B 1 230 ? 13.773 30.703 -5.918 1 89.88 230 PRO B O 1
ATOM 4427 N N . GLY B 1 231 ? 15.734 30.234 -5.227 1 90.19 231 GLY B N 1
ATOM 4428 C CA . GLY B 1 231 ? 16.266 30.062 -6.57 1 90.19 231 GLY B CA 1
ATOM 4429 C C . GLY B 1 231 ? 15.758 28.812 -7.258 1 90.19 231 GLY B C 1
ATOM 4430 O O . GLY B 1 231 ? 15.766 28.719 -8.484 1 90.19 231 GLY B O 1
ATOM 4431 N N . THR B 1 232 ? 15.219 27.828 -6.469 1 93.06 232 THR B N 1
ATOM 4432 C CA . THR B 1 232 ? 14.844 26.562 -7.074 1 93.06 232 THR B CA 1
ATOM 4433 C C . THR B 1 232 ? 13.398 26.219 -6.746 1 93.06 232 THR B C 1
ATOM 4435 O O . THR B 1 232 ? 12.766 25.438 -7.461 1 93.06 232 THR B O 1
ATOM 4438 N N . ARG B 1 233 ? 12.891 26.719 -5.727 1 93.88 233 ARG B N 1
ATOM 4439 C CA . ARG B 1 233 ? 11.609 26.328 -5.156 1 93.88 233 ARG B CA 1
ATOM 4440 C C . ARG B 1 233 ? 10.492 26.469 -6.188 1 93.88 233 ARG B C 1
ATOM 4442 O O . ARG B 1 233 ? 9.68 25.547 -6.352 1 93.88 233 ARG B O 1
ATOM 4449 N N . ASP B 1 234 ? 10.453 27.594 -6.93 1 92.94 234 ASP B N 1
ATOM 4450 C CA . ASP B 1 234 ? 9.352 27.859 -7.844 1 92.94 234 ASP B CA 1
ATOM 4451 C C . ASP B 1 234 ? 9.336 26.844 -8.992 1 92.94 234 ASP B C 1
ATOM 4453 O O . ASP B 1 234 ? 8.273 26.484 -9.484 1 92.94 234 ASP B O 1
ATOM 4457 N N . GLU B 1 235 ? 10.531 26.391 -9.289 1 94.12 235 GLU B N 1
ATOM 4458 C CA . GLU B 1 235 ? 10.633 25.406 -10.375 1 94.12 235 GLU B CA 1
ATOM 4459 C C . GLU B 1 235 ? 10.422 23.984 -9.852 1 94.12 235 GLU B C 1
ATOM 4461 O O . GLU B 1 235 ? 9.961 23.109 -10.594 1 94.12 235 GLU B O 1
ATOM 4466 N N . ALA B 1 236 ? 10.711 23.812 -8.602 1 96.5 236 ALA B N 1
ATOM 4467 C CA . ALA B 1 236 ? 10.703 22.453 -8.062 1 96.5 236 ALA B CA 1
ATOM 4468 C C . ALA B 1 236 ? 9.336 22.109 -7.48 1 96.5 236 ALA B C 1
ATOM 4470 O O . ALA B 1 236 ? 8.945 20.938 -7.469 1 96.5 236 ALA B O 1
ATOM 4471 N N . LEU B 1 237 ? 8.594 23.078 -7.062 1 96.75 237 LEU B N 1
ATOM 4472 C CA . LEU B 1 237 ? 7.309 22.844 -6.406 1 96.75 237 LEU B CA 1
ATOM 4473 C C . LEU B 1 237 ? 6.16 22.969 -7.402 1 96.75 237 LEU B C 1
ATOM 4475 O O . LEU B 1 237 ? 6.137 23.891 -8.219 1 96.75 237 LEU B O 1
ATOM 4479 N N . ILE B 1 238 ? 5.301 22.047 -7.328 1 98.06 238 ILE B N 1
ATOM 4480 C CA . ILE B 1 238 ? 4.02 22.125 -8.023 1 98.06 238 ILE B CA 1
ATOM 4481 C C . ILE B 1 238 ? 2.891 22.266 -7 1 98.06 238 ILE B C 1
ATOM 4483 O O . ILE B 1 238 ? 2.557 21.312 -6.297 1 98.06 238 ILE B O 1
ATOM 4487 N N . ARG B 1 239 ? 2.34 23.406 -6.922 1 97.81 239 ARG B N 1
ATOM 4488 C CA . ARG B 1 239 ? 1.272 23.656 -5.957 1 97.81 239 ARG B CA 1
ATOM 4489 C C . ARG B 1 239 ? -0.09 23.297 -6.543 1 97.81 239 ARG B C 1
ATOM 4491 O O . ARG B 1 239 ? -0.5 23.844 -7.562 1 97.81 239 ARG B O 1
ATOM 4498 N N . LEU B 1 240 ? -0.769 22.422 -5.914 1 98.69 240 LEU B N 1
ATOM 4499 C CA . LEU B 1 240 ? -2.072 21.953 -6.375 1 98.69 240 LEU B CA 1
ATOM 4500 C C . LEU B 1 240 ? -3.197 22.75 -5.719 1 98.69 240 LEU B C 1
ATOM 4502 O O . LEU B 1 240 ? -3.197 22.938 -4.504 1 98.69 240 LEU B O 1
ATOM 4506 N N . GLU B 1 241 ? -4.035 23.234 -6.484 1 98.06 241 GLU B N 1
ATOM 4507 C CA . GLU B 1 241 ? -5.27 23.891 -6.059 1 98.06 241 GLU B CA 1
ATOM 4508 C C . GLU B 1 241 ? -6.473 23.375 -6.836 1 98.06 241 GLU B C 1
ATOM 4510 O O . GLU B 1 241 ? -6.5 23.438 -8.07 1 98.06 241 GLU B O 1
ATOM 4515 N N . HIS B 1 242 ? -7.461 22.891 -6.137 1 98.25 242 HIS B N 1
ATOM 4516 C CA . HIS B 1 242 ? -8.641 22.328 -6.781 1 98.25 242 HIS B CA 1
ATOM 4517 C C . HIS B 1 242 ? -9.266 23.312 -7.754 1 98.25 242 HIS B C 1
ATOM 4519 O O . HIS B 1 242 ? -9.453 24.484 -7.422 1 98.25 242 HIS B O 1
ATOM 4525 N N . GLY B 1 243 ? -9.594 22.859 -8.906 1 98.31 243 GLY B N 1
ATOM 4526 C CA . GLY B 1 243 ? -10.289 23.656 -9.906 1 98.31 243 GLY B CA 1
ATOM 4527 C C . GLY B 1 243 ? -9.367 24.516 -10.742 1 98.31 243 GLY B C 1
ATOM 4528 O O . GLY B 1 243 ? -9.805 25.172 -11.68 1 98.31 243 GLY B O 1
ATOM 4529 N N . GLN B 1 244 ? -8.086 24.531 -10.453 1 98.25 244 GLN B N 1
ATOM 4530 C CA . GLN B 1 244 ? -7.129 25.375 -11.156 1 98.25 244 GLN B CA 1
ATOM 4531 C C . GLN B 1 244 ? -6.219 24.547 -12.055 1 98.25 244 GLN B C 1
ATOM 4533 O O . GLN B 1 244 ? -5.898 23.391 -11.727 1 98.25 244 GLN B O 1
ATOM 4538 N N . PRO B 1 245 ? -5.832 25.094 -13.195 1 98.38 245 PRO B N 1
ATOM 4539 C CA . PRO B 1 245 ? -4.797 24.406 -13.969 1 98.38 245 PRO B CA 1
ATOM 4540 C C . PRO B 1 245 ? -3.506 24.203 -13.18 1 98.38 245 PRO B C 1
ATOM 4542 O O . PRO B 1 245 ? -3.111 25.078 -12.398 1 98.38 245 PRO B O 1
ATOM 4545 N N . ILE B 1 246 ? -2.877 23.078 -13.352 1 98.69 246 ILE B N 1
ATOM 4546 C CA . ILE B 1 246 ? -1.643 22.781 -12.633 1 98.69 246 ILE B CA 1
ATOM 4547 C C . ILE B 1 246 ? -0.458 23.422 -13.359 1 98.69 246 ILE B C 1
ATOM 4549 O O . ILE B 1 246 ? 0.068 22.844 -14.32 1 98.69 246 ILE B O 1
ATOM 4553 N N . ARG B 1 247 ? -0.063 24.562 -12.891 1 98.12 247 ARG B N 1
ATOM 4554 C CA . ARG B 1 247 ? 1.071 25.297 -13.438 1 98.12 247 ARG B CA 1
ATOM 4555 C C . ARG B 1 247 ? 2.135 25.547 -12.367 1 98.12 247 ARG B C 1
ATOM 4557 O O . ARG B 1 247 ? 1.845 25.484 -11.172 1 98.12 247 ARG B O 1
ATOM 4564 N N . PHE B 1 248 ? 3.32 25.672 -12.797 1 97.31 248 PHE B N 1
ATOM 4565 C CA . PHE B 1 248 ? 4.426 25.938 -11.875 1 97.31 248 PHE B CA 1
ATOM 4566 C C . PHE B 1 248 ? 5.52 26.75 -12.555 1 97.31 248 PHE B C 1
ATOM 4568 O O . PHE B 1 248 ? 5.422 27.047 -13.75 1 97.31 248 PHE B O 1
ATOM 4575 N N . GLY B 1 249 ? 6.547 27.125 -11.812 1 94.62 249 GLY B N 1
ATOM 4576 C CA . GLY B 1 249 ? 7.629 27.938 -12.328 1 94.62 249 GLY B CA 1
ATOM 4577 C C . GLY B 1 249 ? 7.355 29.438 -12.211 1 94.62 249 GLY B C 1
ATOM 4578 O O . GLY B 1 249 ? 6.262 29.844 -11.812 1 94.62 249 GLY B O 1
ATOM 4579 N N . ALA B 1 250 ? 8.398 30.125 -12.633 1 86.81 250 ALA B N 1
ATOM 4580 C CA . ALA B 1 250 ? 8.219 31.578 -12.664 1 86.81 250 ALA B CA 1
ATOM 4581 C C . ALA B 1 250 ? 7.078 31.984 -13.594 1 86.81 250 ALA B C 1
ATOM 4583 O O . ALA B 1 250 ? 7.004 31.5 -14.734 1 86.81 250 ALA B O 1
ATOM 4584 N N . ASP B 1 251 ? 6.031 32.625 -13.125 1 87.94 251 ASP B N 1
ATOM 4585 C CA . ASP B 1 251 ? 4.895 33.188 -13.867 1 87.94 251 ASP B CA 1
ATOM 4586 C C . ASP B 1 251 ? 4.027 32.062 -14.438 1 87.94 251 ASP B C 1
ATOM 4588 O O . ASP B 1 251 ? 3.342 32.25 -15.445 1 87.94 251 ASP B O 1
ATOM 4592 N N . GLY B 1 252 ? 4.312 30.828 -13.992 1 93.44 252 GLY B N 1
ATOM 4593 C CA . GLY B 1 252 ? 3.473 29.734 -14.453 1 93.44 252 GLY B CA 1
ATOM 4594 C C . GLY B 1 252 ? 3.877 29.203 -15.812 1 93.44 252 GLY B C 1
ATOM 4595 O O . GLY B 1 252 ? 3.027 28.781 -16.594 1 93.44 252 GLY B O 1
ATOM 4596 N N . ALA B 1 253 ? 5.172 29.219 -16.109 1 95.81 253 ALA B N 1
ATOM 4597 C CA . ALA B 1 253 ? 5.688 28.844 -17.438 1 95.81 253 ALA B CA 1
ATOM 4598 C C . ALA B 1 253 ? 5.605 27.328 -17.641 1 95.81 253 ALA B C 1
ATOM 4600 O O . ALA B 1 253 ? 5.57 26.859 -18.781 1 95.81 253 ALA B O 1
ATOM 4601 N N . GLY B 1 254 ? 5.617 26.594 -16.594 1 97.88 254 GLY B N 1
ATOM 4602 C CA . GLY B 1 254 ? 5.504 25.141 -16.688 1 97.88 254 GLY B CA 1
ATOM 4603 C C . GLY B 1 254 ? 4.098 24.641 -16.422 1 97.88 254 GLY B C 1
ATOM 4604 O O . GLY B 1 254 ? 3.322 25.297 -15.719 1 97.88 254 GLY B O 1
ATOM 4605 N N . GLY B 1 255 ? 3.773 23.5 -17.031 1 98.5 255 GLY B N 1
ATOM 4606 C CA . GLY B 1 255 ? 2.482 22.859 -16.812 1 98.5 255 GLY B CA 1
ATOM 4607 C C . GLY B 1 255 ? 2.576 21.344 -16.703 1 98.5 255 GLY B C 1
ATOM 4608 O O . GLY B 1 255 ? 3.596 20.75 -17.047 1 98.5 255 GLY B O 1
ATOM 4609 N N . VAL B 1 256 ? 1.601 20.766 -16.047 1 98.69 256 VAL B N 1
ATOM 4610 C CA . VAL B 1 256 ? 1.468 19.312 -15.961 1 98.69 256 VAL B CA 1
ATOM 4611 C C . VAL B 1 256 ? 0.497 18.828 -17.031 1 98.69 256 VAL B C 1
ATOM 4613 O O . VAL B 1 256 ? -0.597 19.375 -17.188 1 98.69 256 VAL B O 1
ATOM 4616 N N . PHE B 1 257 ? 0.857 17.828 -17.75 1 98.44 257 PHE B N 1
ATOM 4617 C CA . PHE B 1 257 ? 0.092 17.266 -18.844 1 98.44 257 PHE B CA 1
ATOM 4618 C C . PHE B 1 257 ? -0.07 15.758 -18.672 1 98.44 257 PHE B C 1
ATOM 4620 O O . PHE B 1 257 ? 0.69 15.125 -17.938 1 98.44 257 PHE B O 1
ATOM 4627 N N . ARG B 1 258 ? -1.044 15.25 -19.25 1 97.5 258 ARG B N 1
ATOM 4628 C CA . ARG B 1 258 ? -1.252 13.805 -19.25 1 97.5 258 ARG B CA 1
ATOM 4629 C C . ARG B 1 258 ? -0.856 13.211 -20.609 1 97.5 258 ARG B C 1
ATOM 4631 O O . ARG B 1 258 ? -1.266 13.703 -21.656 1 97.5 258 ARG B O 1
ATOM 4638 N N . GLY B 1 259 ? -0.003 12.164 -20.562 1 95.19 259 GLY B N 1
ATOM 4639 C CA . GLY B 1 259 ? 0.351 11.43 -21.766 1 95.19 259 GLY B CA 1
ATOM 4640 C C . GLY B 1 259 ? -0.674 10.383 -22.141 1 95.19 259 GLY B C 1
ATOM 4641 O O . GLY B 1 259 ? -1.574 10.07 -21.359 1 95.19 259 GLY B O 1
ATOM 4642 N N . ALA B 1 260 ? -0.529 9.82 -23.328 1 91.44 260 ALA B N 1
ATOM 4643 C CA . ALA B 1 260 ? -1.419 8.773 -23.812 1 91.44 260 ALA B CA 1
ATOM 4644 C C . ALA B 1 260 ? -1.327 7.52 -22.953 1 91.44 260 ALA B C 1
ATOM 4646 O O . ALA B 1 260 ? -2.271 6.73 -22.891 1 91.44 260 ALA B O 1
ATOM 4647 N N . ASP B 1 261 ? -0.268 7.387 -22.25 1 91.69 261 ASP B N 1
ATOM 4648 C CA . ASP B 1 261 ? -0.042 6.215 -21.422 1 91.69 261 ASP B CA 1
ATOM 4649 C C . ASP B 1 261 ? -0.628 6.414 -20.016 1 91.69 261 ASP B C 1
ATOM 4651 O O . ASP B 1 261 ? -0.502 5.539 -19.156 1 91.69 261 ASP B O 1
ATOM 4655 N N . GLY B 1 262 ? -1.262 7.516 -19.797 1 92.69 262 GLY B N 1
ATOM 4656 C CA . GLY B 1 262 ? -1.9 7.773 -18.516 1 92.69 262 GLY B CA 1
ATOM 4657 C C . GLY B 1 262 ? -0.966 8.398 -17.5 1 92.69 262 GLY B C 1
ATOM 4658 O O . GLY B 1 262 ? -1.406 8.852 -16.438 1 92.69 262 GLY B O 1
ATOM 4659 N N . GLU B 1 263 ? 0.337 8.461 -17.859 1 96.88 263 GLU B N 1
ATOM 4660 C CA . GLU B 1 263 ? 1.292 9.117 -16.969 1 96.88 263 GLU B CA 1
ATOM 4661 C C . GLU B 1 263 ? 1.166 10.641 -17.047 1 96.88 263 GLU B C 1
ATOM 4663 O O . GLU B 1 263 ? 0.664 11.172 -18.047 1 96.88 263 GLU B O 1
ATOM 4668 N N . LEU B 1 264 ? 1.536 11.281 -16.016 1 98.12 264 LEU B N 1
ATOM 4669 C CA . LEU B 1 264 ? 1.639 12.734 -16.031 1 98.12 264 LEU B CA 1
ATOM 4670 C C . LEU B 1 264 ? 3.078 13.18 -16.281 1 98.12 264 LEU B C 1
ATOM 4672 O O . LEU B 1 264 ? 4.02 12.492 -15.859 1 98.12 264 LEU B O 1
ATOM 4676 N N . PHE B 1 265 ? 3.213 14.258 -16.984 1 97.75 265 PHE B N 1
ATOM 4677 C CA . PHE B 1 265 ? 4.539 14.805 -17.25 1 97.75 265 PHE B CA 1
ATOM 4678 C C . PHE B 1 265 ? 4.504 16.328 -17.234 1 97.75 265 PHE B C 1
ATOM 4680 O O . PHE B 1 265 ? 3.432 16.938 -17.297 1 97.75 265 PHE B O 1
ATOM 4687 N N . VAL B 1 266 ? 5.621 16.891 -17.094 1 97.94 266 VAL B N 1
ATOM 4688 C CA . VAL B 1 266 ? 5.738 18.344 -17.062 1 97.94 266 VAL B CA 1
ATOM 4689 C C . VAL B 1 266 ? 6.316 18.828 -18.391 1 97.94 266 VAL B C 1
ATOM 4691 O O . VAL B 1 266 ? 7.137 18.156 -19 1 97.94 266 VAL B O 1
ATOM 4694 N N . ALA B 1 267 ? 5.895 20 -18.812 1 98 267 ALA B N 1
ATOM 4695 C CA . ALA B 1 267 ? 6.406 20.656 -20.016 1 98 267 ALA B CA 1
ATOM 4696 C C . ALA B 1 267 ? 6.133 22.156 -19.969 1 98 267 ALA B C 1
ATOM 4698 O O . ALA B 1 267 ? 5.273 22.625 -19.219 1 98 267 ALA B O 1
ATOM 4699 N N . PRO B 1 268 ? 6.902 22.938 -20.734 1 97.69 268 PRO B N 1
ATOM 4700 C CA . PRO B 1 268 ? 6.566 24.359 -20.859 1 97.69 268 PRO B CA 1
ATOM 4701 C C . PRO B 1 268 ? 5.18 24.578 -21.453 1 97.69 268 PRO B C 1
ATOM 4703 O O . PRO B 1 268 ? 4.77 23.859 -22.359 1 97.69 268 PRO B O 1
ATOM 4706 N N . VAL B 1 269 ? 4.484 25.562 -20.938 1 98.06 269 VAL B N 1
ATOM 4707 C CA . VAL B 1 269 ? 3.172 25.922 -21.469 1 98.06 269 VAL B CA 1
ATOM 4708 C C . VAL B 1 269 ? 3.338 26.859 -22.672 1 98.06 269 VAL B C 1
ATOM 4710 O O . VAL B 1 269 ? 4.059 27.859 -22.594 1 98.06 269 VAL B O 1
ATOM 4713 N N . THR B 1 270 ? 2.818 26.5 -23.734 1 97.62 270 THR B N 1
ATOM 4714 C CA . THR B 1 270 ? 2.783 27.312 -24.953 1 97.62 270 THR B CA 1
ATOM 4715 C C . THR B 1 270 ? 1.344 27.641 -25.344 1 97.62 270 THR B C 1
ATOM 4717 O O . THR B 1 270 ? 0.4 27.094 -24.766 1 97.62 270 THR B O 1
ATOM 4720 N N . ALA B 1 271 ? 1.198 28.516 -26.266 1 97.31 271 ALA B N 1
ATOM 4721 C CA . ALA B 1 271 ? -0.138 28.859 -26.75 1 97.31 271 ALA B CA 1
ATOM 4722 C C . ALA B 1 271 ? -0.84 27.641 -27.328 1 97.31 271 ALA B C 1
ATOM 4724 O O . ALA B 1 271 ? -2.061 27.5 -27.219 1 97.31 271 ALA B O 1
ATOM 4725 N N . GLU B 1 272 ? -0.14 26.719 -27.875 1 97.69 272 GLU B N 1
ATOM 4726 C CA . GLU B 1 272 ? -0.68 25.547 -28.562 1 97.69 272 GLU B CA 1
ATOM 4727 C C . GLU B 1 272 ? -1.153 24.484 -27.578 1 97.69 272 GLU B C 1
ATOM 4729 O O . GLU B 1 272 ? -2.072 23.719 -27.875 1 97.69 272 GLU B O 1
ATOM 4734 N N . ASN B 1 273 ? -0.508 24.469 -26.344 1 97.56 273 ASN B N 1
ATOM 4735 C CA . ASN B 1 273 ? -0.827 23.344 -25.469 1 97.56 273 ASN B CA 1
ATOM 4736 C C . ASN B 1 273 ? -1.485 23.812 -24.172 1 97.56 273 ASN B C 1
ATOM 4738 O O . ASN B 1 273 ? -1.815 22.984 -23.312 1 97.56 273 ASN B O 1
ATOM 4742 N N . GLU B 1 274 ? -1.713 25.062 -24.062 1 97.5 274 GLU B N 1
ATOM 4743 C CA . GLU B 1 274 ? -2.246 25.641 -22.828 1 97.5 274 GLU B CA 1
ATOM 4744 C C . GLU B 1 274 ? -3.57 24.984 -22.453 1 97.5 274 GLU B C 1
ATOM 4746 O O . GLU B 1 274 ? -3.84 24.75 -21.266 1 97.5 274 GLU B O 1
ATOM 4751 N N . ALA B 1 275 ? -4.367 24.656 -23.422 1 97.38 275 ALA B N 1
ATOM 4752 C CA . ALA B 1 275 ? -5.684 24.078 -23.188 1 97.38 275 ALA B CA 1
ATOM 4753 C C . ALA B 1 275 ? -5.562 22.641 -22.656 1 97.38 275 ALA B C 1
ATOM 4755 O O . ALA B 1 275 ? -6.523 22.094 -22.109 1 97.38 275 ALA B O 1
ATOM 4756 N N . ARG B 1 276 ? -4.391 22.078 -22.766 1 97.25 276 ARG B N 1
ATOM 4757 C CA . ARG B 1 276 ? -4.184 20.688 -22.375 1 97.25 276 ARG B CA 1
ATOM 4758 C C . ARG B 1 276 ? -3.588 20.594 -20.969 1 97.25 276 ARG B C 1
ATOM 4760 O O . ARG B 1 276 ? -3.385 19.5 -20.453 1 97.25 276 ARG B O 1
ATOM 4767 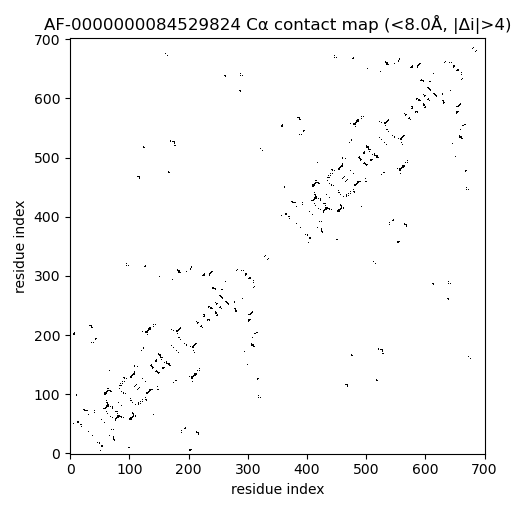N N . VAL B 1 277 ? -3.291 21.719 -20.391 1 98.56 277 VAL B N 1
ATOM 4768 C CA . VAL B 1 277 ? -2.812 21.703 -19.016 1 98.56 277 VAL B CA 1
ATOM 4769 C C . VAL B 1 277 ? -3.863 21.062 -18.109 1 98.56 277 VAL B C 1
ATOM 4771 O O . VAL B 1 277 ? -5.047 21.406 -18.188 1 98.56 277 VAL B O 1
ATOM 4774 N N . LEU B 1 278 ? -3.441 20.156 -17.344 1 98.38 278 LEU B N 1
ATOM 4775 C CA . LEU B 1 278 ? -4.355 19.438 -16.469 1 98.38 278 LEU B CA 1
ATOM 4776 C C . LEU B 1 278 ? -4.973 20.391 -15.438 1 98.38 278 LEU B C 1
ATOM 4778 O O . LEU B 1 278 ? -4.277 21.219 -14.859 1 98.38 278 LEU B O 1
ATOM 4782 N N . VAL B 1 279 ? -6.219 20.297 -15.258 1 98.56 279 VAL B N 1
ATOM 4783 C CA . VAL B 1 279 ? -6.906 20.984 -14.18 1 98.56 279 VAL B CA 1
ATOM 4784 C C . VAL B 1 279 ? -7.023 20.078 -12.961 1 98.56 279 VAL B C 1
ATOM 4786 O O . VAL B 1 279 ? -7.527 18.953 -13.07 1 98.56 279 VAL B O 1
ATOM 4789 N N . HIS B 1 280 ? -6.559 20.516 -11.891 1 98.56 280 HIS B N 1
ATOM 4790 C CA . HIS B 1 280 ? -6.523 19.688 -10.688 1 98.56 280 HIS B CA 1
ATOM 4791 C C . HIS B 1 280 ? -7.93 19.453 -10.141 1 98.56 280 HIS B C 1
ATOM 4793 O O . HIS B 1 280 ? -8.703 20.406 -10 1 98.56 280 HIS B O 1
ATOM 4799 N N . ASP B 1 281 ? -8.234 18.266 -9.875 1 98.44 281 ASP B N 1
ATOM 4800 C CA . ASP B 1 281 ? -9.484 17.859 -9.227 1 98.44 281 ASP B CA 1
ATOM 4801 C C . ASP B 1 281 ? -9.211 16.969 -8.016 1 98.44 281 ASP B C 1
ATOM 4803 O O . ASP B 1 281 ? -9.109 15.75 -8.148 1 98.44 281 ASP B O 1
ATOM 4807 N N . ALA B 1 282 ? -9.18 17.562 -6.871 1 98.56 282 ALA B N 1
ATOM 4808 C CA . ALA B 1 282 ? -8.898 16.828 -5.637 1 98.56 282 ALA B CA 1
ATOM 4809 C C . ALA B 1 282 ? -10.055 15.906 -5.273 1 98.56 282 ALA B C 1
ATOM 4811 O O . ALA B 1 282 ? -9.906 15.016 -4.43 1 98.56 282 ALA B O 1
ATOM 4812 N N . HIS B 1 283 ? -11.211 16.109 -5.879 1 98.38 283 HIS B N 1
ATOM 4813 C CA . HIS B 1 283 ? -12.406 15.375 -5.488 1 98.38 283 HIS B CA 1
ATOM 4814 C C . HIS B 1 283 ? -12.789 14.344 -6.547 1 98.38 283 HIS B C 1
ATOM 4816 O O . HIS B 1 283 ? -13.898 13.797 -6.52 1 98.38 283 HIS B O 1
ATOM 4822 N N . ALA B 1 284 ? -11.844 14.148 -7.512 1 97.56 284 ALA B N 1
ATOM 4823 C CA . ALA B 1 284 ? -12.109 13.109 -8.508 1 97.56 284 ALA B CA 1
ATOM 4824 C C . ALA B 1 284 ? -12.461 11.789 -7.832 1 97.56 284 ALA B C 1
ATOM 4826 O O . ALA B 1 284 ? -11.766 11.352 -6.906 1 97.56 284 ALA B O 1
ATOM 4827 N N . ALA B 1 285 ? -13.516 11.148 -8.328 1 95.62 285 ALA B N 1
ATOM 4828 C CA . ALA B 1 285 ? -13.984 9.906 -7.715 1 95.62 285 ALA B CA 1
ATOM 4829 C C . ALA B 1 285 ? -12.922 8.812 -7.82 1 95.62 285 ALA B C 1
ATOM 4831 O O . ALA B 1 285 ? -12.648 8.109 -6.844 1 95.62 285 ALA B O 1
ATOM 4832 N N . GLY B 1 286 ? -12.367 8.625 -9.008 1 96.5 286 GLY B N 1
ATOM 4833 C CA . GLY B 1 286 ? -11.32 7.633 -9.211 1 96.5 286 GLY B CA 1
ATOM 4834 C C . GLY B 1 286 ? -9.953 8.109 -8.75 1 96.5 286 GLY B C 1
ATOM 4835 O O . GLY B 1 286 ? -9.656 9.305 -8.797 1 96.5 286 GLY B O 1
ATOM 4836 N N . PRO B 1 287 ? -9.094 7.215 -8.328 1 97.81 287 PRO B N 1
ATOM 4837 C CA . PRO B 1 287 ? -7.809 7.59 -7.734 1 97.81 287 PRO B CA 1
ATOM 4838 C C . PRO B 1 287 ? -6.688 7.691 -8.766 1 97.81 287 PRO B C 1
ATOM 4840 O O . PRO B 1 287 ? -5.551 8.031 -8.414 1 97.81 287 PRO B O 1
ATOM 4843 N N . ALA B 1 288 ? -6.918 7.469 -10.016 1 97.81 288 ALA B N 1
ATOM 4844 C CA . ALA B 1 288 ? -5.871 7.324 -11.023 1 97.81 288 ALA B CA 1
ATOM 4845 C C . ALA B 1 288 ? -5.039 8.594 -11.141 1 97.81 288 ALA B C 1
ATOM 4847 O O . ALA B 1 288 ? -3.807 8.547 -11.164 1 97.81 288 ALA B O 1
ATOM 4848 N N . THR B 1 289 ? -5.668 9.742 -11.156 1 98.31 289 THR B N 1
ATOM 4849 C CA . THR B 1 289 ? -4.938 10.992 -11.344 1 98.31 289 THR B CA 1
ATOM 4850 C C . THR B 1 289 ? -4.148 11.344 -10.086 1 98.31 289 THR B C 1
ATOM 4852 O O . THR B 1 289 ? -2.994 11.766 -10.164 1 98.31 289 THR B O 1
ATOM 4855 N N . ALA B 1 290 ? -4.809 11.188 -8.93 1 98.69 290 ALA B N 1
ATOM 4856 C CA . ALA B 1 290 ? -4.086 11.414 -7.68 1 98.69 290 ALA B CA 1
ATOM 4857 C C . ALA B 1 290 ? -2.844 10.531 -7.594 1 98.69 290 ALA B C 1
ATOM 4859 O O . ALA B 1 290 ? -1.775 10.992 -7.18 1 98.69 290 ALA B O 1
ATOM 4860 N N . PHE B 1 291 ? -3.012 9.258 -7.996 1 98.69 291 PHE B N 1
ATOM 4861 C CA . PHE B 1 291 ? -1.883 8.336 -8 1 98.69 291 PHE B CA 1
ATOM 4862 C C . PHE B 1 291 ? -0.793 8.82 -8.953 1 98.69 291 PHE B C 1
ATOM 4864 O O . PHE B 1 291 ? 0.384 8.852 -8.586 1 98.69 291 PHE B O 1
ATOM 4871 N N . ALA B 1 292 ? -1.171 9.211 -10.148 1 98.38 292 ALA B N 1
ATOM 4872 C CA . ALA B 1 292 ? -0.203 9.688 -11.125 1 98.38 292 ALA B CA 1
ATOM 4873 C C . ALA B 1 292 ? 0.505 10.945 -10.633 1 98.38 292 ALA B C 1
ATOM 4875 O O . ALA B 1 292 ? 1.696 11.141 -10.883 1 98.38 292 ALA B O 1
ATOM 4876 N N . LEU B 1 293 ? -0.203 11.805 -9.93 1 98.56 293 LEU B N 1
ATOM 4877 C CA . LEU B 1 293 ? 0.379 13.023 -9.375 1 98.56 293 LEU B CA 1
ATOM 4878 C C . LEU B 1 293 ? 1.456 12.688 -8.344 1 98.56 293 LEU B C 1
ATOM 4880 O O . LEU B 1 293 ? 2.475 13.383 -8.266 1 98.56 293 LEU B O 1
ATOM 4884 N N . SER B 1 294 ? 1.212 11.625 -7.594 1 98.06 294 SER B N 1
ATOM 4885 C CA . SER B 1 294 ? 2.189 11.234 -6.582 1 98.06 294 SER B CA 1
ATOM 4886 C C . SER B 1 294 ? 3.496 10.773 -7.223 1 98.06 294 SER B C 1
ATOM 4888 O O . SER B 1 294 ? 4.523 10.688 -6.551 1 98.06 294 SER B O 1
ATOM 4890 N N . ARG B 1 295 ? 3.477 10.555 -8.555 1 97.06 295 ARG B N 1
ATOM 4891 C CA . ARG B 1 295 ? 4.594 9.898 -9.227 1 97.06 295 ARG B CA 1
ATOM 4892 C C . ARG B 1 295 ? 5.383 10.891 -10.078 1 97.06 295 ARG B C 1
ATOM 4894 O O . ARG B 1 295 ? 6.395 10.531 -10.68 1 97.06 295 ARG B O 1
ATOM 4901 N N . ILE B 1 296 ? 5.004 12.109 -10.094 1 96.38 296 ILE B N 1
ATOM 4902 C CA . ILE B 1 296 ? 5.594 13.031 -11.055 1 96.38 296 ILE B CA 1
ATOM 4903 C C . ILE B 1 296 ? 6.965 13.484 -10.562 1 96.38 296 ILE B C 1
ATOM 4905 O O . ILE B 1 296 ? 7.867 13.742 -11.359 1 96.38 296 ILE B O 1
ATOM 4909 N N . ALA B 1 297 ? 7.133 13.547 -9.242 1 95.62 297 ALA B N 1
ATOM 4910 C CA . ALA B 1 297 ? 8.375 14.07 -8.672 1 95.62 29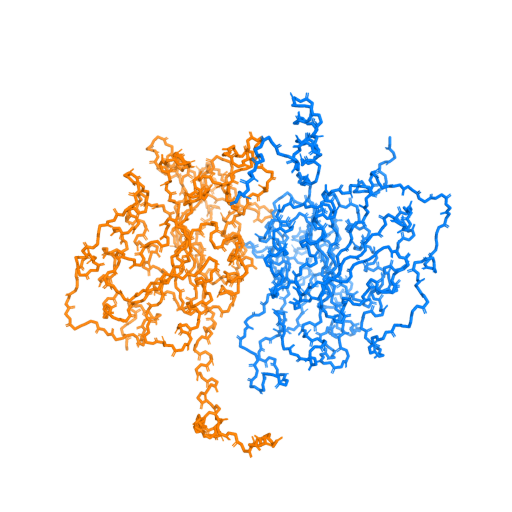7 ALA B CA 1
ATOM 4911 C C . ALA B 1 297 ? 9.547 13.141 -8.969 1 95.62 297 ALA B C 1
ATOM 4913 O O . ALA B 1 297 ? 9.406 11.914 -8.914 1 95.62 297 ALA B O 1
ATOM 4914 N N . ASP B 1 298 ? 10.633 13.75 -9.305 1 91.12 298 ASP B N 1
ATOM 4915 C CA . ASP B 1 298 ? 11.867 12.969 -9.352 1 91.12 298 ASP B CA 1
ATOM 4916 C C . ASP B 1 298 ? 12.242 12.445 -7.969 1 91.12 298 ASP B C 1
ATOM 4918 O O . ASP B 1 298 ? 12.391 13.227 -7.027 1 91.12 298 ASP B O 1
ATOM 4922 N N . ALA B 1 299 ? 12.43 11.242 -7.871 1 81.94 299 ALA B N 1
ATOM 4923 C CA . ALA B 1 299 ? 12.609 10.617 -6.562 1 81.94 299 ALA B CA 1
ATOM 4924 C C . ALA B 1 299 ? 13.938 11.023 -5.93 1 81.94 299 ALA B C 1
ATOM 4926 O O . ALA B 1 299 ? 14.062 11.07 -4.707 1 81.94 299 ALA B O 1
ATOM 4927 N N . ASP B 1 300 ? 14.875 11.375 -6.734 1 83.81 300 ASP B N 1
ATOM 4928 C CA . ASP B 1 300 ? 16.203 11.68 -6.227 1 83.81 300 ASP B CA 1
ATOM 4929 C C . ASP B 1 300 ? 16.375 13.172 -5.973 1 83.81 300 ASP B C 1
ATOM 4931 O O . ASP B 1 300 ? 16.844 13.586 -4.91 1 83.81 300 ASP B O 1
ATOM 4935 N N . THR B 1 301 ? 15.852 13.977 -6.922 1 89.62 301 THR B N 1
ATOM 4936 C CA . THR B 1 301 ? 16.141 15.398 -6.852 1 89.62 301 THR B CA 1
ATOM 4937 C C . THR B 1 301 ? 14.953 16.172 -6.285 1 89.62 301 THR B C 1
ATOM 4939 O O . THR B 1 301 ? 15.078 17.344 -5.922 1 89.62 301 THR B O 1
ATOM 4942 N N . LEU B 1 302 ? 13.812 15.508 -6.188 1 93.75 302 LEU B N 1
ATOM 4943 C CA . LEU B 1 302 ? 12.562 16.109 -5.723 1 93.75 302 LEU B CA 1
ATOM 4944 C C . LEU B 1 302 ? 12.094 17.203 -6.668 1 93.75 302 LEU B C 1
ATOM 4946 O O . LEU B 1 302 ? 11.195 17.984 -6.332 1 93.75 302 LEU B O 1
ATOM 4950 N N . HIS B 1 303 ? 12.734 17.266 -7.891 1 94.38 303 HIS B N 1
ATOM 4951 C CA . HIS B 1 303 ? 12.219 18.203 -8.875 1 94.38 303 HIS B CA 1
ATOM 4952 C C . HIS B 1 303 ? 10.805 17.844 -9.305 1 94.38 303 HIS B C 1
ATOM 4954 O O . HIS B 1 303 ? 10.508 16.672 -9.562 1 94.38 303 HIS B O 1
ATOM 4960 N N . HIS B 1 304 ? 9.922 18.938 -9.305 1 97.12 304 HIS B N 1
ATOM 4961 C CA . HIS B 1 304 ? 8.523 18.844 -9.719 1 97.12 304 HIS B CA 1
ATOM 4962 C C . HIS B 1 304 ? 7.695 18.062 -8.703 1 97.12 304 HIS B C 1
ATOM 4964 O O . HIS B 1 304 ? 6.965 17.141 -9.07 1 97.12 304 HIS B O 1
ATOM 4970 N N . THR B 1 305 ? 7.902 18.359 -7.461 1 98.06 305 THR B N 1
ATOM 4971 C CA . THR B 1 305 ? 7.168 17.734 -6.363 1 98.06 305 THR B CA 1
ATOM 4972 C C . THR B 1 305 ? 5.82 18.422 -6.16 1 98.06 305 THR B C 1
ATOM 4974 O O . THR B 1 305 ? 5.762 19.625 -5.863 1 98.06 305 THR B O 1
ATOM 4977 N N . PRO B 1 306 ? 4.75 17.703 -6.297 1 98.56 306 PRO B N 1
ATOM 4978 C CA . PRO B 1 306 ? 3.445 18.297 -5.996 1 98.56 306 PRO B CA 1
ATOM 4979 C C . PRO B 1 306 ? 3.201 18.453 -4.496 1 98.56 306 PRO B C 1
ATOM 4981 O O . PRO B 1 306 ? 3.523 17.547 -3.715 1 98.56 306 PRO B O 1
ATOM 4984 N N . ILE B 1 307 ? 2.615 19.578 -4.086 1 98.56 307 ILE B N 1
ATOM 4985 C CA . ILE B 1 307 ? 2.146 19.781 -2.719 1 98.56 307 ILE B CA 1
ATOM 4986 C C . ILE B 1 307 ? 0.702 20.281 -2.736 1 98.56 307 ILE B C 1
ATOM 4988 O O . ILE B 1 307 ? 0.246 20.844 -3.732 1 98.56 307 ILE B O 1
ATOM 4992 N N . GLY B 1 308 ? -0.026 20.031 -1.71 1 98.81 308 GLY B N 1
ATOM 4993 C CA . GLY B 1 308 ? -1.451 20.312 -1.604 1 98.81 308 GLY B CA 1
ATOM 4994 C C . GLY B 1 308 ? -2.281 19.047 -1.396 1 98.81 308 GLY B C 1
ATOM 4995 O O . GLY B 1 308 ? -1.747 18 -1.045 1 98.81 308 GLY B O 1
ATOM 4996 N N . VAL B 1 309 ? -3.588 19.219 -1.515 1 98.94 309 VAL B N 1
ATOM 4997 C CA . VAL B 1 309 ? -4.496 18.078 -1.379 1 98.94 309 VAL B CA 1
ATOM 4998 C C . VAL B 1 309 ? -4.582 17.328 -2.705 1 98.94 309 VAL B C 1
ATOM 5000 O O . VAL B 1 309 ? -5.148 17.828 -3.676 1 98.94 309 VAL B O 1
ATOM 5003 N N . LEU B 1 310 ? -4.008 16.172 -2.723 1 98.88 310 LEU B N 1
ATOM 5004 C CA . LEU B 1 310 ? -4.027 15.383 -3.951 1 98.88 310 LEU B CA 1
ATOM 5005 C C . LEU B 1 310 ? -5.363 14.672 -4.125 1 98.88 310 LEU B C 1
ATOM 5007 O O . LEU B 1 310 ? -5.848 14.516 -5.246 1 98.88 310 LEU B O 1
ATOM 5011 N N . ARG B 1 311 ? -5.922 14.258 -3.033 1 98.81 311 ARG B N 1
ATOM 5012 C CA . ARG B 1 311 ? -7.16 13.484 -3.049 1 98.81 311 ARG B CA 1
ATOM 5013 C C . ARG B 1 311 ? -8.016 13.789 -1.823 1 98.81 311 ARG B C 1
ATOM 5015 O O . ARG B 1 311 ? -7.5 13.875 -0.707 1 98.81 311 ARG B O 1
ATOM 5022 N N . ASP B 1 312 ? -9.234 14.008 -2.008 1 98.88 312 ASP B N 1
ATOM 5023 C CA . ASP B 1 312 ? -10.25 14.227 -0.984 1 98.88 312 ASP B CA 1
ATOM 5024 C C . ASP B 1 312 ? -11.625 13.75 -1.462 1 98.88 312 ASP B C 1
ATOM 5026 O O . ASP B 1 312 ? -12.336 14.492 -2.143 1 98.88 312 ASP B O 1
ATOM 5030 N N . VAL B 1 313 ? -11.984 12.531 -1.092 1 98.44 313 VAL B N 1
ATOM 5031 C CA . VAL B 1 313 ? -13.242 11.961 -1.56 1 98.44 313 VAL B CA 1
ATOM 5032 C C . VAL B 1 313 ? -14.039 11.43 -0.372 1 98.44 313 VAL B C 1
ATOM 5034 O O . VAL B 1 313 ? -13.461 11.039 0.646 1 98.44 313 VAL B O 1
ATOM 5037 N N . ARG B 1 314 ? -15.328 11.383 -0.504 1 96.5 314 ARG B N 1
ATOM 5038 C CA . ARG B 1 314 ? -16.203 10.891 0.551 1 96.5 314 ARG B CA 1
ATOM 5039 C C . ARG B 1 314 ? -16.391 9.383 0.441 1 96.5 314 ARG B C 1
ATOM 5041 O O . ARG B 1 314 ? -16.594 8.852 -0.654 1 96.5 314 ARG B O 1
ATOM 5048 N N . ARG B 1 315 ? -16.203 8.727 1.501 1 95.06 315 ARG B N 1
ATOM 5049 C CA . ARG B 1 315 ? -16.453 7.301 1.695 1 95.06 315 ARG B CA 1
ATOM 5050 C C . ARG B 1 315 ? -17.094 7.043 3.055 1 95.06 315 ARG B C 1
ATOM 5052 O O . ARG B 1 315 ? -17.031 7.883 3.951 1 95.06 315 ARG B O 1
ATOM 5059 N N . PRO B 1 316 ? -17.75 5.891 3.189 1 95.06 316 PRO B N 1
ATOM 5060 C CA . PRO B 1 316 ? -18.281 5.578 4.52 1 95.06 316 PRO B CA 1
ATOM 5061 C C . PRO B 1 316 ? -17.219 5.637 5.609 1 95.06 316 PRO B C 1
ATOM 5063 O O . PRO B 1 316 ? -16.078 5.223 5.387 1 95.06 316 PRO B O 1
ATOM 5066 N N . VAL B 1 317 ? -17.609 6.16 6.684 1 97.12 317 VAL B N 1
ATOM 5067 C CA . VAL B 1 317 ? -16.688 6.34 7.805 1 97.12 317 VAL B CA 1
ATOM 5068 C C . VAL B 1 317 ? -16.891 5.223 8.828 1 97.12 317 VAL B C 1
ATOM 5070 O O . VAL B 1 317 ? -18.016 4.98 9.273 1 97.12 317 VAL B O 1
ATOM 5073 N N . TYR B 1 318 ? -15.859 4.578 9.266 1 96.75 318 TYR B N 1
ATOM 5074 C CA . TYR B 1 318 ? -15.898 3.348 10.047 1 96.75 318 TYR B CA 1
ATOM 5075 C C . TYR B 1 318 ? -16.609 3.57 11.375 1 96.75 318 TYR B C 1
ATOM 5077 O O . TYR B 1 318 ? -17.484 2.791 11.766 1 96.75 318 TYR B O 1
ATOM 5085 N N . ASP B 1 319 ? -16.203 4.59 12.102 1 96 319 ASP B N 1
ATOM 5086 C CA . ASP B 1 319 ? -16.75 4.805 13.438 1 96 319 ASP B CA 1
ATOM 5087 C C . ASP B 1 319 ? -18.25 5.109 13.383 1 96 319 ASP B C 1
ATOM 5089 O O . ASP B 1 319 ? -18.984 4.773 14.305 1 96 319 ASP B O 1
ATOM 5093 N N . GLU B 1 320 ? -18.672 5.77 12.297 1 95.81 320 GLU B N 1
ATOM 5094 C CA . GLU B 1 320 ? -20.109 5.98 12.109 1 95.81 320 GLU B CA 1
ATOM 5095 C C . GLU B 1 320 ? -20.828 4.66 11.867 1 95.81 320 GLU B C 1
ATOM 5097 O O . GLU B 1 320 ? -21.891 4.41 12.461 1 95.81 320 GLU B O 1
ATOM 5102 N N . LEU B 1 321 ? -20.266 3.852 11.016 1 96.38 321 LEU B N 1
ATOM 5103 C CA . LEU B 1 321 ? -20.844 2.543 10.719 1 96.38 321 LEU B CA 1
ATOM 5104 C C . LEU B 1 321 ? -20.891 1.673 11.969 1 96.38 321 LEU B C 1
ATOM 5106 O O . LEU B 1 321 ? -21.891 1.002 12.234 1 96.38 321 LEU B O 1
ATOM 5110 N N . MET B 1 322 ? -19.828 1.632 12.727 1 96.56 322 MET B N 1
ATOM 5111 C CA . MET B 1 322 ? -19.734 0.825 13.938 1 96.56 322 MET B CA 1
ATOM 5112 C C . MET B 1 322 ? -20.766 1.264 14.977 1 96.56 322 MET B C 1
ATOM 5114 O O . MET B 1 322 ? -21.438 0.427 15.578 1 96.56 322 MET B O 1
ATOM 5118 N N . THR B 1 323 ? -20.875 2.553 15.172 1 95.94 323 THR B N 1
ATOM 5119 C CA . THR B 1 323 ? -21.828 3.088 16.125 1 95.94 323 THR B CA 1
ATOM 5120 C C . THR B 1 323 ? -23.25 2.695 15.727 1 95.94 323 THR B C 1
ATOM 5122 O O . THR B 1 323 ? -24.062 2.299 16.578 1 95.94 323 THR B O 1
ATOM 5125 N N . SER B 1 324 ? -23.547 2.836 14.445 1 95.88 324 SER B N 1
ATOM 5126 C CA . SER B 1 324 ? -24.859 2.459 13.945 1 95.88 324 SER B CA 1
ATOM 5127 C C . SER B 1 324 ? -25.141 0.977 14.172 1 95.88 324 SER B C 1
ATOM 5129 O O . SER B 1 324 ? -26.25 0.6 14.578 1 95.88 324 SER B O 1
ATOM 5131 N N . GLN B 1 325 ? -24.172 0.167 13.922 1 95.44 325 GLN B N 1
ATOM 5132 C CA . GLN B 1 325 ? -24.312 -1.271 14.117 1 95.44 325 GLN B CA 1
ATOM 5133 C C . GLN B 1 325 ? -24.531 -1.606 15.594 1 95.44 325 GLN B C 1
ATOM 5135 O O . GLN B 1 325 ? -25.359 -2.447 15.93 1 95.44 325 GLN B O 1
ATOM 5140 N N . LEU B 1 326 ? -23.781 -1.032 16.5 1 93.75 326 LEU B N 1
ATOM 5141 C CA . LEU B 1 326 ? -23.906 -1.258 17.922 1 93.75 326 LEU B CA 1
ATOM 5142 C C . LEU B 1 326 ? -25.266 -0.808 18.438 1 93.75 326 LEU B C 1
ATOM 5144 O O . LEU B 1 326 ? -25.891 -1.486 19.266 1 93.75 326 LEU B O 1
ATOM 5148 N N . ALA B 1 327 ? -25.688 0.326 17.938 1 94.88 327 ALA B N 1
ATOM 5149 C CA . ALA B 1 327 ? -27.016 0.817 18.312 1 94.88 327 ALA B CA 1
ATOM 5150 C C . ALA B 1 327 ? -28.109 -0.156 17.891 1 94.88 327 ALA B C 1
ATOM 5152 O O . ALA B 1 327 ? -29.047 -0.423 18.641 1 94.88 327 ALA B O 1
ATOM 5153 N N . THR B 1 328 ? -27.969 -0.607 16.703 1 95.25 328 THR B N 1
ATOM 5154 C CA . THR B 1 328 ? -28.938 -1.571 16.188 1 95.25 328 THR B CA 1
ATOM 5155 C C . THR B 1 328 ? -28.938 -2.844 17.031 1 95.25 328 THR B C 1
ATOM 5157 O O . THR B 1 328 ? -30 -3.375 17.375 1 95.25 328 THR B O 1
ATOM 5160 N N . ALA B 1 329 ? -27.75 -3.293 17.375 1 93.19 329 ALA B N 1
ATOM 5161 C CA . ALA B 1 329 ? -27.625 -4.488 18.203 1 93.19 329 ALA B CA 1
ATOM 5162 C C . ALA B 1 329 ? -28.25 -4.277 19.578 1 93.19 329 ALA B C 1
ATOM 5164 O O . ALA B 1 329 ? -28.953 -5.152 20.078 1 93.19 329 ALA B O 1
ATOM 5165 N N . ALA B 1 330 ? -28 -3.15 20.156 1 92.81 330 ALA B N 1
ATOM 5166 C CA . ALA B 1 330 ? -28.547 -2.826 21.469 1 92.81 330 ALA B CA 1
ATOM 5167 C C . ALA B 1 330 ? -30.062 -2.717 21.438 1 92.81 330 ALA B C 1
ATOM 5169 O O . ALA B 1 330 ? -30.75 -3.115 22.375 1 92.81 330 ALA B O 1
ATOM 5170 N N . ALA B 1 331 ? -30.516 -2.174 20.359 1 94.5 331 ALA B N 1
ATOM 5171 C CA . ALA B 1 331 ? -31.969 -2.041 20.203 1 94.5 331 ALA B CA 1
ATOM 5172 C C . ALA B 1 331 ? -32.625 -3.406 20.078 1 94.5 331 ALA B C 1
ATOM 5174 O O . ALA B 1 331 ? -33.75 -3.613 20.594 1 94.5 331 ALA B O 1
ATOM 5175 N N . HIS B 1 332 ? -31.984 -4.352 19.484 1 92.44 332 HIS B N 1
ATOM 5176 C CA . HIS B 1 332 ? -32.531 -5.672 19.219 1 92.44 332 HIS B CA 1
ATOM 5177 C C . HIS B 1 332 ? -32.312 -6.609 20.406 1 92.44 332 HIS B C 1
ATOM 5179 O O . HIS B 1 332 ? -33.156 -7.461 20.688 1 92.44 332 HIS B O 1
ATOM 5185 N N . ARG B 1 333 ? -31.156 -6.453 21.141 1 88.94 333 ARG B N 1
ATOM 5186 C CA . ARG B 1 333 ? -30.781 -7.457 22.125 1 88.94 333 ARG B CA 1
ATOM 5187 C C . ARG B 1 333 ? -30.734 -6.855 23.531 1 88.94 333 ARG B C 1
ATOM 5189 O O . ARG B 1 333 ? -30.547 -7.578 24.516 1 88.94 333 ARG B O 1
ATOM 5196 N N . GLY B 1 334 ? -30.906 -5.547 23.562 1 88 334 GLY B N 1
ATOM 5197 C CA . GLY B 1 334 ? -30.781 -4.863 24.844 1 88 334 GLY B CA 1
ATOM 5198 C C . GLY B 1 334 ? -29.359 -4.406 25.141 1 88 334 GLY B C 1
ATOM 5199 O O . GLY B 1 334 ? -28.422 -4.762 24.422 1 88 334 GLY B O 1
ATOM 5200 N N . PRO B 1 335 ? -29.375 -3.6 26.234 1 86.06 335 PRO B N 1
ATOM 5201 C CA . PRO B 1 335 ? -28.047 -3.127 26.609 1 86.06 335 PRO B CA 1
ATOM 5202 C C . PRO B 1 335 ? -27.188 -4.227 27.234 1 86.06 335 PRO B C 1
ATOM 5204 O O . PRO B 1 335 ? -27.719 -5.172 27.812 1 86.06 335 PRO B O 1
ATOM 5207 N N . GLY B 1 336 ? -25.984 -4.418 26.844 1 78.69 336 GLY B N 1
ATOM 5208 C CA . GLY B 1 336 ? -25.094 -5.371 27.484 1 78.69 336 GLY B CA 1
ATOM 5209 C C . GLY B 1 336 ? -24.969 -5.176 28.984 1 78.69 336 GLY B C 1
ATOM 5210 O O . GLY B 1 336 ? -25.266 -4.098 29.5 1 78.69 336 GLY B O 1
ATOM 5211 N N . ASP B 1 337 ? -24.844 -6.309 29.672 1 83.75 337 ASP B N 1
ATOM 5212 C CA . ASP B 1 337 ? -24.594 -6.312 31.109 1 83.75 337 ASP B CA 1
ATOM 5213 C C . ASP B 1 337 ? -23.203 -6.852 31.438 1 83.75 337 ASP B C 1
ATOM 5215 O O . ASP B 1 337 ? -23 -8.062 31.484 1 83.75 337 ASP B O 1
ATOM 5219 N N . LEU B 1 338 ? -22.297 -5.801 31.547 1 84.25 338 LEU B N 1
ATOM 5220 C CA . LEU B 1 338 ? -20.906 -6.172 31.766 1 84.25 338 LEU B CA 1
ATOM 5221 C C . LEU B 1 338 ? -20.75 -7.074 32.969 1 84.25 338 LEU B C 1
ATOM 5223 O O . LEU B 1 338 ? -20 -8.055 32.938 1 84.25 338 LEU B O 1
ATOM 5227 N N . ALA B 1 339 ? -21.359 -6.672 34.062 1 85.88 339 ALA B N 1
ATOM 5228 C CA . ALA B 1 339 ? -21.297 -7.469 35.281 1 85.88 339 ALA B CA 1
ATOM 5229 C C . ALA B 1 339 ? -21.766 -8.898 35.031 1 85.88 339 ALA B C 1
ATOM 5231 O O . ALA B 1 339 ? -21.141 -9.852 35.5 1 85.88 339 ALA B O 1
ATOM 5232 N N . ALA B 1 340 ? -22.859 -8.93 34.312 1 82.25 340 ALA B N 1
ATOM 5233 C CA . ALA B 1 340 ? -23.391 -10.25 33.969 1 82.25 340 ALA B CA 1
ATOM 5234 C C . ALA B 1 340 ? -22.422 -11.039 33.094 1 82.25 340 ALA B C 1
ATOM 5236 O O . ALA B 1 340 ? -22.281 -12.25 33.281 1 82.25 340 ALA B O 1
ATOM 5237 N N . LEU B 1 341 ? -21.781 -10.258 32.219 1 78.25 341 LEU B N 1
ATOM 5238 C CA . LEU B 1 341 ? -20.844 -10.914 31.312 1 78.25 341 LEU B CA 1
ATOM 5239 C C . LEU B 1 341 ? -19.609 -11.406 32.062 1 78.25 341 LEU B C 1
ATOM 5241 O O . LEU B 1 341 ? -19.078 -12.477 31.766 1 78.25 341 LEU B O 1
ATOM 5245 N N . LEU B 1 342 ? -19.188 -10.633 32.938 1 82.75 342 LEU B N 1
ATOM 5246 C CA . LEU B 1 342 ? -17.984 -10.953 33.719 1 82.75 342 LEU B CA 1
ATOM 5247 C C . LEU B 1 342 ? -18.266 -12.094 34.688 1 82.75 342 LEU B C 1
ATOM 5249 O O . LEU B 1 342 ? -17.375 -12.898 34.969 1 82.75 342 LEU B O 1
ATOM 5253 N N . THR B 1 343 ? -19.406 -12.109 35.188 1 77.44 343 THR B N 1
ATOM 5254 C CA . THR B 1 343 ? -19.703 -13.102 36.219 1 77.44 343 THR B CA 1
ATOM 5255 C C . THR B 1 343 ? -20.188 -14.406 35.594 1 77.44 343 THR B C 1
ATOM 5257 O O . THR B 1 343 ? -20.188 -15.453 36.25 1 77.44 343 THR B O 1
ATOM 5260 N N . GLY B 1 344 ? -20.25 -14.258 34.312 1 68.19 344 GLY B N 1
ATOM 5261 C CA . GLY B 1 344 ? -20.547 -15.414 33.469 1 68.19 344 GLY B CA 1
ATOM 5262 C C . GLY B 1 344 ? -21.641 -16.281 34.062 1 68.19 344 GLY B C 1
ATOM 5263 O O . GLY B 1 344 ? -22.172 -16 35.125 1 68.19 344 GLY B O 1
ATOM 5264 N N . GLY B 1 345 ? -22.438 -16.922 33.281 1 66.75 345 GLY B N 1
ATOM 5265 C CA . GLY B 1 345 ? -23.297 -17.969 33.812 1 66.75 345 GLY B CA 1
ATOM 5266 C C . GLY B 1 345 ? -22.547 -19.219 34.25 1 66.75 345 GLY B C 1
ATOM 5267 O O . GLY B 1 345 ? -23.109 -20.062 34.938 1 66.75 345 GLY B O 1
ATOM 5268 N N . ASP B 1 346 ? -21.359 -19.344 33.75 1 66.25 346 ASP B N 1
ATOM 5269 C CA . ASP B 1 346 ? -20.656 -20.594 34 1 66.25 346 ASP B CA 1
ATOM 5270 C C . ASP B 1 346 ? -19.5 -20.359 35 1 66.25 346 ASP B C 1
ATOM 5272 O O . ASP B 1 346 ? -18.594 -19.562 34.719 1 66.25 346 ASP B O 1
ATOM 5276 N N . THR B 1 347 ? -19.766 -20.344 36.188 1 63.41 347 THR B N 1
ATOM 5277 C CA . THR B 1 347 ? -18.719 -20.25 37.219 1 63.41 347 THR B CA 1
ATOM 5278 C C . THR B 1 347 ? -18.078 -21.625 37.438 1 63.41 347 THR B C 1
ATOM 5280 O O . THR B 1 347 ? -18.766 -22.641 37.406 1 63.41 347 THR B O 1
ATOM 5283 N N . TRP B 1 348 ? -16.766 -21.672 37.062 1 64.88 348 TRP B N 1
ATOM 5284 C CA . TRP B 1 348 ? -16.047 -22.906 37.344 1 64.88 348 TRP B CA 1
ATOM 5285 C C . TRP B 1 348 ? -15.367 -22.844 38.719 1 64.88 348 TRP B C 1
ATOM 5287 O O . TRP B 1 348 ? -14.797 -21.812 39.062 1 64.88 348 TRP B O 1
ATOM 5297 N N . THR B 1 349 ? -15.875 -23.609 39.656 1 61.69 349 THR B N 1
ATOM 5298 C CA . THR B 1 349 ? -15.172 -23.766 40.938 1 61.69 349 THR B CA 1
ATOM 5299 C C . THR B 1 349 ? -14.133 -24.875 40.812 1 61.69 349 THR B C 1
ATOM 5301 O O . THR B 1 349 ? -14.43 -25.984 40.344 1 61.69 349 THR B O 1
ATOM 5304 N N . VAL B 1 350 ? -12.891 -24.438 40.812 1 68.62 350 VAL B N 1
ATOM 5305 C CA . VAL B 1 350 ? -11.82 -25.438 40.875 1 68.62 350 VAL B CA 1
ATOM 5306 C C . VAL B 1 350 ? -11.633 -25.891 42.344 1 68.62 350 VAL B C 1
ATOM 5308 O O . VAL B 1 350 ? -11.375 -25.078 43.219 1 68.62 350 VAL B O 1
ATOM 5311 N N . ASP B 1 351 ? -12.211 -27.062 42.531 1 55.81 351 ASP B N 1
ATOM 5312 C CA . ASP B 1 351 ? -11.883 -27.688 43.781 1 55.81 351 ASP B CA 1
ATOM 5313 C C . ASP B 1 351 ? -10.445 -28.203 43.781 1 55.81 351 ASP B C 1
ATOM 5315 O O . ASP B 1 351 ? -9.977 -28.75 42.781 1 55.81 351 ASP B O 1
#

Radius of gyration: 26.5 Å; Cα contacts (8 Å, |Δi|>4): 1625; chains: 2; bounding box: 71×72×80 Å

Secondary structure (DSSP, 8-state):
--TTS-GGGTTSPBPSS---GGGGB-SSPP-SPTT-HHHHHHHHHHHHGGGG-B-GGGEEEEE-SSSGGGGGGGBSSEEEE--TT-HHHHHHHHHHH-TTSEEEEEEEHHIIIIITHHHHHHHHHHT-S-EEEEEE-SSBTTTTSB--TTSPTT---SS-TT---SPPP-HHHHHHHTT-SEEEEEETT-HHHHHHHHHHHHHSSS-EEEEEE--BTTTBTTTTGGGTSHHHHHHHEEE--TTSB-EESGGG-EEEEE-TTS-EEEEE--TTTGGGSPBP-TT-SSSHHHHHHHT-S-TTT-TTEEEEEEEE-----HHHHHHHHHHHHHHHH----HHHHHH-S------/--TTS-GGGTTSPBPSS---GGGGB-SSPP-SPTT-HHHHHHHHHHHHGGGG-B-GGGEEEEE-SSSGGGHHHHBSSEEEE--TT-HHHHHHHHHHH-TTSEEEEEEEHHIIIIITHHHHHHHHHHT-S-EEEEEE-SSBTTTTSB--TTPPTT---SS-TT---SPPP-HHHHHHHTT-SEEEEEETT-HHHHHHHHHHHHHSSS-EEEEEE--BTTTBTTTTGGGTSHHHHHHHEEE--TTSB-EESGGG-EEEEE-TTS-EEEEE--TTTGGGSPBP-TT-SSSHHHHHHHT-S-TTT-TTEEEEEEEE-----HHHHHHHHHHHHHHHH----HHHHHH-S------

Nearest PDB structures (foldseek):
  6n2o-assembly1_D  TM=8.911E-01  e=1.187E-29  Magnetococcus marinus MC-1
  5b46-assembly1_B-2  TM=7.876E-01  e=8.145E-27  Sulfurisphaera tokodaii str. 7
  5b48-assembly1_B  TM=8.090E-01  e=7.538E-24  Sulfurisphaera tokodaii str. 7
  6cio-assembly3_F  TM=8.379E-01  e=5.922E-10  Moorella thermoacetica ATCC 39073
  6cin-assembly3_E  TM=8.375E-01  e=1.545E-09  Moorella thermoacetica ATCC 39073

pLDDT: mean 94.66, std 8.2, range [30.45, 98.94]

Solvent-accessible surface area (backbone atoms only — not comparable to full-atom values): 35578 Å² total; per-residue (Å²): 131,85,89,88,63,44,70,52,45,72,64,31,61,60,39,91,60,93,61,50,40,70,66,31,44,43,91,58,80,82,81,69,62,89,78,33,25,64,57,47,41,51,53,39,51,31,58,44,54,38,76,71,46,48,34,49,83,34,29,33,33,25,9,13,42,49,68,56,16,52,50,38,68,48,34,45,40,42,54,42,71,51,49,73,19,37,22,53,52,55,44,46,54,47,35,53,74,36,64,42,41,49,41,34,33,35,28,23,41,37,21,39,55,44,81,4,24,38,38,43,43,48,43,27,30,34,14,36,57,31,36,36,41,32,41,33,39,44,43,27,61,67,76,70,25,31,80,26,45,48,16,57,68,50,42,69,27,85,81,26,76,87,26,36,76,47,51,48,59,50,68,61,29,30,40,50,22,26,54,37,38,23,38,30,32,39,41,32,86,41,51,70,60,36,45,52,50,50,52,53,42,54,34,42,58,21,26,21,42,34,41,27,46,26,46,32,62,84,70,35,56,66,77,57,39,53,60,64,37,82,92,36,15,48,62,14,36,27,61,52,46,73,77,33,64,36,40,23,32,77,95,44,43,28,25,34,33,70,48,97,68,40,38,50,46,76,45,75,55,43,89,88,46,51,87,56,37,37,60,37,56,25,58,49,87,64,62,37,46,42,44,23,52,59,59,49,29,37,89,85,72,45,44,42,30,63,31,31,59,45,32,48,45,89,57,80,34,33,37,60,52,50,50,54,51,50,49,51,47,30,70,75,71,41,77,84,52,65,67,58,59,73,56,39,92,72,72,82,79,85,126,132,85,88,87,63,44,69,52,44,72,62,30,58,61,41,91,60,91,65,50,37,70,66,31,46,42,92,57,82,80,82,68,62,89,78,32,25,63,58,47,43,52,52,41,50,30,59,43,54,38,76,70,46,46,32,49,82,35,29,33,32,26,9,16,44,50,67,57,17,53,50,37,66,48,34,44,39,44,56,41,72,50,48,73,20,37,21,54,53,55,45,48,55,47,34,51,75,36,65,44,42,49,40,33,35,34,28,24,41,37,20,39,58,45,80,4,23,37,39,42,43,48,42,31,30,34,13,34,57,32,36,36,41,32,40,34,41,45,42,28,61,67,75,70,25,30,78,26,46,50,15,57,68,50,42,69,27,86,82,27,76,87,25,37,78,49,51,48,60,51,68,62,28,30,39,50,22,28,53,36,38,22,39,31,31,40,42,32,87,40,52,72,61,36,44,53,50,50,52,53,42,53,34,43,59,22,26,22,42,34,39,28,46,26,47,32,63,83,69,36,56,65,76,58,41,53,58,65,37,82,91,38,15,48,61,14,36,27,62,53,47,72,78,33,65,35,38,23,30,77,94,44,42,28,23,35,32,70,47,95,66,40,38,52,45,74,46,75,55,42,90,88,48,50,88,55,39,37,58,37,56,26,57,50,88,65,61,38,46,41,45,24,52,59,59,51,31,37,88,85,72,46,43,42,30,63,32,32,60,45,32,48,44,89,57,82,34,32,35,62,53,50,52,52,51,51,50,51,46,31,72,74,72,41,77,83,52,64,67,58,59,73,57,38,92,70,72,80,80,86,127

Organism: Streptomyces rubellomurinus (strain ATCC 31215) (NCBI:txid359131)